Protein AF-0000000070206757 (afdb_homodimer)

Nearest PDB structures (foldseek):
  7clg-assembly1_B  TM=6.230E-01  e=2.604E-05  Staphylococcus aureus subsp. aureus USA300
  4rct-assembly1_B  TM=5.975E-01  e=1.794E-05  Neisseria gonorrhoeae FA 1090
  7clg-assembly1_A  TM=6.180E-01  e=8.473E-05  Staphylococcus aureus subsp. aureus USA300
  6fvj-assembly2_B  TM=3.141E-01  e=3.259E+00  Mycobacterium tuberculosis
  4icr-assembly1_A  TM=2.235E-01  e=2.542E+00  Streptococcus pneumoniae TIGR4

Secondary structure (DSSP, 8-state):
----------------------------------------SGGGGTT-EEEEIIIIIHHHHHHHHHHHHH-TTEEEEEEEEEEEHHHHHHHHHHHHHTTTT--EEEEEEEEEE------SS------TT-----B-TT-HHHHHHHHHHHHHTS-HHHHHHHHHHTGGGEE--SS-B---EEEEEETTEEEEEEES--BSHHHHTS--EEEEEEEEEEHHHHIIIIITTTS--/----------------------------------------SGGGGTT-EEEEIIIIIHHHHHHHHHHHHH-TTEEEEEEEEEEEHHHHHHHHHHHHHTTTT--EEEEEEEEEE------SS------GGG---PBPTT-HHHHHHHHHHHHHTS-HHHHHHHHHHTGGGEE--SS-B---EEEEEETTEEEEEEES--BSHHHHTS--EEEEEEEEEEHHHHIIIIITTTS--

Foldseek 3Di:
DDDCPPCVDDDDDDDPDPPPPPPPPPPPPCCVVPVVPADPDQVVQAVKDWFALARHVLVNVLVVLLVLQQAQQKEKEWEAAEAELQLLVSSLVSCVVRVVRGHYQAYEYAFYFHQPDCDPPGPPPPDPVPRDDTDGPVPCPVVVVVLVVSLVSDDPVCSVVCCVRPVVRYDYAPDDDHWTWMWIDGDFKIKIKGKNDGNYCVRHVDTDIIMIHIDMDTPVCCCVPPVVVRNDD/DDDPPPDPDDDDDDDPPPPPPPPPPPPPPCPVVVVVPADPDQVVQAVKDWFALARHVLVRVLVVLLVLQQAQQKEKEWEAQEAELQLLVSSLVSCVVRVVRGHYQAYEYAFYFHPPDLDPPGPPPPDPVPRDDTDGPVPCPVVVVVLVVSLVVDDPVCSVVCCVRPVVRYDYAPDDDHWTWMWIDGDFKIKIKGKNDGNYCVRHVDTDIIMIHIDMDTPVCCCVPPVVVRNDD

Solvent-accessible surface area (backbone atoms only — not comparable to full-atom values): 25073 Å² total; per-residue (Å²): 139,81,84,81,76,78,68,84,76,80,81,82,90,78,87,76,73,74,76,71,72,72,77,67,77,71,70,76,70,74,67,70,66,75,66,70,79,66,70,83,50,68,72,78,23,43,74,42,32,40,43,41,20,32,79,38,46,38,56,51,55,50,50,49,51,46,54,34,20,62,32,58,68,20,40,30,39,38,36,24,33,40,31,23,45,52,51,51,46,49,54,49,50,45,31,62,78,20,60,93,20,39,33,63,65,36,33,37,32,52,25,40,22,61,45,75,50,68,48,98,64,68,47,74,79,65,52,77,87,62,43,45,74,60,33,31,69,86,37,60,67,66,28,46,53,51,49,52,56,56,43,66,72,43,59,75,88,48,32,62,54,45,45,64,54,45,58,66,25,57,37,49,52,79,49,54,50,59,24,25,36,39,33,34,34,40,87,66,33,26,40,37,43,35,35,41,52,46,52,28,57,74,24,42,71,32,85,20,28,17,27,36,31,28,35,77,44,39,37,67,52,42,42,65,32,42,47,57,58,52,72,47,117,132,88,77,81,70,79,77,80,78,78,85,82,88,73,83,70,73,74,71,74,73,74,73,69,78,68,73,73,68,73,68,68,66,75,65,69,79,64,70,85,48,66,73,77,22,44,73,42,32,39,43,41,20,30,79,38,45,38,57,51,53,51,50,50,51,44,55,35,20,62,32,58,70,19,40,30,41,39,36,23,34,40,30,23,48,53,51,50,47,47,54,50,48,46,31,62,78,20,60,92,21,37,33,62,65,36,33,37,33,51,24,41,22,58,44,74,56,60,53,95,65,75,38,72,78,66,57,72,86,64,40,43,75,60,33,31,69,86,38,59,65,66,29,47,53,51,49,52,56,55,44,64,73,43,59,76,88,49,33,63,54,44,45,65,56,47,57,67,27,58,37,51,52,82,49,56,49,59,25,27,36,39,33,36,36,38,88,67,32,25,39,36,43,36,35,41,52,47,52,28,56,69,25,42,72,33,85,20,28,17,30,37,29,28,35,76,44,40,36,67,52,44,40,66,32,42,46,57,57,54,71,47,117

Organism: Mizuhopecten yessoensis (NCBI:txid6573)

Sequence (466 aa):
MEPIKRKLDSGSDNTKNVAKTKKSKTKESHSSELEAKKIKTPEEISIGRFVNGRTDIYPVWQSLLQRWFSESSTEVYIVTPFMDLERLYEICFFMLENQSAANLRAIYVREISNVRVPKKNPPKFIPYWKFGPGYKPDDPEAYGALIRAFLDAFSPKYRSYVKEHVISKLTNPKSTFHGKFAAGVKANSAQVLITSANFQGHHFDHNNYETVCYSTMTKLDFEDRFLNNIQIEMEPIKRKLDSGSDNTKNVAKTKKSKTKESHSSELEAKKIKTPEEISIGRFVNGRTDIYPVWQSLLQRWFSESSTEVYIVTPFMDLERLYEICFFMLENQSAANLRAIYVREISNVRVPKKNPPKFIPYWKFGPGYKPDDPEAYGALIRAFLDAFSPKYRSYVKEHVISKLTNPKSTFHGKFAAGVKANSAQVLITSANFQGHHFDHNNYETVCYSTMTKLDFEDRFLNNIQIE

pLDDT: mean 77.05, std 27.22, range [19.06, 98.69]

Radius of gyration: 29.67 Å; Cα contacts (8 Å, |Δi|>4): 821; chains: 2; bounding box: 65×117×107 Å

Structure (mmCIF, N/CA/C/O backbone):
data_AF-0000000070206757-model_v1
#
loop_
_entity.id
_entity.type
_entity.pdbx_description
1 polymer 'Tyrosyl-DNA phosphodiesterase 1'
#
loop_
_atom_site.group_PDB
_atom_site.id
_atom_site.type_symbol
_atom_site.label_atom_id
_atom_site.label_alt_id
_atom_site.label_comp_id
_atom_site.label_asym_id
_atom_site.label_entity_id
_atom_site.label_seq_id
_atom_site.pdbx_PDB_ins_code
_atom_site.Cartn_x
_atom_site.Cartn_y
_atom_site.Cartn_z
_atom_site.occupancy
_atom_site.B_iso_or_equiv
_atom_site.auth_seq_id
_atom_site.auth_comp_id
_atom_site.auth_asym_id
_atom_site.auth_atom_id
_atom_site.pdbx_PDB_model_num
ATOM 1 N N . MET A 1 1 ? 15.391 63.594 -27.844 1 22.72 1 MET A N 1
ATOM 2 C CA . MET A 1 1 ? 15.25 62.156 -27.844 1 22.72 1 MET A CA 1
ATOM 3 C C . MET A 1 1 ? 13.945 61.719 -28.531 1 22.72 1 MET A C 1
ATOM 5 O O . MET A 1 1 ? 12.891 61.688 -27.891 1 22.72 1 MET A O 1
ATOM 9 N N . GLU A 1 2 ? 13.758 62.094 -29.766 1 23.67 2 GLU A N 1
ATOM 10 C CA . GLU A 1 2 ? 12.602 62.125 -30.672 1 23.67 2 GLU A CA 1
ATOM 11 C C . GLU A 1 2 ? 12.133 60.719 -31 1 23.67 2 GLU A C 1
ATOM 13 O O . GLU A 1 2 ? 12.938 59.812 -31.109 1 23.67 2 GLU A O 1
ATOM 18 N N . PRO A 1 3 ? 10.758 60.375 -30.875 1 27.25 3 PRO A N 1
ATOM 19 C CA . PRO A 1 3 ? 9.836 59.25 -30.984 1 27.25 3 PRO A CA 1
ATOM 20 C C . PRO A 1 3 ? 9.836 58.625 -32.375 1 27.25 3 PRO A C 1
ATOM 22 O O . PRO A 1 3 ? 9.625 59.312 -33.375 1 27.25 3 PRO A O 1
ATOM 25 N N . ILE A 1 4 ? 10.672 57.625 -32.625 1 23.89 4 ILE A N 1
ATOM 26 C CA . ILE A 1 4 ? 11.078 57 -33.875 1 23.89 4 ILE A CA 1
ATOM 27 C C . ILE A 1 4 ? 9.867 56.406 -34.562 1 23.89 4 ILE A C 1
ATOM 29 O O . ILE A 1 4 ? 9.281 55.438 -34.094 1 23.89 4 ILE A O 1
ATOM 33 N N . LYS A 1 5 ? 9.039 57.219 -35.281 1 24.88 5 LYS A N 1
ATOM 34 C CA . LYS A 1 5 ? 7.816 56.969 -36.031 1 24.88 5 LYS A CA 1
ATOM 35 C C . LYS A 1 5 ? 8.062 55.906 -37.125 1 24.88 5 LYS A C 1
ATOM 37 O O . LYS A 1 5 ? 8.656 56.219 -38.156 1 24.88 5 LYS A O 1
ATOM 42 N N . ARG A 1 6 ? 8.375 54.656 -36.719 1 21.05 6 ARG A N 1
ATOM 43 C CA . ARG A 1 6 ? 8.805 53.688 -37.719 1 21.05 6 ARG A CA 1
ATOM 44 C C . ARG A 1 6 ? 7.742 53.562 -38.812 1 21.05 6 ARG A C 1
ATOM 46 O O . ARG A 1 6 ? 6.598 53.188 -38.531 1 21.05 6 ARG A O 1
ATOM 53 N N . LYS A 1 7 ? 7.895 54.156 -39.906 1 21.52 7 LYS A N 1
ATOM 54 C CA . LYS A 1 7 ? 7.137 54.375 -41.156 1 21.52 7 LYS A CA 1
ATOM 55 C C . LYS A 1 7 ? 6.91 53.031 -41.875 1 21.52 7 LYS A C 1
ATOM 57 O O . LYS A 1 7 ? 6.516 53.031 -43.062 1 21.52 7 LYS A O 1
ATOM 62 N N . LEU A 1 8 ? 7.18 51.844 -41.281 1 23.25 8 LEU A N 1
ATOM 63 C CA . LEU A 1 8 ? 7.5 50.844 -42.281 1 23.25 8 LEU A CA 1
ATOM 64 C C . LEU A 1 8 ? 6.289 50.562 -43.188 1 23.25 8 LEU A C 1
ATOM 66 O O . LEU A 1 8 ? 5.258 50.094 -42.688 1 23.25 8 LEU A O 1
ATOM 70 N N . ASP A 1 9 ? 6.188 51.156 -44.219 1 19.64 9 ASP A N 1
ATOM 71 C CA . ASP A 1 9 ? 5.207 51.281 -45.312 1 19.64 9 ASP A CA 1
ATOM 72 C C . ASP A 1 9 ? 4.809 49.906 -45.844 1 19.64 9 ASP A C 1
ATOM 74 O O . ASP A 1 9 ? 5.516 48.938 -45.625 1 19.64 9 ASP A O 1
ATOM 78 N N . SER A 1 10 ? 4.023 49.844 -47 1 21.16 10 SER A N 1
ATOM 79 C CA . SER A 1 10 ? 2.779 49.344 -47.594 1 21.16 10 SER A CA 1
ATOM 80 C C . SER A 1 10 ? 3.029 48.156 -48.5 1 21.16 10 SER A C 1
ATOM 82 O O . SER A 1 10 ? 2.084 47.5 -48.969 1 21.16 10 SER A O 1
ATOM 84 N N . GLY A 1 11 ? 4.258 48.125 -49.125 1 19.69 11 GLY A N 1
ATOM 85 C CA . GLY A 1 11 ? 4.051 47.781 -50.531 1 19.69 11 GLY A CA 1
ATOM 86 C C . GLY A 1 11 ? 3.477 46.375 -50.719 1 19.69 11 GLY A C 1
ATOM 87 O O . GLY A 1 11 ? 3.326 45.625 -49.75 1 19.69 11 GLY A O 1
ATOM 88 N N . SER A 1 12 ? 3.951 45.625 -51.812 1 20.05 12 SER A N 1
ATOM 89 C CA . SER A 1 12 ? 3.447 45.094 -53.062 1 20.05 12 SER A CA 1
ATOM 90 C C . SER A 1 12 ? 3.045 43.625 -52.906 1 20.05 12 SER A C 1
ATOM 92 O O . SER A 1 12 ? 2.002 43.219 -53.438 1 20.05 12 SER A O 1
ATOM 94 N N . ASP A 1 13 ? 4.035 42.719 -52.75 1 19.98 13 ASP A N 1
ATOM 95 C CA . ASP A 1 13 ? 4.188 41.719 -53.812 1 19.98 13 ASP A CA 1
ATOM 96 C C . ASP A 1 13 ? 3.139 40.625 -53.688 1 19.98 13 ASP A C 1
ATOM 98 O O . ASP A 1 13 ? 2.545 40.438 -52.625 1 19.98 13 ASP A O 1
ATOM 102 N N . ASN A 1 14 ? 3.463 39.375 -54.406 1 20.27 14 ASN A N 1
ATOM 103 C CA . ASN A 1 14 ? 3.121 38.375 -55.406 1 20.27 14 ASN A CA 1
ATOM 104 C C . ASN A 1 14 ? 2.322 37.219 -54.812 1 20.27 14 ASN A C 1
ATOM 106 O O . ASN A 1 14 ? 1.285 36.844 -55.344 1 20.27 14 ASN A O 1
ATOM 110 N N . THR A 1 15 ? 3.055 36.156 -54.375 1 20.66 15 THR A N 1
ATOM 111 C CA . THR A 1 15 ? 2.891 34.75 -54.812 1 20.66 15 THR A CA 1
ATOM 112 C C . THR A 1 15 ? 1.745 34.094 -54.062 1 20.66 15 THR A C 1
ATOM 114 O O . THR A 1 15 ? 1.857 33.812 -52.844 1 20.66 15 THR A O 1
ATOM 117 N N . LYS A 1 16 ? 0.609 34.406 -54.406 1 22.81 16 LYS A N 1
ATOM 118 C CA . LYS A 1 16 ? -0.652 33.875 -53.906 1 22.81 16 LYS A CA 1
ATOM 119 C C . LYS A 1 16 ? -0.681 32.344 -54 1 22.81 16 LYS A C 1
ATOM 121 O O . LYS A 1 16 ? -0.997 31.781 -55.031 1 22.81 16 LYS A O 1
ATOM 126 N N . ASN A 1 17 ? 0.402 31.609 -53.656 1 19.89 17 ASN A N 1
ATOM 127 C CA . ASN A 1 17 ? 0.402 30.156 -53.875 1 19.89 17 ASN A CA 1
ATOM 128 C C . ASN A 1 17 ? -0.856 29.516 -53.312 1 19.89 17 ASN A C 1
ATOM 130 O O . ASN A 1 17 ? -1.359 29.938 -52.25 1 19.89 17 ASN A O 1
ATOM 134 N N . VAL A 1 18 ? -1.476 28.672 -54.156 1 23.69 18 VAL A N 1
ATOM 135 C CA . VAL A 1 18 ? -2.656 27.828 -54.312 1 23.69 18 VAL A CA 1
ATOM 136 C C . VAL A 1 18 ? -2.768 26.875 -53.125 1 23.69 18 VAL A C 1
ATOM 138 O O . VAL A 1 18 ? -3.412 25.828 -53.219 1 23.69 18 VAL A O 1
ATOM 141 N N . ALA A 1 19 ? -1.893 27.016 -52.156 1 20.7 19 ALA A N 1
ATOM 142 C CA . ALA A 1 19 ? -1.924 25.75 -51.438 1 20.7 19 ALA A CA 1
ATOM 143 C C . ALA A 1 19 ? -3.316 25.484 -50.875 1 20.7 19 ALA A C 1
ATOM 145 O O . ALA A 1 19 ? -3.812 26.25 -50.031 1 20.7 19 ALA A O 1
ATOM 146 N N . LYS A 1 20 ? -4.195 25.094 -51.656 1 24.17 20 LYS A N 1
ATOM 147 C CA . LYS A 1 20 ? -5.469 24.516 -51.219 1 24.17 20 LYS A CA 1
ATOM 148 C C . LYS A 1 20 ? -5.277 23.562 -50.062 1 24.17 20 LYS A C 1
ATOM 150 O O . LYS A 1 20 ? -4.656 22.516 -50.219 1 24.17 20 LYS A O 1
ATOM 155 N N . THR A 1 21 ? -5.055 24.078 -48.938 1 23.61 21 THR A N 1
ATOM 156 C CA . THR A 1 21 ? -4.949 23.266 -47.719 1 23.61 21 THR A CA 1
ATOM 157 C C . THR A 1 21 ? -6.145 22.328 -47.594 1 23.61 21 THR A C 1
ATOM 159 O O . THR A 1 21 ? -7.289 22.766 -47.5 1 23.61 21 THR A O 1
ATOM 162 N N . LYS A 1 22 ? -6.043 21.125 -48.25 1 25.73 22 LYS A N 1
ATOM 163 C CA . LYS A 1 22 ? -6.98 20.031 -47.969 1 25.73 22 LYS A CA 1
ATOM 164 C C . LYS A 1 22 ? -7.375 20.016 -46.5 1 25.73 22 LYS A C 1
ATOM 166 O O . LYS A 1 22 ? -6.512 19.938 -45.625 1 25.73 22 LYS A O 1
ATOM 171 N N . LYS A 1 23 ? -8.453 20.516 -46.188 1 26.22 23 LYS A N 1
ATOM 172 C CA . LYS A 1 23 ? -9.125 20.391 -44.875 1 26.22 23 LYS A CA 1
ATOM 173 C C . LYS A 1 23 ? -9.031 18.953 -44.375 1 26.22 23 LYS A C 1
ATOM 175 O O . LYS A 1 23 ? -9.633 18.047 -44.938 1 26.22 23 LYS A O 1
ATOM 180 N N . SER A 1 24 ? -7.832 18.469 -44.219 1 26.33 24 SER A N 1
ATOM 181 C CA . SER A 1 24 ? -7.797 17.156 -43.562 1 26.33 24 SER A CA 1
ATOM 182 C C . SER A 1 24 ? -8.859 17.047 -42.5 1 26.33 24 SER A C 1
ATOM 184 O O . SER A 1 24 ? -8.992 17.938 -41.656 1 26.33 24 SER A O 1
ATOM 186 N N . LYS A 1 25 ? -9.953 16.344 -42.75 1 30.88 25 LYS A N 1
ATOM 187 C CA . LYS A 1 25 ? -10.906 15.836 -41.781 1 30.88 25 LYS A CA 1
ATOM 188 C C . LYS A 1 25 ? -10.195 15.414 -40.5 1 30.88 25 LYS A C 1
ATOM 190 O O . LYS A 1 25 ? -9.445 14.438 -40.469 1 30.88 25 LYS A O 1
ATOM 195 N N . THR A 1 26 ? -9.719 16.281 -39.75 1 28.81 26 THR A N 1
ATOM 196 C CA . THR A 1 26 ? -9.281 16 -38.375 1 28.81 26 THR A CA 1
ATOM 197 C C . THR A 1 26 ? -10.227 15.016 -37.719 1 28.81 26 THR A C 1
ATOM 199 O O . THR A 1 26 ? -11.414 15.297 -37.562 1 28.81 26 THR A O 1
ATOM 202 N N . LYS A 1 27 ? -10.047 13.75 -37.969 1 31.2 27 LYS A N 1
ATOM 203 C CA . LYS A 1 27 ? -10.625 12.703 -37.125 1 31.2 27 LYS A CA 1
ATOM 204 C C . LYS A 1 27 ? -10.812 13.188 -35.688 1 31.2 27 LYS A C 1
ATOM 206 O O . LYS A 1 27 ? -9.844 13.578 -35.031 1 31.2 27 LYS A O 1
ATOM 211 N N . GLU A 1 28 ? -11.906 13.742 -35.406 1 32.72 28 GLU A N 1
ATOM 212 C CA . GLU A 1 28 ? -12.344 13.828 -34 1 32.72 28 GLU A CA 1
ATOM 213 C C . GLU A 1 28 ? -11.922 12.594 -33.219 1 32.72 28 GLU A C 1
ATOM 215 O O . GLU A 1 28 ? -12.43 11.492 -33.438 1 32.72 28 GLU A O 1
ATOM 220 N N . SER A 1 29 ? -10.586 12.359 -33.125 1 32.5 29 SER A N 1
ATOM 221 C CA . SER A 1 29 ? -10.211 11.422 -32.094 1 32.5 29 SER A CA 1
ATOM 222 C C . SER A 1 29 ? -11.141 11.539 -30.891 1 32.5 29 SER A C 1
ATOM 224 O O . SER A 1 29 ? -11.188 12.578 -30.234 1 32.5 29 SER A O 1
ATOM 226 N N . HIS A 1 30 ? -12.266 11.008 -31.016 1 32.72 30 HIS A N 1
ATOM 227 C CA . HIS A 1 30 ? -13.008 10.672 -29.797 1 32.72 30 HIS A CA 1
ATOM 228 C C . HIS A 1 30 ? -12.07 10.227 -28.688 1 32.72 30 HIS A C 1
ATOM 230 O O . HIS A 1 30 ? -11.703 9.055 -28.594 1 32.72 30 HIS A O 1
ATOM 236 N N . SER A 1 31 ? -11.016 10.93 -28.484 1 34.53 31 SER A N 1
ATOM 237 C CA . SER A 1 31 ? -10.422 10.742 -27.156 1 34.53 31 SER A CA 1
ATOM 238 C C . SER A 1 31 ? -11.5 10.562 -26.094 1 34.53 31 SER A C 1
ATOM 240 O O . SER A 1 31 ? -12.102 11.539 -25.641 1 34.53 31 SER A O 1
ATOM 242 N N . SER A 1 32 ? -12.406 9.734 -26.281 1 33.44 32 SER A N 1
ATOM 243 C CA . SER A 1 32 ? -13.125 9.312 -25.078 1 33.44 32 SER A CA 1
ATOM 244 C C . SER A 1 32 ? -12.234 9.398 -23.844 1 33.44 32 SER A C 1
ATOM 246 O O . SER A 1 32 ? -11.352 8.57 -23.656 1 33.44 32 SER A O 1
ATOM 248 N N . GLU A 1 33 ? -11.727 10.516 -23.516 1 36.69 33 GLU A N 1
ATOM 249 C CA . GLU A 1 33 ? -11.18 10.703 -22.172 1 36.69 33 GLU A CA 1
ATOM 250 C C . GLU A 1 33 ? -11.914 9.844 -21.156 1 36.69 33 GLU A C 1
ATOM 252 O O . GLU A 1 33 ? -13.109 10.039 -20.906 1 36.69 33 GLU A O 1
ATOM 257 N N . LEU A 1 34 ? -11.945 8.594 -21.141 1 37.06 34 LEU A N 1
ATOM 258 C CA . LEU A 1 34 ? -12.32 7.844 -19.953 1 37.06 34 LEU A CA 1
ATOM 259 C C . LEU A 1 34 ? -12.156 8.703 -18.703 1 37.06 34 LEU A C 1
ATOM 261 O O . LEU A 1 34 ? -11.031 8.906 -18.234 1 37.06 34 LEU A O 1
ATOM 265 N N . GLU A 1 35 ? -12.828 9.758 -18.641 1 38.84 35 GLU A N 1
ATOM 266 C CA . GLU A 1 35 ? -12.867 10.555 -17.406 1 38.84 35 GLU A CA 1
ATOM 267 C C . GLU A 1 35 ? -12.852 9.664 -16.172 1 38.84 35 GLU A C 1
ATOM 269 O O . GLU A 1 35 ? -13.805 8.93 -15.922 1 38.84 35 GLU A O 1
ATOM 274 N N . ALA A 1 36 ? -11.852 9.055 -15.867 1 45.66 36 ALA A N 1
ATOM 275 C CA . ALA A 1 36 ? -11.773 8.391 -14.57 1 45.66 36 ALA A CA 1
ATOM 276 C C . ALA A 1 36 ? -12.703 9.062 -13.562 1 45.66 36 ALA A C 1
ATOM 278 O O . ALA A 1 36 ? -12.695 10.289 -13.414 1 45.66 36 ALA A O 1
ATOM 279 N N . LYS A 1 37 ? -13.812 8.492 -13.352 1 57.09 37 LYS A N 1
ATOM 280 C CA . LYS A 1 37 ? -14.773 8.969 -12.359 1 57.09 37 LYS A CA 1
ATOM 281 C C . LYS A 1 37 ? -14.07 9.414 -11.086 1 57.09 37 LYS A C 1
ATOM 283 O O . LYS A 1 37 ? -13.422 8.617 -10.414 1 57.09 37 LYS A O 1
ATOM 288 N N . LYS A 1 38 ? -13.844 10.695 -10.945 1 72.5 38 LYS A N 1
ATOM 289 C CA . LYS A 1 38 ? -13.281 11.305 -9.75 1 72.5 38 LYS A CA 1
ATOM 290 C C . LYS A 1 38 ? -14.031 10.859 -8.5 1 72.5 38 LYS A C 1
ATOM 292 O O . LYS A 1 38 ? -15.25 10.711 -8.523 1 72.5 38 LYS A O 1
ATOM 297 N N . ILE A 1 39 ? -13.312 10.461 -7.547 1 82 39 ILE A N 1
ATOM 298 C CA . ILE A 1 39 ? -13.898 10.117 -6.258 1 82 39 ILE A CA 1
ATOM 299 C C . ILE A 1 39 ? -14.641 11.32 -5.684 1 82 39 ILE A C 1
ATOM 301 O O . ILE A 1 39 ? -14.039 12.359 -5.414 1 82 39 ILE A O 1
ATOM 305 N N . LYS A 1 40 ? -15.852 11.266 -5.574 1 77.38 40 LYS A N 1
ATOM 306 C CA . LYS A 1 40 ? -16.656 12.367 -5.07 1 77.38 40 LYS A CA 1
ATOM 307 C C . LYS A 1 40 ? -16.75 12.336 -3.549 1 77.38 40 LYS A C 1
ATOM 309 O O . LYS A 1 40 ? -16.672 13.375 -2.895 1 77.38 40 LYS A O 1
ATOM 314 N N . THR A 1 41 ? -16.969 11.102 -3.082 1 85.56 41 THR A N 1
ATOM 315 C CA . THR A 1 41 ? -17.031 10.906 -1.638 1 85.56 41 THR A CA 1
ATOM 316 C C . THR A 1 41 ? -16.156 9.742 -1.198 1 85.56 41 THR A C 1
ATOM 318 O O . THR A 1 41 ? -15.961 8.789 -1.955 1 85.56 41 THR A O 1
ATOM 321 N N . PRO A 1 42 ? -15.703 9.844 0.045 1 85.38 42 PRO A N 1
ATOM 322 C CA . PRO A 1 42 ? -14.859 8.742 0.527 1 85.38 42 PRO A CA 1
ATOM 323 C C . PRO A 1 42 ? -15.586 7.398 0.512 1 85.38 42 PRO A C 1
ATOM 325 O O . PRO A 1 42 ? -14.953 6.355 0.327 1 85.38 42 PRO A O 1
ATOM 328 N N . GLU A 1 43 ? -16.844 7.383 0.57 1 84.88 43 GLU A N 1
ATOM 329 C CA . GLU A 1 43 ? -17.625 6.148 0.623 1 84.88 43 GLU A CA 1
ATOM 330 C C . GLU A 1 43 ? -17.531 5.383 -0.692 1 84.88 43 GLU A C 1
ATOM 332 O O . GLU A 1 43 ? -17.734 4.164 -0.722 1 84.88 43 GLU A O 1
ATOM 337 N N . GLU A 1 44 ? -17.188 6.074 -1.711 1 88.06 44 GLU A N 1
ATOM 338 C CA . GLU A 1 44 ? -17.062 5.457 -3.027 1 88.06 44 GLU A CA 1
ATOM 339 C C . GLU A 1 44 ? -15.883 4.492 -3.07 1 88.06 44 GLU A C 1
ATOM 341 O O . GLU A 1 44 ? -15.789 3.658 -3.975 1 88.06 44 GLU A O 1
ATOM 346 N N . ILE A 1 45 ? -15.055 4.621 -2.078 1 90.44 45 ILE A N 1
ATOM 347 C CA . ILE A 1 45 ? -13.867 3.779 -2.115 1 90.44 45 ILE A CA 1
ATOM 348 C C . ILE A 1 45 ? -13.867 2.832 -0.917 1 90.44 45 ILE A C 1
ATOM 350 O O . ILE A 1 45 ? -12.812 2.359 -0.491 1 90.44 45 ILE A O 1
ATOM 354 N N . SER A 1 46 ? -15.031 2.523 -0.461 1 90.44 46 SER A N 1
ATOM 355 C CA . SER A 1 46 ? -15.141 1.697 0.736 1 90.44 46 SER A CA 1
ATOM 356 C C . SER A 1 46 ? -14.727 0.257 0.456 1 90.44 46 SER A C 1
ATOM 358 O O . SER A 1 46 ? -14.219 -0.431 1.343 1 90.44 46 SER A O 1
ATOM 360 N N . ILE A 1 47 ? -14.883 -0.155 -0.757 1 87.5 47 ILE A N 1
ATOM 361 C CA . ILE A 1 47 ? -14.523 -1.538 -1.052 1 87.5 47 ILE A CA 1
ATOM 362 C C . ILE A 1 47 ? -13.219 -1.578 -1.838 1 87.5 47 ILE A C 1
ATOM 364 O O . ILE A 1 47 ? -12.844 -2.621 -2.377 1 87.5 47 ILE A O 1
ATOM 368 N N . GLY A 1 48 ? -12.594 -0.461 -1.921 1 94.88 48 GLY A N 1
ATOM 369 C CA . GLY A 1 48 ? -11.281 -0.381 -2.535 1 94.88 48 GLY A CA 1
ATOM 370 C C . GLY A 1 48 ? -11.328 0.002 -4.004 1 94.88 48 GLY A C 1
ATOM 371 O O . GLY A 1 48 ? -12.32 -0.259 -4.684 1 94.88 48 GLY A O 1
ATOM 372 N N . ARG A 1 49 ? -10.352 0.657 -4.414 1 96.19 49 ARG A N 1
ATOM 373 C CA . ARG A 1 49 ? -10.172 1.035 -5.809 1 96.19 49 ARG A CA 1
ATOM 374 C C . ARG A 1 49 ? -8.688 1.146 -6.164 1 96.19 49 ARG A C 1
ATOM 376 O O . ARG A 1 49 ? -7.852 1.34 -5.281 1 96.19 49 ARG A O 1
ATOM 383 N N . PHE A 1 50 ? -8.438 0.917 -7.426 1 96.25 50 PHE A N 1
ATOM 384 C CA . PHE A 1 50 ? -7.145 1.203 -8.047 1 96.25 50 PHE A CA 1
ATOM 385 C C . PHE A 1 50 ? -7.227 2.463 -8.898 1 96.25 50 PHE A C 1
ATOM 387 O O . PHE A 1 50 ? -7.816 2.449 -9.984 1 96.25 50 PHE A O 1
ATOM 394 N N . VAL A 1 51 ? -6.617 3.582 -8.359 1 95.12 51 VAL A N 1
ATOM 395 C CA . VAL A 1 51 ? -6.852 4.879 -8.977 1 95.12 51 VAL A CA 1
ATOM 396 C C . VAL A 1 51 ? -5.566 5.703 -8.969 1 95.12 51 VAL A C 1
ATOM 398 O O . VAL A 1 51 ? -4.559 5.277 -8.398 1 95.12 51 VAL A O 1
ATOM 401 N N . ASN A 1 52 ? -5.625 6.844 -9.586 1 94.75 52 ASN A N 1
ATOM 402 C CA . ASN A 1 52 ? -4.469 7.727 -9.672 1 94.75 52 ASN A CA 1
ATOM 403 C C . ASN A 1 52 ? -4.238 8.484 -8.367 1 94.75 52 ASN A C 1
ATOM 405 O O . ASN A 1 52 ? -5.16 9.117 -7.84 1 94.75 52 ASN A O 1
ATOM 409 N N . GLY A 1 53 ? -3.006 8.414 -7.863 1 95.44 53 GLY A N 1
ATOM 410 C CA . GLY A 1 53 ? -2.658 9.062 -6.609 1 95.44 53 GLY A CA 1
ATOM 411 C C . GLY A 1 53 ? -2.82 10.57 -6.648 1 95.44 53 GLY A C 1
ATOM 412 O O . GLY A 1 53 ? -3.33 11.172 -5.699 1 95.44 53 GLY A O 1
ATOM 413 N N . ARG A 1 54 ? -2.486 11.188 -7.68 1 93.81 54 ARG A N 1
ATOM 414 C CA . ARG A 1 54 ? -2.477 12.641 -7.82 1 93.81 54 ARG A CA 1
ATOM 415 C C . ARG A 1 54 ? -3.893 13.188 -7.984 1 93.81 54 ARG A C 1
ATOM 417 O O . ARG A 1 54 ? -4.293 14.109 -7.27 1 93.81 54 ARG A O 1
ATOM 424 N N . THR A 1 55 ? -4.641 12.586 -8.797 1 94.06 55 THR A N 1
ATOM 425 C CA . THR A 1 55 ? -5.902 13.203 -9.203 1 94.06 55 THR A CA 1
ATOM 426 C C . THR A 1 55 ? -7.051 12.695 -8.336 1 94.06 55 THR A C 1
ATOM 428 O O . THR A 1 55 ? -8.078 13.367 -8.195 1 94.06 55 THR A O 1
ATOM 431 N N . ASP A 1 56 ? -6.859 11.531 -7.777 1 94.88 56 ASP A N 1
ATOM 432 C CA . ASP A 1 56 ? -8 10.922 -7.102 1 94.88 56 ASP A CA 1
ATOM 433 C C . ASP A 1 56 ? -7.762 10.836 -5.594 1 94.88 56 ASP A C 1
ATOM 435 O O . ASP A 1 56 ? -8.617 11.219 -4.797 1 94.88 56 ASP A O 1
ATOM 439 N N . ILE A 1 57 ? -6.613 10.344 -5.191 1 97.12 57 ILE A N 1
ATOM 440 C CA . ILE A 1 57 ? -6.383 10.062 -3.777 1 97.12 57 ILE A CA 1
ATOM 441 C C . ILE A 1 57 ? -5.992 11.352 -3.053 1 97.12 57 ILE A C 1
ATOM 443 O O . ILE A 1 57 ? -6.496 11.633 -1.964 1 97.12 57 ILE A O 1
ATOM 447 N N . TYR A 1 58 ? -5.137 12.148 -3.613 1 96.69 58 TYR A N 1
ATOM 448 C CA . TYR A 1 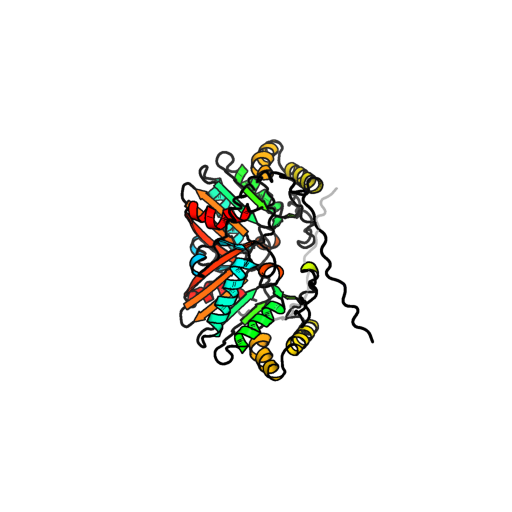58 ? -4.594 13.344 -2.984 1 96.69 58 TYR A CA 1
ATOM 449 C C . TYR A 1 58 ? -5.711 14.312 -2.594 1 96.69 58 TYR A C 1
ATOM 451 O O . TYR A 1 58 ? -5.777 14.758 -1.445 1 96.69 58 TYR A O 1
ATOM 459 N N . PRO A 1 59 ? -6.676 14.562 -3.438 1 96.75 59 PRO A N 1
ATOM 460 C CA . PRO A 1 59 ? -7.773 15.438 -3.033 1 96.75 59 PRO A CA 1
ATOM 461 C C . PRO A 1 59 ? -8.594 14.859 -1.883 1 96.75 59 PRO A C 1
ATOM 463 O O . PRO A 1 59 ? -9.062 15.609 -1.017 1 96.75 59 PRO A O 1
ATOM 466 N N . VAL A 1 60 ? -8.797 13.586 -1.878 1 97.19 60 VAL A N 1
ATOM 467 C CA . VAL A 1 60 ? -9.531 12.945 -0.793 1 97.19 60 VAL A CA 1
ATOM 468 C C . VAL A 1 60 ? -8.75 13.086 0.512 1 97.19 60 VAL A C 1
ATOM 470 O O . VAL A 1 60 ? -9.32 13.414 1.554 1 97.19 60 VAL A O 1
ATOM 473 N N . TRP A 1 61 ? -7.449 12.844 0.42 1 97.75 61 TRP A N 1
ATOM 474 C CA . TRP A 1 61 ? -6.551 12.984 1.561 1 97.75 61 TRP A CA 1
ATOM 475 C C . TRP A 1 61 ? -6.617 14.391 2.145 1 97.75 61 TRP A C 1
ATOM 477 O O . TRP A 1 61 ? -6.801 14.562 3.352 1 97.75 61 TRP A O 1
ATOM 487 N N . GLN A 1 62 ? -6.598 15.344 1.317 1 97.38 62 GLN A N 1
ATOM 488 C CA . GLN A 1 62 ? -6.676 16.734 1.743 1 97.38 62 GLN A CA 1
ATOM 489 C C . GLN A 1 62 ? -8.031 17.047 2.381 1 97.38 62 GLN A C 1
ATOM 491 O O . GLN A 1 62 ? -8.094 17.641 3.455 1 97.38 62 GLN A O 1
ATOM 496 N N . SER A 1 63 ? -8.992 16.609 1.738 1 97.25 63 SER A N 1
ATOM 497 C CA . SER A 1 63 ? -10.352 16.891 2.195 1 97.25 63 SER A CA 1
ATOM 498 C C . SER A 1 63 ? -10.617 16.25 3.555 1 97.25 63 SER A C 1
ATOM 500 O O . SER A 1 63 ? -11.219 16.891 4.434 1 97.25 63 SER A O 1
ATOM 502 N N . LEU A 1 64 ? -10.227 15.117 3.723 1 97.88 64 LEU A N 1
ATOM 503 C CA . LEU A 1 64 ? -10.438 14.422 4.988 1 97.88 64 LEU A CA 1
ATOM 504 C C . LEU A 1 64 ? -9.648 15.086 6.109 1 97.88 64 LEU A C 1
ATOM 506 O O . LEU A 1 64 ? -10.195 15.32 7.195 1 97.88 64 LEU A O 1
ATOM 510 N N . LEU A 1 65 ? -8.391 15.406 5.855 1 98.19 65 LEU A N 1
ATOM 511 C CA . LEU A 1 65 ? -7.582 16.062 6.883 1 98.19 65 LEU A CA 1
ATOM 512 C C . LEU A 1 65 ? -8.188 17.406 7.27 1 98.19 65 LEU A C 1
ATOM 514 O O . LEU A 1 65 ? -8.289 17.734 8.453 1 98.19 65 LEU A O 1
ATOM 518 N N . GLN A 1 66 ? -8.539 18.125 6.246 1 97.44 66 GLN A N 1
ATOM 519 C CA . GLN A 1 66 ? -9.18 19.422 6.516 1 97.44 66 GLN A CA 1
ATOM 520 C C . GLN A 1 66 ? -10.414 19.25 7.391 1 97.44 66 GLN A C 1
ATOM 522 O O . GLN A 1 66 ? -10.594 19.969 8.367 1 97.44 66 GLN A O 1
ATOM 527 N N . ARG A 1 67 ? -11.203 18.312 7.059 1 97.5 67 ARG A N 1
ATOM 528 C CA . ARG A 1 67 ? -12.422 18.062 7.82 1 97.5 67 ARG A CA 1
ATOM 529 C C . ARG A 1 67 ? -12.094 17.594 9.234 1 97.5 67 ARG A C 1
ATOM 531 O O . ARG A 1 67 ? -12.672 18.078 10.203 1 97.5 67 ARG A O 1
ATOM 538 N N . TRP A 1 68 ? -11.203 16.703 9.383 1 98.5 68 TRP A N 1
ATOM 539 C CA . TRP A 1 68 ? -10.867 16.141 10.688 1 98.5 68 TRP A CA 1
ATOM 540 C C . TRP A 1 68 ? -10.258 17.203 11.594 1 98.5 68 TRP A C 1
ATOM 542 O O . TRP A 1 68 ? -10.578 17.266 12.781 1 98.5 68 TRP A O 1
ATOM 552 N N . PHE A 1 69 ? -9.438 18.078 11.07 1 98.31 69 PHE A N 1
ATOM 553 C CA . PHE A 1 69 ? -8.789 19.109 11.883 1 98.31 69 PHE A CA 1
ATOM 554 C C . PHE A 1 69 ? -9.758 20.234 12.211 1 98.31 69 PHE A C 1
ATOM 556 O O . PHE A 1 69 ? -9.5 21.047 13.102 1 98.31 69 PHE A O 1
ATOM 563 N N . SER A 1 70 ? -10.852 20.312 11.484 1 97.94 70 SER A N 1
ATOM 564 C CA . SER A 1 70 ? -11.82 21.375 11.719 1 97.94 70 SER A CA 1
ATOM 565 C C . SER A 1 70 ? -12.719 21.047 12.914 1 97.94 70 SER A C 1
ATOM 567 O O . SER A 1 70 ? -13.438 21.922 13.406 1 97.94 70 SER A O 1
ATOM 569 N N . GLU A 1 71 ? -12.641 19.859 13.352 1 96.88 71 GLU A N 1
ATOM 570 C CA . GLU A 1 71 ? -13.469 19.422 14.469 1 96.88 71 GLU A CA 1
ATOM 571 C C . GLU A 1 71 ? -12.625 19.125 15.703 1 96.88 71 GLU A C 1
ATOM 573 O O . GLU A 1 71 ? -11.844 18.172 15.711 1 96.88 71 GLU A O 1
ATOM 578 N N . SER A 1 72 ? -12.93 19.766 16.797 1 94.94 72 SER A N 1
ATOM 579 C CA . SER A 1 72 ? -12.086 19.672 17.984 1 94.94 72 SER A CA 1
ATOM 580 C C . SER A 1 72 ? -12.18 18.297 18.625 1 94.94 72 SER A C 1
ATOM 582 O O . SER A 1 72 ? -11.266 17.875 19.344 1 94.94 72 SER A O 1
ATOM 584 N N . SER A 1 73 ? -13.195 17.672 18.391 1 96.19 73 SER A N 1
ATOM 585 C CA . SER A 1 73 ? -13.422 16.375 19.031 1 96.19 73 SER A CA 1
ATOM 586 C C . SER A 1 73 ? -12.766 15.25 18.234 1 96.19 73 SER A C 1
ATOM 588 O O . SER A 1 73 ? -12.773 14.094 18.656 1 96.19 73 SER A O 1
ATOM 590 N N . THR A 1 74 ? -12.141 15.594 17.141 1 98.31 74 THR A N 1
ATOM 591 C CA . THR A 1 74 ? -11.57 14.562 16.297 1 98.31 74 THR A CA 1
ATOM 592 C C . THR A 1 74 ? -10.062 14.445 16.516 1 98.31 74 THR A C 1
ATOM 594 O O . THR A 1 74 ? -9.328 15.422 16.359 1 98.31 74 THR A O 1
ATOM 597 N N . GLU A 1 75 ? -9.672 13.258 16.922 1 98.31 75 GLU A N 1
ATOM 598 C CA . GLU A 1 75 ? -8.25 12.938 17 1 98.31 75 GLU A CA 1
ATOM 599 C C . GLU A 1 75 ? -7.73 12.406 15.656 1 98.31 75 GLU A C 1
ATOM 601 O O . GLU A 1 75 ? -8.305 11.477 15.094 1 98.31 75 GLU A O 1
ATOM 606 N N . VAL A 1 76 ? -6.629 12.984 15.219 1 98.69 76 VAL A N 1
ATOM 607 C CA . VAL A 1 76 ? -6.133 12.609 13.898 1 98.69 76 VAL A CA 1
ATOM 608 C C . VAL A 1 76 ? -4.84 11.812 14.039 1 98.69 76 VAL A C 1
ATOM 610 O O . VAL A 1 76 ? -3.939 12.203 14.781 1 98.69 76 VAL A O 1
ATOM 613 N N . TYR A 1 77 ? -4.766 10.703 13.32 1 98.06 77 TYR A N 1
ATOM 614 C CA . TYR A 1 77 ? -3.582 9.859 13.211 1 98.06 77 TYR A CA 1
ATOM 615 C C . TYR A 1 77 ? -3.102 9.773 11.766 1 98.06 77 TYR A C 1
ATOM 617 O O . TYR A 1 77 ? -3.908 9.609 10.852 1 98.06 77 TYR A O 1
ATOM 625 N N . ILE A 1 78 ? -1.792 9.836 11.586 1 98.19 78 ILE A N 1
ATOM 626 C CA . ILE A 1 78 ? -1.195 9.703 10.266 1 98.19 78 ILE A CA 1
ATOM 627 C C . ILE A 1 78 ? -0.05 8.695 10.312 1 98.19 78 ILE A C 1
ATOM 629 O O . ILE A 1 78 ? 0.857 8.812 11.141 1 98.19 78 ILE A O 1
ATOM 633 N N . VAL A 1 79 ? -0.133 7.738 9.461 1 97.06 79 VAL A N 1
ATOM 634 C CA . VAL A 1 79 ? 0.885 6.691 9.398 1 97.06 79 VAL A CA 1
ATOM 635 C C . VAL A 1 79 ? 1.38 6.535 7.965 1 97.06 79 VAL A C 1
ATOM 637 O O . VAL A 1 79 ? 0.601 6.215 7.062 1 97.06 79 VAL A O 1
ATOM 640 N N . THR A 1 80 ? 2.623 6.719 7.738 1 96.56 80 THR A N 1
ATOM 641 C CA . THR A 1 80 ? 3.266 6.531 6.441 1 96.56 80 THR A CA 1
ATOM 642 C C . THR A 1 80 ? 4.766 6.32 6.605 1 96.56 80 THR A C 1
ATOM 644 O O . THR A 1 80 ? 5.426 7.051 7.352 1 96.56 80 THR A O 1
ATOM 647 N N . PRO A 1 81 ? 5.316 5.383 5.918 1 94 81 PRO A N 1
ATOM 648 C CA . PRO A 1 81 ? 6.758 5.191 6.082 1 94 81 PRO A CA 1
ATOM 649 C C . PRO A 1 81 ? 7.574 6.379 5.578 1 94 81 PRO A C 1
ATOM 651 O O . PRO A 1 81 ? 8.617 6.707 6.148 1 94 81 PRO A O 1
ATOM 654 N N . PHE A 1 82 ? 7.039 6.98 4.504 1 92.31 82 PHE A N 1
ATOM 655 C CA . PHE A 1 82 ? 7.777 8.078 3.891 1 92.31 82 PHE A CA 1
ATOM 656 C C . PHE A 1 82 ? 6.883 9.297 3.721 1 92.31 82 PHE A C 1
ATOM 658 O O . PHE A 1 82 ? 5.773 9.195 3.197 1 92.31 82 PHE A O 1
ATOM 665 N N . MET A 1 83 ? 7.406 10.383 4.176 1 93.44 83 MET A N 1
ATOM 666 C CA . MET A 1 83 ? 6.734 11.664 4.027 1 93.44 83 MET A CA 1
ATOM 667 C C . MET A 1 83 ? 7.711 12.742 3.561 1 93.44 83 MET A C 1
ATOM 669 O O . MET A 1 83 ? 8.891 12.711 3.916 1 93.44 83 MET A O 1
ATOM 673 N N . ASP A 1 84 ? 7.234 13.594 2.748 1 90.81 84 ASP A N 1
ATOM 674 C CA . ASP A 1 84 ? 8.109 14.711 2.404 1 90.81 84 ASP A CA 1
ATOM 675 C C . ASP A 1 84 ? 7.695 15.984 3.137 1 90.81 84 ASP A C 1
ATOM 677 O O . ASP A 1 84 ? 6.625 16.031 3.75 1 90.81 84 ASP A O 1
ATOM 681 N N . LEU A 1 85 ? 8.555 16.969 3.1 1 88.81 85 LEU A N 1
ATOM 682 C CA . LEU A 1 85 ? 8.336 18.203 3.85 1 88.81 85 LEU A CA 1
ATOM 683 C C . LEU A 1 85 ? 7.129 18.969 3.305 1 88.81 85 LEU A C 1
ATOM 685 O O . LEU A 1 85 ? 6.449 19.672 4.051 1 88.81 85 LEU A O 1
ATOM 689 N N . GLU A 1 86 ? 6.891 18.797 2.076 1 89.88 86 GLU A N 1
ATOM 690 C CA . GLU A 1 86 ? 5.738 19.469 1.493 1 89.88 86 GLU A CA 1
ATOM 691 C C . GLU A 1 86 ? 4.434 18.969 2.105 1 89.88 86 GLU A C 1
ATOM 693 O O . GLU A 1 86 ? 3.549 19.766 2.432 1 89.88 86 GLU A O 1
ATOM 698 N N . ARG A 1 87 ? 4.336 17.734 2.189 1 94.31 87 ARG A N 1
ATOM 699 C CA . ARG A 1 87 ? 3.135 17.188 2.807 1 94.31 87 ARG A CA 1
ATOM 700 C C . ARG A 1 87 ? 3.078 17.516 4.293 1 94.31 87 ARG A C 1
ATOM 702 O O . ARG A 1 87 ? 2 17.75 4.844 1 94.31 87 ARG A O 1
ATOM 709 N N . LEU A 1 88 ? 4.211 17.469 4.898 1 93.75 88 LEU A N 1
ATOM 710 C CA . LEU A 1 88 ? 4.246 17.891 6.293 1 93.75 88 LEU A CA 1
ATOM 711 C C . LEU A 1 88 ? 3.793 19.344 6.43 1 93.75 88 LEU A C 1
ATOM 713 O O . LEU A 1 88 ? 3.041 19.672 7.348 1 93.75 88 LEU A O 1
ATOM 717 N N . TYR A 1 89 ? 4.23 20.125 5.547 1 92 89 TYR A N 1
ATOM 718 C CA . TYR A 1 89 ? 3.824 21.531 5.535 1 92 89 TYR A CA 1
ATOM 719 C C . TYR A 1 89 ? 2.316 21.656 5.34 1 92 89 TYR A C 1
ATOM 721 O O . TYR A 1 89 ? 1.668 22.469 6 1 92 89 TYR A O 1
ATOM 729 N N . GLU A 1 90 ? 1.824 20.922 4.523 1 93.94 90 GLU A N 1
ATOM 730 C CA . GLU A 1 90 ? 0.384 20.938 4.281 1 93.94 90 GLU A CA 1
ATOM 731 C C . GLU A 1 90 ? -0.391 20.578 5.543 1 93.94 90 GLU A C 1
ATOM 733 O O . GLU A 1 90 ? -1.401 21.203 5.863 1 93.94 90 GLU A O 1
ATOM 738 N N . ILE A 1 91 ? 0.058 19.562 6.176 1 96.81 91 ILE A N 1
ATOM 739 C CA . ILE A 1 91 ? -0.563 19.172 7.441 1 96.81 91 ILE A CA 1
ATOM 740 C C . ILE A 1 91 ? -0.528 20.359 8.406 1 96.81 91 ILE A C 1
ATOM 742 O O . ILE A 1 91 ? -1.537 20.688 9.039 1 96.81 91 ILE A O 1
ATOM 746 N N . CYS A 1 92 ? 0.601 21.047 8.492 1 95.44 92 CYS A N 1
ATOM 747 C CA . CYS A 1 92 ? 0.721 22.219 9.344 1 95.44 92 CYS A CA 1
ATOM 748 C C . CYS A 1 92 ? -0.285 23.297 8.93 1 95.44 92 CYS A C 1
ATOM 750 O O . CYS A 1 92 ? -0.934 23.906 9.781 1 95.44 92 CYS A O 1
ATOM 752 N N . PHE A 1 93 ? -0.352 23.438 7.711 1 94.44 93 PHE A N 1
ATOM 753 C CA . PHE A 1 93 ? -1.248 24.453 7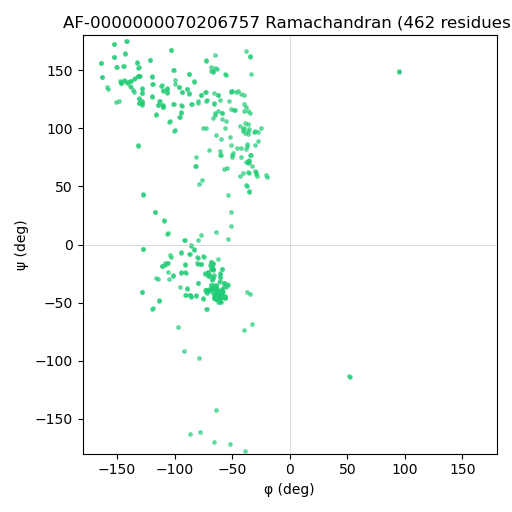.188 1 94.44 93 PHE A CA 1
ATOM 754 C C . PHE A 1 93 ? -2.691 24.172 7.578 1 94.44 93 PHE A C 1
ATOM 756 O O . PHE A 1 93 ? -3.396 25.047 8.07 1 94.44 93 PHE A O 1
ATOM 763 N N . PHE A 1 94 ? -3.129 22.953 7.406 1 96.44 94 PHE A N 1
ATOM 764 C CA . PHE A 1 94 ? -4.484 22.578 7.789 1 96.44 94 PHE A CA 1
ATOM 765 C C . PHE A 1 94 ? -4.715 22.828 9.273 1 96.44 94 PHE A C 1
ATOM 767 O O . PHE A 1 94 ? -5.785 23.281 9.672 1 96.44 94 PHE A O 1
ATOM 774 N N . MET A 1 95 ? -3.756 22.578 10.055 1 97.31 95 MET A N 1
ATOM 775 C CA . MET A 1 95 ? -3.885 22.734 11.5 1 97.31 95 MET A CA 1
ATOM 776 C C . MET A 1 95 ? -3.908 24.219 11.883 1 97.31 95 MET A C 1
ATOM 778 O O . MET A 1 95 ? -4.691 24.625 12.742 1 97.31 95 MET A O 1
ATOM 782 N N . LEU A 1 96 ? -3.078 24.938 11.234 1 95.69 96 LEU A N 1
ATOM 783 C CA . LEU A 1 96 ? -3.021 26.359 11.516 1 95.69 96 LEU A CA 1
ATOM 784 C C . LEU A 1 96 ? -4.336 27.047 11.148 1 95.69 96 LEU A C 1
ATOM 786 O O . LEU A 1 96 ? -4.781 27.969 11.836 1 95.69 96 LEU A O 1
ATOM 790 N N . GLU A 1 97 ? -4.953 26.594 10.094 1 95.38 97 GLU A N 1
ATOM 791 C CA . GLU A 1 97 ? -6.25 27.125 9.68 1 95.38 97 GLU A CA 1
ATOM 792 C C . GLU A 1 97 ? -7.332 26.781 10.703 1 95.38 97 GLU A C 1
ATOM 794 O O . GLU A 1 97 ? -8.375 27.453 10.75 1 95.38 97 GLU A O 1
ATOM 799 N N . ASN A 1 98 ? -7.047 25.766 11.469 1 96.38 98 ASN A N 1
ATOM 800 C CA . ASN A 1 98 ? -7.992 25.297 12.469 1 96.38 98 ASN A CA 1
ATOM 801 C C . ASN A 1 98 ? -7.355 25.203 13.852 1 96.38 98 ASN A C 1
ATOM 803 O O . ASN A 1 98 ? -7.559 24.234 14.578 1 96.38 98 ASN A O 1
ATOM 807 N N . GLN A 1 99 ? -6.582 26.188 14.211 1 93.62 99 GLN A N 1
ATOM 808 C CA . GLN A 1 99 ? -5.684 26.156 15.367 1 93.62 99 GLN A CA 1
ATOM 809 C C . GLN A 1 99 ? -6.445 25.812 16.641 1 93.62 99 GLN A C 1
ATOM 811 O O . GLN A 1 99 ? -5.945 25.094 17.5 1 93.62 99 GLN A O 1
ATOM 816 N N . SER A 1 100 ? -7.645 26.266 16.812 1 94 100 SER A N 1
ATOM 817 C CA . SER A 1 100 ? -8.398 26.094 18.047 1 94 100 SER A CA 1
ATOM 818 C C . SER A 1 100 ? -9.023 24.703 18.125 1 94 100 SER A C 1
ATOM 820 O O . SER A 1 100 ? -9.352 24.219 19.203 1 94 100 SER A O 1
ATOM 822 N N . ALA A 1 101 ? -9.086 24.016 16.984 1 96.25 101 ALA A N 1
ATOM 823 C CA . ALA A 1 101 ? -9.82 22.75 16.938 1 96.25 101 ALA A CA 1
ATOM 824 C C . ALA A 1 101 ? -8.883 21.578 16.641 1 96.25 101 ALA A C 1
ATOM 826 O O . ALA A 1 101 ? -9.117 20.453 17.094 1 96.25 101 ALA A O 1
ATOM 827 N N . ALA A 1 102 ? -7.84 21.812 15.953 1 97.44 102 ALA A N 1
ATOM 828 C CA . ALA A 1 102 ? -7.004 20.75 15.398 1 97.44 102 ALA A CA 1
ATOM 829 C C . ALA A 1 102 ? -6.398 19.891 16.516 1 97.44 102 ALA A C 1
ATOM 831 O O . ALA A 1 102 ? -5.844 20.422 17.484 1 97.44 102 ALA A O 1
ATOM 832 N N . ASN A 1 103 ? -6.57 18.656 16.375 1 97.56 103 ASN A N 1
ATOM 833 C CA . ASN A 1 103 ? -6.07 17.703 17.344 1 97.56 103 ASN A CA 1
ATOM 834 C C . ASN A 1 103 ? -5.312 16.562 16.672 1 97.56 103 ASN A C 1
ATOM 836 O O . ASN A 1 103 ? -5.879 15.492 16.438 1 97.56 103 ASN A O 1
ATOM 840 N N . LEU A 1 104 ? -4.047 16.781 16.422 1 98.38 104 LEU A N 1
ATOM 841 C CA . LEU A 1 104 ? -3.154 15.75 15.891 1 98.38 104 LEU A CA 1
ATOM 842 C C . LEU A 1 104 ? -2.574 14.898 17 1 98.38 104 LEU A C 1
ATOM 844 O O . LEU A 1 104 ? -1.85 15.398 17.875 1 98.38 104 LEU A O 1
ATOM 848 N N . ARG A 1 105 ? -2.854 13.617 16.891 1 97.25 105 ARG A N 1
ATOM 849 C CA . ARG A 1 105 ? -2.402 12.727 17.953 1 97.25 105 ARG A CA 1
ATOM 850 C C . ARG A 1 105 ? -1.013 12.18 17.656 1 97.25 105 ARG A C 1
ATOM 852 O O . ARG A 1 105 ? -0.157 12.117 18.547 1 97.25 105 ARG A O 1
ATOM 859 N N . ALA A 1 106 ? -0.824 11.789 16.438 1 96.31 106 ALA A N 1
ATOM 860 C CA . ALA A 1 106 ? 0.48 11.211 16.109 1 96.31 106 ALA A CA 1
ATOM 861 C C . ALA A 1 106 ? 0.7 11.18 14.609 1 96.31 106 ALA A C 1
ATOM 863 O O . ALA A 1 106 ? -0.242 10.961 13.844 1 96.31 106 ALA A O 1
ATOM 864 N N . ILE A 1 107 ? 1.901 11.391 14.258 1 96.44 107 ILE A N 1
ATOM 865 C CA . ILE A 1 107 ? 2.406 11.039 12.93 1 96.44 107 ILE A CA 1
ATOM 866 C C . ILE A 1 107 ? 3.49 9.969 13.062 1 96.44 107 ILE A C 1
ATOM 868 O O . ILE A 1 107 ? 4.57 10.234 13.594 1 96.44 107 ILE A O 1
ATOM 872 N N . TYR A 1 108 ? 3.176 8.859 12.602 1 95 108 TYR A N 1
ATOM 873 C CA . TYR A 1 108 ? 4.18 7.801 12.539 1 95 108 TYR A CA 1
ATOM 874 C C . TYR A 1 108 ? 4.855 7.77 11.172 1 95 108 TYR A C 1
ATOM 876 O O . TYR A 1 108 ? 4.203 7.543 10.148 1 95 108 TYR A O 1
ATOM 884 N N . VAL A 1 109 ? 6.145 7.961 11.18 1 94.06 109 VAL A N 1
ATOM 885 C CA . VAL A 1 109 ? 6.902 8.07 9.938 1 94.06 109 VAL A CA 1
ATOM 886 C C . VAL A 1 109 ? 8.305 7.508 10.133 1 94.06 109 VAL A C 1
ATOM 888 O O . VAL A 1 109 ? 8.93 7.734 11.172 1 94.06 109 VAL A O 1
ATOM 891 N N . ARG A 1 110 ? 8.781 6.809 9.125 1 90.75 110 ARG A N 1
ATOM 892 C CA . ARG A 1 110 ? 10.141 6.273 9.211 1 90.75 110 ARG A CA 1
ATOM 893 C C . ARG A 1 110 ? 11.164 7.305 8.758 1 90.75 110 ARG A C 1
ATOM 895 O O . ARG A 1 110 ? 12.219 7.457 9.375 1 90.75 110 ARG A O 1
ATOM 902 N N . GLU A 1 111 ? 10.797 7.93 7.609 1 90.19 111 GLU A N 1
ATOM 903 C CA . GLU A 1 111 ? 11.727 8.875 7 1 90.19 111 GLU A CA 1
ATOM 904 C C . GLU A 1 111 ? 10.984 10.094 6.445 1 90.19 111 GLU A C 1
ATOM 906 O O . GLU A 1 111 ? 9.922 9.961 5.844 1 90.19 111 GLU A O 1
ATOM 911 N N . ILE A 1 112 ? 11.609 11.211 6.664 1 89.12 112 ILE A N 1
ATOM 912 C CA . ILE A 1 112 ? 11.109 12.453 6.078 1 89.12 112 ILE A CA 1
ATOM 913 C C . ILE A 1 112 ? 12.117 12.977 5.059 1 89.12 112 ILE A C 1
ATOM 915 O O . ILE A 1 112 ? 13.297 13.141 5.371 1 89.12 112 ILE A O 1
ATOM 919 N N . SER A 1 113 ? 11.695 13.102 3.869 1 82.56 113 SER A N 1
ATOM 920 C CA . SER A 1 113 ? 12.602 13.547 2.818 1 82.56 113 SER A CA 1
ATOM 921 C C . SER A 1 113 ? 12.43 15.031 2.523 1 82.56 113 SER A C 1
ATOM 923 O O . SER A 1 113 ? 11.336 15.578 2.695 1 82.56 113 SER A O 1
ATOM 925 N N . ASN A 1 114 ? 13.602 15.664 2.354 1 65.88 114 ASN A N 1
ATOM 926 C CA . ASN A 1 114 ? 13.625 17.094 2.049 1 65.88 114 ASN A CA 1
ATOM 927 C C . ASN A 1 114 ? 13.266 17.359 0.589 1 65.88 114 ASN A C 1
ATOM 929 O O . ASN A 1 114 ? 14.102 17.172 -0.301 1 65.88 114 ASN A O 1
ATOM 933 N N . VAL A 1 115 ? 12.281 16.938 0.227 1 53.75 115 VAL A N 1
ATOM 934 C CA . VAL A 1 115 ? 12.039 17.453 -1.113 1 53.75 115 VAL A CA 1
ATOM 935 C C . VAL A 1 115 ? 11.836 18.969 -1.053 1 53.75 115 VAL A C 1
ATOM 937 O O . VAL A 1 115 ? 11.289 19.484 -0.081 1 53.75 115 VAL A O 1
ATOM 940 N N . ARG A 1 116 ? 12.594 19.781 -1.716 1 45.97 116 ARG A N 1
ATOM 941 C CA . ARG A 1 116 ? 12.594 21.234 -1.705 1 45.97 116 ARG A CA 1
ATOM 942 C C . ARG A 1 116 ? 11.195 21.781 -1.434 1 45.97 116 ARG A C 1
ATOM 944 O O . ARG A 1 116 ? 10.234 21.422 -2.119 1 45.97 116 ARG A O 1
ATOM 951 N N . VAL A 1 117 ? 10.953 22.109 -0.199 1 41.31 117 VAL A N 1
ATOM 952 C CA . VAL A 1 117 ? 9.805 22.984 0.05 1 41.31 117 VAL A CA 1
ATOM 953 C C . VAL A 1 117 ? 9.727 24.062 -1.038 1 41.31 117 VAL A C 1
ATOM 955 O O . VAL A 1 117 ? 10.742 24.625 -1.443 1 41.31 117 VAL A O 1
ATOM 958 N N . PRO A 1 118 ? 8.625 24.094 -1.741 1 37.22 118 PRO A N 1
ATOM 959 C CA . PRO A 1 118 ? 8.562 25.203 -2.697 1 37.22 118 PRO A CA 1
ATOM 960 C C . PRO A 1 118 ? 8.914 26.562 -2.062 1 37.22 118 PRO A C 1
ATOM 962 O O . PRO A 1 118 ? 8.305 26.938 -1.062 1 37.22 118 PRO A O 1
ATOM 965 N N . LYS A 1 119 ? 10.133 26.953 -1.816 1 35.41 119 LYS A N 1
ATOM 966 C CA . LYS A 1 119 ? 10.195 28.391 -1.575 1 35.41 119 LYS A CA 1
ATOM 967 C C . LYS A 1 119 ? 9.242 29.141 -2.494 1 35.41 119 LYS A C 1
ATOM 969 O O . LYS A 1 119 ? 8.836 28.625 -3.539 1 35.41 119 LYS A O 1
ATOM 974 N N . LYS A 1 120 ? 8.914 30.484 -2.266 1 37.28 120 LYS A N 1
ATOM 975 C CA . LYS A 1 120 ? 8.164 31.328 -3.186 1 37.28 120 LYS A CA 1
ATOM 976 C C . LYS A 1 120 ? 8.453 30.953 -4.637 1 37.28 120 LYS A C 1
ATOM 978 O O . LYS A 1 120 ? 7.641 31.219 -5.523 1 37.28 120 LYS A O 1
ATOM 983 N N . ASN A 1 121 ? 9.742 31.234 -5.113 1 32.19 121 ASN A N 1
ATOM 984 C CA . ASN A 1 121 ? 10.297 30.797 -6.391 1 32.19 121 ASN A CA 1
ATOM 985 C C . ASN A 1 121 ? 10.477 29.281 -6.43 1 32.19 121 ASN A C 1
ATOM 987 O O . ASN A 1 121 ? 11.078 28.703 -5.523 1 32.19 121 ASN A O 1
ATOM 991 N N . PRO A 1 122 ? 9.672 28.547 -7.207 1 33.28 122 PRO A N 1
ATOM 992 C CA . PRO A 1 122 ? 9.68 27.078 -7.227 1 33.28 122 PRO A CA 1
ATOM 993 C C . PRO A 1 122 ? 11.078 26.484 -7.078 1 33.28 122 PRO A C 1
ATOM 995 O O . PRO A 1 122 ? 11.992 26.859 -7.816 1 33.28 122 PRO A O 1
ATOM 998 N N . PRO A 1 123 ? 11.602 26.297 -5.953 1 33.16 123 PRO A N 1
ATOM 999 C CA . PRO A 1 123 ? 12.938 25.703 -6.055 1 33.16 123 PRO A CA 1
ATOM 1000 C C . PRO A 1 123 ? 13.07 24.75 -7.238 1 33.16 123 PRO A C 1
ATOM 1002 O O . PRO A 1 123 ? 12.062 24.266 -7.766 1 33.16 123 PRO A O 1
ATOM 1005 N N . LYS A 1 124 ? 14.32 24.719 -7.828 1 30.98 124 LYS A N 1
ATOM 1006 C CA . LYS A 1 124 ? 14.664 23.734 -8.844 1 30.98 124 LYS A CA 1
ATOM 1007 C C . LYS A 1 124 ? 14.086 22.359 -8.492 1 30.98 124 LYS A C 1
ATOM 1009 O O . LYS A 1 124 ? 14.062 21.969 -7.324 1 30.98 124 LYS A O 1
ATOM 1014 N N . PHE A 1 125 ? 13.234 22 -9.328 1 28.69 125 PHE A N 1
ATOM 1015 C CA . PHE A 1 125 ? 12.781 20.609 -9.312 1 28.69 125 PHE A CA 1
ATOM 1016 C C . PHE A 1 125 ? 13.906 19.672 -8.867 1 28.69 125 PHE A C 1
ATOM 1018 O O . PHE A 1 125 ? 14.93 19.562 -9.539 1 28.69 125 PHE A O 1
ATOM 1025 N N . ILE A 1 126 ? 14.281 19.75 -7.738 1 34.34 126 ILE A N 1
ATOM 1026 C CA . ILE A 1 126 ? 15.188 18.625 -7.469 1 34.34 126 ILE A CA 1
ATOM 1027 C C . ILE A 1 126 ? 14.484 17.312 -7.785 1 34.34 126 ILE A C 1
ATOM 1029 O O . ILE A 1 126 ? 13.391 17.047 -7.277 1 34.34 126 ILE A O 1
ATOM 1033 N N . PRO A 1 127 ? 14.859 16.75 -8.812 1 34.09 127 PRO A N 1
ATOM 1034 C CA . PRO A 1 127 ? 14.242 15.484 -9.227 1 34.09 127 PRO A CA 1
ATOM 1035 C C . PRO A 1 127 ? 13.969 14.547 -8.055 1 34.09 127 PRO A C 1
ATOM 1037 O O . PRO A 1 127 ? 14.781 14.461 -7.129 1 34.09 127 PRO A O 1
ATOM 1040 N N . TYR A 1 128 ? 12.781 14.062 -7.957 1 36.91 128 TYR A N 1
ATOM 1041 C CA . TYR A 1 128 ? 12.133 13.18 -7 1 36.91 128 TYR A CA 1
ATOM 1042 C C . TYR A 1 128 ? 13.109 12.141 -6.461 1 36.91 128 TYR A C 1
ATOM 1044 O O . TYR A 1 128 ? 13.094 11.812 -5.273 1 36.91 128 TYR A O 1
ATOM 1052 N N . TRP A 1 129 ? 13.914 11.609 -7.41 1 37.5 129 TRP A N 1
ATOM 1053 C CA . TRP A 1 129 ? 14.883 10.547 -7.152 1 37.5 129 TRP A CA 1
ATOM 1054 C C . TRP A 1 129 ? 16.094 11.078 -6.387 1 37.5 129 TRP A C 1
ATOM 1056 O O . TRP A 1 129 ? 16.953 10.305 -5.957 1 37.5 129 TRP A O 1
ATOM 1066 N N . LYS A 1 130 ? 16.281 12.305 -6.562 1 38.94 130 LYS A N 1
ATOM 1067 C CA . LYS A 1 130 ? 17.328 12.953 -5.77 1 38.94 130 LYS A CA 1
ATOM 1068 C C . LYS A 1 130 ? 16.844 13.203 -4.344 1 38.94 130 LYS A C 1
ATOM 1070 O O . LYS A 1 130 ? 16.828 14.352 -3.881 1 38.94 130 LYS A O 1
ATOM 1075 N N . PHE A 1 131 ? 15.727 12.719 -3.967 1 41.59 131 PHE A N 1
ATOM 1076 C CA . PHE A 1 131 ? 15.359 12.812 -2.559 1 41.59 131 PHE A CA 1
ATOM 1077 C C . PHE A 1 131 ? 16.578 12.641 -1.667 1 41.59 131 PHE A C 1
ATOM 1079 O O . PHE A 1 131 ? 17.328 11.664 -1.8 1 41.59 131 PHE A O 1
ATOM 1086 N N . GLY A 1 132 ? 17.047 13.656 -1.361 1 46.38 132 GLY A N 1
ATOM 1087 C CA . GLY A 1 132 ? 18.109 13.547 -0.365 1 46.38 132 GLY A CA 1
ATOM 1088 C C . GLY A 1 132 ? 17.859 12.438 0.641 1 46.38 132 GLY A C 1
ATOM 1089 O O . GLY A 1 132 ? 16.797 11.812 0.643 1 46.38 132 GLY A O 1
ATOM 1090 N N . PRO A 1 133 ? 18.812 12.102 1.221 1 55.97 133 PRO A N 1
ATOM 1091 C CA . PRO A 1 133 ? 18.688 11.047 2.234 1 55.97 133 PRO A CA 1
ATOM 1092 C C . PRO A 1 133 ? 17.531 11.297 3.199 1 55.97 133 PRO A C 1
ATOM 1094 O O . PRO A 1 133 ? 17.25 12.445 3.541 1 55.97 133 PRO A O 1
ATOM 1097 N N . GLY A 1 134 ? 16.484 10.398 3.193 1 66.94 134 GLY A N 1
ATOM 1098 C CA . GLY A 1 134 ? 15.484 10.469 4.246 1 66.94 134 GLY A CA 1
ATOM 1099 C C . GLY A 1 134 ? 16.094 10.633 5.629 1 66.94 134 GLY A C 1
ATOM 1100 O O . GLY A 1 134 ? 17.188 10.156 5.895 1 66.94 134 GLY A O 1
ATOM 1101 N N . TYR A 1 135 ? 15.461 11.633 6.316 1 73.56 135 TYR A N 1
ATOM 1102 C CA . TYR A 1 135 ? 15.836 11.867 7.707 1 73.56 135 TYR A CA 1
ATOM 1103 C C . TYR A 1 135 ? 14.922 11.102 8.656 1 73.56 135 TYR A C 1
ATOM 1105 O O . TYR A 1 135 ? 13.695 11.141 8.516 1 73.56 135 TYR A O 1
ATOM 1113 N N . LYS A 1 136 ? 15.664 10.453 9.539 1 79.44 136 LYS A N 1
ATOM 1114 C CA . LYS A 1 136 ? 14.922 9.648 10.508 1 79.44 136 LYS A CA 1
ATOM 1115 C C . LYS A 1 136 ? 14.703 10.414 11.812 1 79.44 136 LYS A C 1
ATOM 1117 O O . LYS A 1 136 ? 15.633 11.023 12.336 1 79.44 136 LYS A O 1
ATOM 1122 N N . PRO A 1 137 ? 13.594 10.352 12.289 1 74.56 137 PRO A N 1
ATOM 1123 C CA . PRO A 1 137 ? 13.336 11.055 13.547 1 74.56 137 PRO A CA 1
ATOM 1124 C C . PRO A 1 137 ? 14.242 10.586 14.688 1 74.56 137 PRO A C 1
ATOM 1126 O O . PRO A 1 137 ? 14.469 11.328 15.648 1 74.56 137 PRO A O 1
ATOM 1129 N N . ASP A 1 138 ? 14.773 9.367 14.484 1 73.56 138 ASP A N 1
ATOM 1130 C CA . ASP A 1 138 ? 15.617 8.828 15.547 1 73.56 138 ASP A CA 1
ATOM 1131 C C . ASP A 1 138 ? 17.078 9.188 15.32 1 73.56 138 ASP A C 1
ATOM 1133 O O . ASP A 1 138 ? 17.953 8.766 16.078 1 73.56 138 ASP A O 1
ATOM 1137 N N . ASP A 1 139 ? 17.406 9.977 14.281 1 76.94 139 ASP A N 1
ATOM 1138 C CA . ASP A 1 139 ? 18.719 10.609 14.07 1 76.94 139 ASP A CA 1
ATOM 1139 C C . ASP A 1 139 ? 18.688 12.07 14.508 1 76.94 139 ASP A C 1
ATOM 1141 O O . ASP A 1 139 ? 18.344 12.953 13.711 1 76.94 139 ASP A O 1
ATOM 1145 N N . PRO A 1 140 ? 19.172 12.258 15.688 1 79.88 140 PRO A N 1
ATOM 1146 C CA . PRO A 1 140 ? 18.906 13.57 16.297 1 79.88 140 PRO A CA 1
ATOM 1147 C C . PRO A 1 140 ? 19.641 14.703 15.578 1 79.88 140 PRO A C 1
ATOM 1149 O O . PRO A 1 140 ? 19.094 15.805 15.445 1 79.88 140 PRO A O 1
ATOM 1152 N N . GLU A 1 141 ? 20.781 14.438 15.102 1 82 141 GLU A N 1
ATOM 1153 C CA . GLU A 1 141 ? 21.531 15.531 14.5 1 82 141 GLU A CA 1
ATOM 1154 C C . GLU A 1 141 ? 20.922 15.938 13.156 1 82 141 GLU A C 1
ATOM 1156 O O . GLU A 1 141 ? 20.531 17.078 12.969 1 82 141 GLU A O 1
ATOM 1161 N N . ALA A 1 142 ? 20.828 14.906 12.312 1 79 142 ALA A N 1
ATOM 1162 C CA . ALA A 1 142 ? 20.328 15.195 10.969 1 79 142 ALA A CA 1
ATOM 1163 C C . ALA A 1 142 ? 18.859 15.609 11.008 1 79 142 ALA A C 1
ATOM 1165 O O . ALA A 1 142 ? 18.453 16.547 10.32 1 79 142 ALA A O 1
ATOM 1166 N N . TYR A 1 143 ? 18.172 14.992 11.852 1 83.38 143 TYR A N 1
ATOM 1167 C CA . TYR A 1 143 ? 16.75 15.281 12 1 83.38 143 TYR A CA 1
ATOM 1168 C C . TYR A 1 143 ? 16.547 16.641 12.648 1 83.38 143 TYR A C 1
ATOM 1170 O O . TYR A 1 143 ? 15.672 17.422 12.227 1 83.38 143 TYR A O 1
ATOM 1178 N N . GLY A 1 144 ? 17.344 16.953 13.578 1 84.5 144 GLY A N 1
ATOM 1179 C CA . GLY A 1 144 ? 17.25 18.25 14.219 1 84.5 144 GLY A CA 1
ATOM 1180 C C . GLY A 1 144 ? 17.5 19.406 13.266 1 84.5 144 GLY A C 1
ATOM 1181 O O . GLY A 1 144 ? 16.781 20.406 13.289 1 84.5 144 GLY A O 1
ATOM 1182 N N . ALA A 1 145 ? 18.5 19.234 12.477 1 82.62 145 ALA A N 1
ATOM 1183 C CA . ALA A 1 145 ? 18.812 20.281 11.492 1 82.62 145 ALA A CA 1
ATOM 1184 C C . ALA A 1 145 ? 17.656 20.453 10.492 1 82.62 145 ALA A C 1
ATOM 1186 O O . ALA A 1 145 ? 17.312 21.578 10.141 1 82.62 145 ALA A O 1
ATOM 1187 N N . LEU A 1 146 ? 17.125 19.328 10.117 1 84.19 146 LEU A N 1
ATOM 1188 C CA . LEU A 1 146 ? 16 19.359 9.195 1 84.19 146 LEU A CA 1
ATOM 1189 C C . LEU A 1 146 ? 14.812 20.094 9.797 1 84.19 146 LEU A C 1
ATOM 1191 O O . LEU A 1 146 ? 14.203 20.938 9.141 1 84.19 146 LEU A O 1
ATOM 1195 N N . ILE A 1 147 ? 14.57 19.828 11.016 1 87.31 147 ILE A N 1
ATOM 1196 C CA . ILE A 1 147 ? 13.406 20.391 11.695 1 87.31 147 ILE A CA 1
ATOM 1197 C C . ILE A 1 147 ? 13.617 21.891 11.898 1 87.31 147 ILE A C 1
ATOM 1199 O O . ILE A 1 147 ? 12.688 22.688 11.727 1 87.31 147 ILE A O 1
ATOM 1203 N N . ARG A 1 148 ? 14.781 22.281 12.203 1 86.94 148 ARG A N 1
ATOM 1204 C CA . ARG A 1 148 ? 15.07 23.703 12.352 1 86.94 148 ARG A CA 1
ATOM 1205 C C . ARG A 1 148 ? 14.82 24.453 11.047 1 86.94 148 ARG A C 1
ATOM 1207 O O . ARG A 1 148 ? 14.156 25.484 11.047 1 86.94 148 ARG A O 1
ATOM 1214 N N . ALA A 1 149 ? 15.336 23.844 10.062 1 83.38 149 ALA A N 1
ATOM 1215 C CA . ALA A 1 149 ? 15.148 24.453 8.758 1 83.38 149 ALA A CA 1
ATOM 1216 C C . ALA A 1 149 ? 13.664 24.516 8.383 1 83.38 149 ALA A C 1
ATOM 1218 O O . ALA A 1 149 ? 13.203 25.484 7.801 1 83.38 149 ALA A O 1
ATOM 1219 N N . PHE A 1 150 ? 13.016 23.484 8.703 1 87 150 PHE A N 1
ATOM 1220 C CA . PHE A 1 150 ? 11.586 23.391 8.422 1 87 150 PHE A CA 1
ATOM 1221 C C . PHE A 1 150 ? 10.82 24.469 9.18 1 87 150 PHE A C 1
ATOM 1223 O O . PHE A 1 150 ? 9.977 25.156 8.609 1 87 150 PHE A O 1
ATOM 1230 N N . LEU A 1 151 ? 11.141 24.688 10.398 1 89.12 151 LEU A N 1
ATOM 1231 C CA . LEU A 1 151 ? 10.477 25.688 11.234 1 89.12 151 LEU A CA 1
ATOM 1232 C C . LEU A 1 151 ? 10.773 27.094 10.742 1 89.12 151 LEU A C 1
ATOM 1234 O O . LEU A 1 151 ? 9.922 27.984 10.836 1 89.12 151 LEU A O 1
ATOM 1238 N N . ASP A 1 152 ? 11.891 27.266 10.172 1 86.38 152 ASP A N 1
ATOM 1239 C CA . ASP A 1 152 ? 12.297 28.578 9.688 1 86.38 152 ASP A CA 1
ATOM 1240 C C . ASP A 1 152 ? 11.461 29 8.484 1 86.38 152 ASP A C 1
ATOM 1242 O O . ASP A 1 152 ? 11.422 30.188 8.133 1 86.38 152 ASP A O 1
ATOM 1246 N N . ALA A 1 153 ? 10.852 28 7.93 1 82.69 153 ALA A N 1
ATOM 1247 C CA . ALA A 1 153 ? 10 28.297 6.785 1 82.69 153 ALA A CA 1
ATOM 1248 C C . ALA A 1 153 ? 8.688 28.953 7.23 1 82.69 153 ALA A C 1
ATOM 1250 O O . ALA A 1 153 ? 7.961 29.516 6.414 1 82.69 153 ALA A O 1
ATOM 1251 N N . PHE A 1 154 ? 8.43 28.969 8.453 1 88.69 154 PHE A N 1
ATOM 1252 C CA . PHE A 1 154 ? 7.203 29.547 8.992 1 88.69 154 PHE A CA 1
ATOM 1253 C C . PHE A 1 154 ? 7.473 30.938 9.57 1 88.69 154 PHE A C 1
ATOM 1255 O O . PHE A 1 154 ? 8.578 31.203 10.039 1 88.69 154 PHE A O 1
ATOM 1262 N N . SER A 1 155 ? 6.422 31.766 9.492 1 90.81 155 SER A N 1
ATOM 1263 C CA . SER A 1 155 ? 6.488 33 10.266 1 90.81 155 SER A CA 1
ATOM 1264 C C . SER A 1 155 ? 6.734 32.719 11.742 1 90.81 155 SER A C 1
ATOM 1266 O O . SER A 1 155 ? 6.223 31.75 12.289 1 90.81 155 SER A O 1
ATOM 1268 N N . PRO A 1 156 ? 7.438 33.594 12.367 1 92 156 PRO A N 1
ATOM 1269 C CA . PRO A 1 156 ? 7.781 33.375 13.781 1 92 156 PRO A CA 1
ATOM 1270 C C . PRO A 1 156 ? 6.555 33.125 14.656 1 92 156 PRO A C 1
ATOM 1272 O O . PRO A 1 156 ? 6.609 32.344 15.594 1 92 156 PRO A O 1
ATOM 1275 N N . LYS A 1 157 ? 5.496 33.719 14.375 1 93.44 157 LYS A N 1
ATOM 1276 C CA . LYS A 1 157 ? 4.301 33.625 15.211 1 93.44 157 LYS A CA 1
ATOM 1277 C C . LYS A 1 157 ? 3.727 32.219 15.188 1 93.44 157 LYS A C 1
ATOM 1279 O O . LYS A 1 157 ? 2.984 31.828 16.094 1 93.44 157 LYS A O 1
ATOM 1284 N N . TYR A 1 158 ? 4.07 31.469 14.172 1 93.56 158 TYR A N 1
ATOM 1285 C CA . TYR A 1 158 ? 3.475 30.156 14.031 1 93.56 158 TYR A CA 1
ATOM 1286 C C . TYR A 1 158 ? 4.457 29.062 14.445 1 93.56 158 TYR A C 1
ATOM 1288 O O . TYR A 1 158 ? 4.078 27.906 14.594 1 93.56 158 TYR A O 1
ATOM 1296 N N . ARG A 1 159 ? 5.695 29.359 14.688 1 93 159 ARG A N 1
ATOM 1297 C CA . ARG A 1 159 ? 6.75 28.359 14.891 1 93 159 ARG A CA 1
ATOM 1298 C C . ARG A 1 159 ? 6.508 27.562 16.172 1 93 159 ARG A C 1
ATOM 1300 O O . ARG A 1 159 ? 6.68 26.344 16.172 1 93 159 ARG A O 1
ATOM 1307 N N . SER A 1 160 ? 6.113 28.297 17.172 1 95.56 160 SER A N 1
ATOM 1308 C CA . SER A 1 160 ? 5.871 27.609 18.438 1 95.56 160 SER A CA 1
ATOM 1309 C C . SER A 1 160 ? 4.715 26.625 18.312 1 95.56 160 SER A C 1
ATOM 1311 O O . SER A 1 160 ? 4.793 25.5 18.828 1 95.56 160 SER A O 1
ATOM 1313 N N . TYR A 1 161 ? 3.721 27.031 17.672 1 96 161 TYR A N 1
ATOM 1314 C CA . TYR A 1 161 ? 2.574 26.156 17.453 1 96 161 TYR A CA 1
ATOM 1315 C C . TYR A 1 161 ? 2.977 24.922 16.672 1 96 161 TYR A C 1
ATOM 1317 O O . TYR A 1 161 ? 2.656 23.797 17.078 1 96 161 TYR A O 1
ATOM 1325 N N . VAL A 1 162 ? 3.664 25.062 15.586 1 95.88 162 VAL A N 1
ATOM 1326 C CA . VAL A 1 162 ? 4.074 23.953 14.727 1 95.88 162 VAL A CA 1
ATOM 1327 C C . VAL A 1 162 ? 4.973 23 15.508 1 95.88 162 VAL A C 1
ATOM 1329 O O . VAL A 1 162 ? 4.805 21.781 15.438 1 95.88 162 VAL A O 1
ATOM 1332 N N . LYS A 1 163 ? 5.871 23.547 16.234 1 95.75 163 LYS A N 1
ATOM 1333 C CA . LYS A 1 163 ? 6.785 22.734 17.031 1 95.75 163 LYS A CA 1
ATOM 1334 C C . LYS A 1 163 ? 6.027 21.891 18.047 1 95.75 163 LYS A C 1
ATOM 1336 O O . LYS A 1 163 ? 6.25 20.688 18.156 1 95.75 163 LYS A O 1
ATOM 1341 N N . GLU A 1 164 ? 5.109 22.484 18.688 1 96.31 164 GLU A N 1
ATOM 1342 C CA . GLU A 1 164 ? 4.418 21.859 19.812 1 96.31 164 GLU A CA 1
ATOM 1343 C C . GLU A 1 164 ? 3.344 20.891 19.328 1 96.31 164 GLU A C 1
ATOM 1345 O O . GLU A 1 164 ? 3.133 19.828 19.922 1 96.31 164 GLU A O 1
ATOM 1350 N N . HIS A 1 165 ? 2.75 21.219 18.234 1 96.94 165 HIS A N 1
ATOM 1351 C CA . HIS A 1 165 ? 1.54 20.484 17.891 1 96.94 165 HIS A CA 1
ATOM 1352 C C . HIS A 1 165 ? 1.781 19.547 16.703 1 96.94 165 HIS A C 1
ATOM 1354 O O . HIS A 1 165 ? 0.979 18.656 16.453 1 96.94 165 HIS A O 1
ATOM 1360 N N . VAL A 1 166 ? 2.852 19.734 15.969 1 96.38 166 VAL A N 1
ATOM 1361 C CA . VAL A 1 166 ? 3.098 18.859 14.82 1 96.38 166 VAL A CA 1
ATOM 1362 C C . VAL A 1 166 ? 4.418 18.125 15.008 1 96.38 166 VAL A C 1
ATOM 1364 O O . VAL A 1 166 ? 4.441 16.891 15.062 1 96.38 166 VAL A O 1
ATOM 1367 N N . ILE A 1 167 ? 5.504 18.891 15.227 1 93.88 167 ILE A N 1
ATOM 1368 C CA . ILE A 1 167 ? 6.832 18.297 15.297 1 93.88 167 ILE A CA 1
ATOM 1369 C C . ILE A 1 167 ? 6.906 17.344 16.5 1 93.88 167 ILE A C 1
ATOM 1371 O O . ILE A 1 167 ? 7.473 16.25 16.406 1 93.88 167 ILE A O 1
ATOM 1375 N N . SER A 1 168 ? 6.344 17.703 17.594 1 94.56 168 SER A N 1
ATOM 1376 C CA . SER A 1 168 ? 6.383 16.891 18.797 1 94.56 168 SER A CA 1
ATOM 1377 C C . SER A 1 168 ? 5.602 15.602 18.625 1 94.56 168 SER A C 1
ATOM 1379 O O . SER A 1 168 ? 5.734 14.672 19.438 1 94.56 168 SER A O 1
ATOM 1381 N N . LYS A 1 169 ? 4.758 15.586 17.578 1 94.88 169 LYS A N 1
ATOM 1382 C CA . LYS A 1 169 ? 3.912 14.422 17.359 1 94.88 169 LYS A CA 1
ATOM 1383 C C . LYS A 1 169 ? 4.562 13.453 16.375 1 94.88 169 LYS A C 1
ATOM 1385 O O . LYS A 1 169 ? 4.035 12.367 16.109 1 94.88 169 LYS A O 1
ATOM 1390 N N . LEU A 1 170 ? 5.656 13.812 15.758 1 92.75 170 LEU A N 1
ATOM 1391 C CA . LEU A 1 170 ? 6.398 12.938 14.852 1 92.75 170 LEU A CA 1
ATOM 1392 C C . LEU A 1 170 ? 7.109 11.836 15.625 1 92.75 170 LEU A C 1
ATOM 1394 O O . LEU A 1 170 ? 7.891 12.109 16.547 1 92.75 170 LEU A O 1
ATOM 1398 N N . THR A 1 171 ? 6.777 10.648 15.195 1 88.75 171 THR A N 1
ATOM 1399 C CA . THR A 1 171 ? 7.352 9.492 15.875 1 88.75 171 THR A CA 1
ATOM 1400 C C . THR A 1 171 ? 7.812 8.445 14.859 1 88.75 171 THR A C 1
ATOM 1402 O O . THR A 1 171 ? 7.121 8.18 13.875 1 88.75 171 THR A O 1
ATOM 1405 N N . ASN A 1 172 ? 8.977 7.934 15.016 1 83.75 172 ASN A N 1
ATOM 1406 C CA . ASN A 1 172 ? 9.422 6.746 14.289 1 83.75 172 ASN A CA 1
ATOM 1407 C C . ASN A 1 172 ? 9.234 5.48 15.117 1 83.75 172 ASN A C 1
ATOM 1409 O O . ASN A 1 172 ? 9.969 5.246 16.078 1 83.75 172 ASN A O 1
ATOM 1413 N N . PRO A 1 173 ? 8.312 4.77 14.641 1 78.88 173 PRO A N 1
ATOM 1414 C CA . PRO A 1 173 ? 8.188 3.52 15.398 1 78.88 173 PRO A CA 1
ATOM 1415 C C . PRO A 1 173 ? 9.383 2.59 15.203 1 78.88 173 PRO A C 1
ATOM 1417 O O . PRO A 1 173 ? 10.086 2.691 14.195 1 78.88 173 PRO A O 1
ATOM 1420 N N . LYS A 1 174 ? 9.672 1.812 16.094 1 72 174 LYS A N 1
ATOM 1421 C CA . LYS A 1 174 ? 10.812 0.899 16.047 1 72 174 LYS A CA 1
ATOM 1422 C C . LYS A 1 174 ? 10.594 -0.194 15 1 72 174 LYS A C 1
ATOM 1424 O O . LYS A 1 174 ? 11.555 -0.673 14.383 1 72 174 LYS A O 1
ATOM 1429 N N . SER A 1 175 ? 9.414 -0.421 14.789 1 77.88 175 SER A N 1
ATOM 1430 C CA . SER A 1 175 ? 9.117 -1.476 13.82 1 77.88 175 SER A CA 1
ATOM 1431 C C . SER A 1 175 ? 9.164 -0.944 12.391 1 77.88 175 SER A C 1
ATOM 1433 O O . SER A 1 175 ? 8.734 0.183 12.133 1 77.88 175 SER A O 1
ATOM 1435 N N . THR A 1 176 ? 9.742 -1.797 11.508 1 87.31 176 THR A N 1
ATOM 1436 C CA . THR A 1 176 ? 9.703 -1.455 10.094 1 87.31 176 THR A CA 1
ATOM 1437 C C . THR A 1 176 ? 8.297 -1.637 9.531 1 87.31 176 THR A C 1
ATOM 1439 O O . THR A 1 176 ? 7.633 -2.639 9.805 1 87.31 176 THR A O 1
ATOM 1442 N N . PHE A 1 177 ? 7.859 -0.614 8.844 1 92.06 177 PHE A N 1
ATOM 1443 C CA . PHE A 1 177 ? 6.527 -0.728 8.258 1 92.06 177 PHE A CA 1
ATOM 1444 C C . PHE A 1 177 ? 6.473 -0.032 6.906 1 92.06 177 PHE A C 1
ATOM 1446 O O . PHE A 1 177 ? 7.262 0.874 6.633 1 92.06 177 PHE A O 1
ATOM 1453 N N . HIS A 1 178 ? 5.527 -0.542 6.07 1 94.94 178 HIS A N 1
ATOM 1454 C CA . HIS A 1 178 ? 5.238 0.075 4.781 1 94.94 178 HIS A CA 1
ATOM 1455 C C . HIS A 1 178 ? 3.748 0.361 4.629 1 94.94 178 HIS A C 1
ATOM 1457 O O . HIS A 1 178 ? 3.32 0.93 3.621 1 94.94 178 HIS A O 1
ATOM 1463 N N . GLY A 1 179 ? 2.998 -0.053 5.625 1 96.5 179 GLY A N 1
ATOM 1464 C CA . GLY A 1 179 ? 1.588 0.302 5.625 1 96.5 179 GLY A CA 1
ATOM 1465 C C . GLY A 1 179 ? 1.346 1.79 5.789 1 96.5 179 GLY A C 1
ATOM 1466 O O . GLY A 1 179 ? 2.127 2.482 6.445 1 96.5 179 GLY A O 1
ATOM 1467 N N . LYS A 1 180 ? 0.242 2.291 5.188 1 96.44 180 LYS A N 1
ATOM 1468 C CA . LYS A 1 180 ? -0.094 3.711 5.227 1 96.44 180 LYS A CA 1
ATOM 1469 C C . LYS A 1 180 ? -1.589 3.918 5.449 1 96.44 180 LYS A C 1
ATOM 1471 O O . LYS A 1 180 ? -2.414 3.25 4.816 1 96.44 180 LYS A O 1
ATOM 1476 N N . PHE A 1 181 ? -1.863 4.84 6.312 1 98.19 181 PHE A N 1
ATOM 1477 C CA . PHE A 1 181 ? -3.252 5.25 6.496 1 98.19 181 PHE A CA 1
ATOM 1478 C C . PHE A 1 181 ? -3.332 6.574 7.242 1 98.19 181 PHE A C 1
ATOM 1480 O O . PHE A 1 181 ? -2.357 7.004 7.863 1 98.19 181 PHE A O 1
ATOM 1487 N N . ALA A 1 182 ? -4.352 7.266 7.094 1 98.5 182 ALA A N 1
ATOM 1488 C CA . ALA A 1 182 ? -4.781 8.391 7.914 1 98.5 182 ALA A CA 1
ATOM 1489 C C . ALA A 1 182 ? -6.148 8.125 8.547 1 98.5 182 ALA A C 1
ATOM 1491 O O . ALA A 1 182 ? -7.016 7.516 7.918 1 98.5 182 ALA A O 1
ATOM 1492 N N . ALA A 1 183 ? -6.305 8.633 9.766 1 98.56 183 ALA A N 1
ATOM 1493 C CA . ALA A 1 183 ? -7.562 8.336 10.453 1 98.56 183 ALA A CA 1
ATOM 1494 C C . ALA A 1 183 ? -8.023 9.531 11.281 1 98.56 183 ALA A C 1
ATOM 1496 O O . ALA A 1 183 ? -7.207 10.258 11.844 1 98.56 183 ALA A O 1
ATOM 1497 N N . GLY A 1 184 ? -9.258 9.75 11.281 1 98.62 184 GLY A N 1
ATOM 1498 C CA . GLY A 1 184 ? -9.945 10.625 12.219 1 98.62 184 GLY A CA 1
ATOM 1499 C C . GLY A 1 184 ? -10.836 9.875 13.188 1 98.62 184 GLY A C 1
ATOM 1500 O O . GLY A 1 184 ? -11.734 9.148 12.773 1 98.62 184 GLY A O 1
ATOM 1501 N N . VAL A 1 185 ? -10.539 10.031 14.461 1 98.5 185 VAL A N 1
ATOM 1502 C CA . VAL A 1 185 ? -11.297 9.336 15.492 1 98.5 185 VAL A CA 1
ATOM 1503 C C . VAL A 1 185 ? -12.133 10.336 16.281 1 98.5 185 VAL A C 1
ATOM 1505 O O . VAL A 1 185 ? -11.586 11.258 16.891 1 98.5 185 VAL A O 1
ATOM 1508 N N . LYS A 1 186 ? -13.344 10.164 16.219 1 97.56 186 LYS A N 1
ATOM 1509 C CA . LYS A 1 186 ? -14.281 11.016 16.938 1 97.56 186 LYS A CA 1
ATOM 1510 C C . LYS A 1 186 ? -15.258 10.188 17.766 1 97.56 186 LYS A C 1
ATOM 1512 O O . LYS A 1 186 ? -16.016 9.383 17.219 1 97.56 186 LYS A O 1
ATOM 1517 N N . ALA A 1 187 ? -15.258 10.492 19.094 1 95.62 187 ALA A N 1
ATOM 1518 C CA . ALA A 1 187 ? -16.094 9.734 20.016 1 95.62 187 ALA A CA 1
ATOM 1519 C C . ALA A 1 187 ? -15.859 8.234 19.859 1 95.62 187 ALA A C 1
ATOM 1521 O O . ALA A 1 187 ? -14.734 7.758 20.047 1 95.62 187 ALA A O 1
ATOM 1522 N N . ASN A 1 188 ? -16.875 7.504 19.391 1 96.75 188 ASN A N 1
ATOM 1523 C CA . ASN A 1 188 ? -16.734 6.055 19.328 1 96.75 188 ASN A CA 1
ATOM 1524 C C . ASN A 1 188 ? -16.609 5.57 17.875 1 96.75 188 ASN A C 1
ATOM 1526 O O . ASN A 1 188 ? -16.859 4.398 17.594 1 96.75 188 ASN A O 1
ATOM 1530 N N . SER A 1 189 ? -16.219 6.512 17.062 1 97.94 189 SER A N 1
ATOM 1531 C CA . SER A 1 189 ? -16.141 6.16 15.648 1 97.94 189 SER A CA 1
ATOM 1532 C C . SER A 1 189 ? -14.797 6.586 15.055 1 97.94 189 SER A C 1
ATOM 1534 O O . SER A 1 189 ? -14.242 7.617 15.43 1 97.94 189 SER A O 1
ATOM 1536 N N . ALA A 1 190 ? -14.336 5.785 14.148 1 98.06 190 ALA A N 1
ATOM 1537 C CA . ALA A 1 190 ? -13.102 6.082 13.43 1 98.06 190 ALA A CA 1
ATOM 1538 C C . ALA A 1 190 ? -13.312 5.984 11.922 1 98.06 190 ALA A C 1
ATOM 1540 O O . ALA A 1 190 ? -13.992 5.078 11.438 1 98.06 190 ALA A O 1
ATOM 1541 N N . GLN A 1 191 ? -12.836 6.922 11.25 1 98.12 191 GLN A N 1
ATOM 1542 C CA . GLN A 1 191 ? -12.727 6.918 9.789 1 98.12 191 GLN A CA 1
ATOM 1543 C C . GLN A 1 191 ? -11.273 6.719 9.352 1 98.12 191 GLN A C 1
ATOM 1545 O O . GLN A 1 191 ? -10.375 7.391 9.852 1 98.12 191 GLN A O 1
ATOM 1550 N N . VAL A 1 192 ? -11.062 5.77 8.422 1 98.44 192 VAL A N 1
ATOM 1551 C CA . VAL A 1 192 ? -9.695 5.418 8.07 1 98.44 192 VAL A CA 1
ATOM 1552 C C . VAL A 1 192 ? -9.531 5.418 6.555 1 98.44 192 VAL A C 1
ATOM 1554 O O . VAL A 1 192 ? -10.273 4.727 5.844 1 98.44 192 VAL A O 1
ATOM 1557 N N . LEU A 1 193 ? -8.641 6.215 6.105 1 98.44 193 LEU A N 1
ATOM 1558 C CA . LEU A 1 193 ? -8.195 6.172 4.715 1 98.44 193 LEU A CA 1
ATOM 1559 C C . LEU A 1 193 ? -6.945 5.305 4.574 1 98.44 193 LEU A C 1
ATOM 1561 O O . LEU A 1 193 ? -5.887 5.641 5.105 1 98.44 193 LEU A O 1
ATOM 1565 N N . ILE A 1 194 ? -7.07 4.191 3.885 1 98.31 194 ILE A N 1
ATOM 1566 C CA . ILE A 1 194 ? -5.965 3.273 3.639 1 98.31 194 ILE A CA 1
ATOM 1567 C C . ILE A 1 194 ? -5.512 3.385 2.184 1 98.31 194 ILE A C 1
ATOM 1569 O O . ILE A 1 194 ? -6.34 3.395 1.271 1 98.31 194 ILE A O 1
ATOM 1573 N N . THR A 1 195 ? -4.219 3.469 1.946 1 98.25 195 THR A N 1
ATOM 1574 C CA . THR A 1 195 ? -3.756 3.607 0.57 1 98.25 195 THR A CA 1
ATOM 1575 C C . THR A 1 195 ? -2.354 3.025 0.409 1 98.25 195 THR A C 1
ATOM 1577 O O . THR A 1 195 ? -1.652 2.799 1.396 1 98.25 195 THR A O 1
ATOM 1580 N N . SER A 1 196 ? -2.023 2.764 -0.825 1 97.62 196 SER A N 1
ATOM 1581 C CA . SER A 1 196 ? -0.657 2.354 -1.135 1 97.62 196 SER A CA 1
ATOM 1582 C C . SER A 1 196 ? 0.242 3.564 -1.37 1 97.62 196 SER A C 1
ATOM 1584 O O . SER A 1 196 ? 1.467 3.432 -1.424 1 97.62 196 SER A O 1
ATOM 1586 N N . ALA A 1 197 ? -0.289 4.715 -1.44 1 97.31 197 ALA A N 1
ATOM 1587 C CA . ALA A 1 197 ? 0.48 5.926 -1.713 1 97.31 197 ALA A CA 1
ATOM 1588 C C . ALA A 1 197 ? 1.188 6.422 -0.455 1 97.31 197 ALA A C 1
ATOM 1590 O O . ALA A 1 197 ? 0.55 6.641 0.578 1 97.31 197 ALA A O 1
ATOM 1591 N N . ASN A 1 198 ? 2.496 6.516 -0.582 1 95.44 198 ASN A N 1
ATOM 1592 C CA . ASN A 1 198 ? 3.16 7.301 0.454 1 95.44 198 ASN A CA 1
ATOM 1593 C C . ASN A 1 198 ? 2.709 8.758 0.425 1 95.44 198 ASN A C 1
ATOM 1595 O O . ASN A 1 198 ? 2.318 9.273 -0.625 1 95.44 198 ASN A O 1
ATOM 1599 N N . PHE A 1 199 ? 2.756 9.328 1.567 1 95.5 199 PHE A N 1
ATOM 1600 C CA . PHE A 1 199 ? 2.379 10.734 1.609 1 95.5 199 PHE A CA 1
ATOM 1601 C C . PHE A 1 199 ? 3.541 11.625 1.171 1 95.5 199 PHE A C 1
ATOM 1603 O O . PHE A 1 199 ? 4.082 12.383 1.972 1 95.5 199 PHE A O 1
ATOM 1610 N N . GLN A 1 200 ? 3.828 11.477 -0.128 1 92.06 200 GLN A N 1
ATOM 1611 C CA . GLN A 1 200 ? 4.945 12.156 -0.776 1 92.06 200 GLN A CA 1
ATOM 1612 C C . GLN A 1 200 ? 4.582 12.578 -2.197 1 92.06 200 GLN A C 1
ATOM 1614 O O . GLN A 1 200 ? 3.6 12.094 -2.762 1 92.06 200 GLN A O 1
ATOM 1619 N N . GLY A 1 201 ? 5.379 13.422 -2.67 1 89.12 201 GLY A N 1
ATOM 1620 C CA . GLY A 1 201 ? 5.156 13.977 -3.998 1 89.12 201 GLY A CA 1
ATOM 1621 C C . GLY A 1 201 ? 5.18 12.922 -5.09 1 89.12 201 GLY A C 1
ATOM 1622 O O . GLY A 1 201 ? 4.422 13.016 -6.062 1 89.12 201 GLY A O 1
ATOM 1623 N N . HIS A 1 202 ? 5.93 11.922 -4.934 1 86.19 202 HIS A N 1
ATOM 1624 C CA . HIS A 1 202 ? 6.008 10.859 -5.934 1 86.19 202 HIS A CA 1
ATOM 1625 C C . HIS A 1 202 ? 4.633 10.258 -6.195 1 86.19 202 HIS A C 1
ATOM 1627 O O . HIS A 1 202 ? 4.332 9.859 -7.324 1 86.19 202 HIS A O 1
ATOM 1633 N N . HIS A 1 203 ? 3.85 10.227 -5.219 1 92.75 203 HIS A N 1
ATOM 1634 C CA . HIS A 1 203 ? 2.531 9.609 -5.328 1 92.75 203 HIS A CA 1
ATOM 1635 C C . HIS A 1 203 ? 1.444 10.672 -5.5 1 92.75 203 HIS A C 1
ATOM 1637 O O . HIS A 1 203 ? 0.422 10.414 -6.141 1 92.75 203 HIS A O 1
ATOM 1643 N N . PHE A 1 204 ? 1.669 11.891 -5 1 93.12 204 PHE A N 1
ATOM 1644 C CA . PHE A 1 204 ? 0.598 12.875 -4.926 1 93.12 204 PHE A CA 1
ATOM 1645 C C . PHE A 1 204 ? 0.778 13.953 -5.984 1 93.12 204 PHE A C 1
ATOM 1647 O O . PHE A 1 204 ? -0.153 14.711 -6.273 1 93.12 204 PHE A O 1
ATOM 1654 N N . ASP A 1 205 ? 1.99 14.047 -6.582 1 90.69 205 ASP A N 1
ATOM 1655 C CA . ASP A 1 205 ? 2.227 15.117 -7.547 1 90.69 205 ASP A CA 1
ATOM 1656 C C . ASP A 1 205 ? 2.361 14.555 -8.961 1 90.69 205 ASP A C 1
ATOM 1658 O O . ASP A 1 205 ? 2.271 15.305 -9.938 1 90.6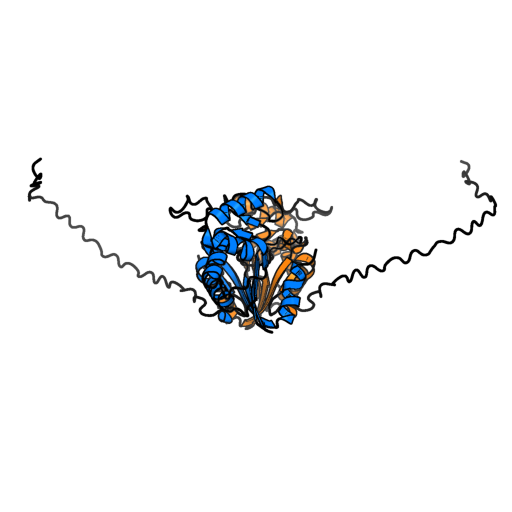9 205 ASP A O 1
ATOM 1662 N N . HIS A 1 206 ? 2.625 13.258 -9.078 1 87.69 206 HIS A N 1
ATOM 1663 C CA . HIS A 1 206 ? 2.84 12.617 -10.367 1 87.69 206 HIS A CA 1
ATOM 1664 C C . HIS A 1 206 ? 1.838 11.492 -10.602 1 87.69 206 HIS A C 1
ATOM 1666 O O . HIS A 1 206 ? 1.222 11 -9.648 1 87.69 206 HIS A O 1
ATOM 1672 N N . ASN A 1 207 ? 1.712 11.219 -11.875 1 88.31 207 ASN A N 1
ATOM 1673 C CA . ASN A 1 207 ? 0.849 10.086 -12.195 1 88.31 207 ASN A CA 1
ATOM 1674 C C . ASN A 1 207 ? 1.419 8.781 -11.656 1 88.31 207 ASN A C 1
ATOM 1676 O O . ASN A 1 207 ? 2.52 8.375 -12.031 1 88.31 207 ASN A O 1
ATOM 1680 N N . ASN A 1 208 ? 0.746 8.289 -10.766 1 92.44 208 ASN A N 1
ATOM 1681 C CA . ASN A 1 208 ? 1.049 7.016 -10.125 1 92.44 208 ASN A CA 1
ATOM 1682 C C . ASN A 1 208 ? -0.217 6.32 -9.633 1 92.44 208 ASN A C 1
ATOM 1684 O O . ASN A 1 208 ? -0.968 6.887 -8.836 1 92.44 208 ASN A O 1
ATOM 1688 N N . TYR A 1 209 ? -0.438 5.137 -10.086 1 94.25 209 TYR A N 1
ATOM 1689 C CA . TYR A 1 209 ? -1.678 4.461 -9.727 1 94.25 209 TYR A CA 1
ATOM 1690 C C . TYR A 1 209 ? -1.509 3.674 -8.43 1 94.25 209 TYR A C 1
ATOM 1692 O O . TYR A 1 209 ? -0.483 3.021 -8.227 1 94.25 209 TYR A O 1
ATOM 1700 N N . GLU A 1 210 ? -2.469 3.854 -7.598 1 96.25 210 GLU A N 1
ATOM 1701 C CA . GLU A 1 210 ? -2.434 3.389 -6.211 1 96.25 210 GLU A CA 1
ATOM 1702 C C . GLU A 1 210 ? -3.73 2.678 -5.836 1 96.25 210 GLU A C 1
ATOM 1704 O O . GLU A 1 210 ? -4.766 2.885 -6.473 1 96.25 210 GLU A O 1
ATOM 1709 N N . THR A 1 211 ? -3.664 1.845 -4.863 1 97.25 211 THR A N 1
ATOM 1710 C CA . THR A 1 211 ? -4.879 1.346 -4.227 1 97.25 211 THR A CA 1
ATOM 1711 C C . THR A 1 211 ? -5.328 2.281 -3.109 1 97.25 211 THR A C 1
ATOM 1713 O O . THR A 1 211 ? -4.5 2.902 -2.441 1 97.25 211 THR A O 1
ATOM 1716 N N . VAL A 1 212 ? -6.633 2.357 -2.947 1 97.75 212 VAL A N 1
ATOM 1717 C CA . VAL A 1 212 ? -7.188 3.182 -1.88 1 97.75 212 VAL A CA 1
ATOM 1718 C C . VAL A 1 212 ? -8.469 2.545 -1.347 1 97.75 212 VAL A C 1
ATOM 1720 O O . VAL A 1 212 ? -9.258 1.993 -2.115 1 97.75 212 VAL A O 1
ATOM 1723 N N . CYS A 1 213 ? -8.602 2.588 -0.048 1 97.44 213 CYS A N 1
ATOM 1724 C CA . CYS A 1 213 ? -9.789 2.135 0.672 1 97.44 213 CYS A CA 1
ATOM 1725 C C . CYS A 1 213 ? -10.156 3.111 1.783 1 97.44 213 CYS A C 1
ATOM 1727 O O . CYS A 1 213 ? -9.273 3.709 2.406 1 97.44 213 CYS A O 1
ATOM 1729 N N . TYR A 1 214 ? -11.438 3.309 1.933 1 97.44 214 TYR A N 1
ATOM 1730 C CA . TYR A 1 214 ? -11.977 4.105 3.029 1 97.44 214 TYR A CA 1
ATOM 1731 C C . TYR A 1 214 ? -12.914 3.277 3.898 1 97.44 214 TYR A C 1
ATOM 1733 O O . TYR A 1 214 ? -13.836 2.635 3.391 1 97.44 214 TYR A O 1
ATOM 1741 N N . SER A 1 215 ? -12.664 3.268 5.215 1 96.56 215 SER A N 1
ATOM 1742 C CA . SER A 1 215 ? -13.469 2.457 6.117 1 96.56 215 SER A CA 1
ATOM 1743 C C . SER A 1 215 ? -13.93 3.268 7.328 1 96.56 215 SER A C 1
ATOM 1745 O O . SER A 1 215 ? -13.211 4.152 7.797 1 96.56 215 SER A O 1
ATOM 1747 N N . THR A 1 216 ? -15.109 2.932 7.738 1 96.69 216 THR A N 1
ATOM 1748 C CA . THR A 1 216 ? -15.602 3.389 9.031 1 96.69 216 THR A CA 1
ATOM 1749 C C . THR A 1 216 ? -15.727 2.223 10.008 1 96.69 216 THR A C 1
ATOM 1751 O O . THR A 1 216 ? -16.172 1.136 9.633 1 96.69 216 THR A O 1
ATOM 1754 N N . MET A 1 217 ? -15.273 2.5 11.242 1 96.31 217 MET A N 1
ATOM 1755 C CA . MET A 1 217 ? -15.289 1.457 12.266 1 96.31 217 MET A CA 1
ATOM 1756 C C . MET A 1 217 ? -15.406 2.062 13.656 1 96.31 217 MET A C 1
ATOM 1758 O O . MET A 1 217 ? -15.414 3.285 13.812 1 96.31 217 MET A O 1
ATOM 1762 N N . THR A 1 218 ? -15.586 1.175 14.609 1 97.56 218 THR A N 1
ATOM 1763 C CA . THR A 1 218 ? -15.594 1.682 15.977 1 97.56 218 THR A CA 1
ATOM 1764 C C . THR A 1 218 ? -14.18 2.078 16.406 1 97.56 218 THR A C 1
ATOM 1766 O O . THR A 1 218 ? -13.195 1.583 15.859 1 97.56 218 THR A O 1
ATOM 1769 N N . LYS A 1 219 ? -14.148 2.908 17.391 1 97.38 219 LYS A N 1
ATOM 1770 C CA . LYS A 1 219 ? -12.859 3.277 17.953 1 97.38 219 LYS A CA 1
ATOM 1771 C C . LYS A 1 219 ? -12.117 2.049 18.469 1 97.38 219 LYS A C 1
ATOM 1773 O O . LYS A 1 219 ? -10.906 1.922 18.266 1 97.38 219 LYS A O 1
ATOM 1778 N N . LEU A 1 220 ? -12.828 1.222 19.047 1 96.19 220 LEU A N 1
ATOM 1779 C CA . LEU A 1 220 ? -12.219 0.01 19.594 1 96.19 220 LEU A CA 1
ATOM 1780 C C . LEU A 1 220 ? -11.617 -0.84 18.469 1 96.19 220 LEU A C 1
ATOM 1782 O O . LEU A 1 220 ? -10.5 -1.347 18.609 1 96.19 220 LEU A O 1
ATOM 1786 N N . ASP A 1 221 ? -12.32 -0.958 17.438 1 95.25 221 ASP A N 1
ATOM 1787 C CA . ASP A 1 221 ? -11.805 -1.697 16.297 1 95.25 221 ASP A CA 1
ATOM 1788 C C . ASP A 1 221 ? -10.562 -1.02 15.719 1 95.25 221 ASP A C 1
ATOM 1790 O O . ASP A 1 221 ? -9.586 -1.689 15.367 1 95.25 221 ASP A O 1
ATOM 1794 N N . PHE A 1 222 ? -10.703 0.198 15.672 1 96.69 222 PHE A N 1
ATOM 1795 C CA . PHE A 1 222 ? -9.57 0.942 15.125 1 96.69 222 PHE A CA 1
ATOM 1796 C C . PHE A 1 222 ? -8.312 0.712 15.961 1 96.69 222 PHE A C 1
ATOM 1798 O O . PHE A 1 222 ? -7.242 0.454 15.414 1 96.69 222 PHE A O 1
ATOM 1805 N N . GLU A 1 223 ? -8.414 0.838 17.203 1 95.38 223 GLU A N 1
ATOM 1806 C CA . GLU A 1 223 ? -7.277 0.618 18.094 1 95.38 223 GLU A CA 1
ATOM 1807 C C . GLU A 1 223 ? -6.734 -0.8 17.953 1 95.38 223 GLU A C 1
ATOM 1809 O O . GLU A 1 223 ? -5.523 -0.996 17.844 1 95.38 223 GLU A O 1
ATOM 1814 N N . ASP A 1 224 ? -7.59 -1.688 17.844 1 93.25 224 ASP A N 1
ATOM 1815 C CA . ASP A 1 224 ? -7.207 -3.092 17.734 1 93.25 224 ASP A CA 1
ATOM 1816 C C . ASP A 1 224 ? -6.578 -3.391 16.375 1 93.25 224 ASP A C 1
ATOM 1818 O O . ASP A 1 224 ? -5.559 -4.082 16.297 1 93.25 224 ASP A O 1
ATOM 1822 N N . ARG A 1 225 ? -7.113 -2.814 15.367 1 94.75 225 ARG A N 1
ATOM 1823 C CA . ARG A 1 225 ? -6.77 -3.211 14 1 94.75 225 ARG A CA 1
ATOM 1824 C C . ARG A 1 225 ? -5.594 -2.398 13.477 1 94.75 225 ARG A C 1
ATOM 1826 O O . ARG A 1 225 ? -4.848 -2.867 12.609 1 94.75 225 ARG A O 1
ATOM 1833 N N . PHE A 1 226 ? -5.406 -1.253 14.016 1 94.69 226 PHE A N 1
ATOM 1834 C CA . PHE A 1 226 ? -4.438 -0.376 13.367 1 94.69 226 PHE A CA 1
ATOM 1835 C C . PHE A 1 226 ? -3.412 0.133 14.367 1 94.69 226 PHE A C 1
ATOM 1837 O O . PHE A 1 226 ? -2.211 0.126 14.094 1 94.69 226 PHE A O 1
ATOM 1844 N N . LEU A 1 227 ? -3.781 0.464 15.5 1 92.69 227 LEU A N 1
ATOM 1845 C CA . LEU A 1 227 ? -2.889 1.217 16.375 1 92.69 227 LEU A CA 1
ATOM 1846 C C . LEU A 1 227 ? -2.035 0.278 17.219 1 92.69 227 LEU A C 1
ATOM 1848 O O . LEU A 1 227 ? -0.856 0.55 17.469 1 92.69 227 LEU A O 1
ATOM 1852 N N . ASN A 1 228 ? -2.598 -0.746 17.625 1 87.56 228 ASN A N 1
ATOM 1853 C CA . ASN A 1 228 ? -1.894 -1.625 18.547 1 87.56 228 ASN A CA 1
ATOM 1854 C C . ASN A 1 228 ? -0.605 -2.17 17.938 1 87.56 228 ASN A C 1
ATOM 1856 O O . ASN A 1 228 ? 0.375 -2.4 18.656 1 87.56 228 ASN A O 1
ATOM 1860 N N . ASN A 1 229 ? -0.573 -2.277 16.688 1 81.88 229 ASN A N 1
ATOM 1861 C CA . ASN A 1 229 ? 0.592 -2.875 16.047 1 81.88 229 ASN A CA 1
ATOM 1862 C C . ASN A 1 229 ? 1.635 -1.823 15.68 1 81.88 229 ASN A C 1
ATOM 1864 O O . ASN A 1 229 ? 2.766 -2.16 15.32 1 81.88 229 ASN A O 1
ATOM 1868 N N . ILE A 1 230 ? 1.273 -0.625 15.641 1 82.19 230 ILE A N 1
ATOM 1869 C CA . ILE A 1 230 ? 2.234 0.413 15.289 1 82.19 230 ILE A CA 1
ATOM 1870 C C . ILE A 1 230 ? 3.205 0.636 16.438 1 82.19 230 ILE A C 1
ATOM 1872 O O . ILE A 1 230 ? 4.383 0.926 16.219 1 82.19 230 ILE A O 1
ATOM 1876 N N . GLN A 1 231 ? 2.666 0.581 17.672 1 63.75 231 GLN A N 1
ATOM 1877 C CA . GLN A 1 231 ? 3.398 0.9 18.891 1 63.75 231 GLN A CA 1
ATOM 1878 C C . GLN A 1 231 ? 4.215 -0.295 19.375 1 63.75 231 GLN A C 1
ATOM 1880 O O . GLN A 1 231 ? 4.863 -0.23 20.422 1 63.75 231 GLN A O 1
ATOM 1885 N N . ILE A 1 232 ? 4.094 -1.425 18.734 1 48.31 232 ILE A N 1
ATOM 1886 C CA . ILE A 1 232 ? 4.738 -2.611 19.281 1 48.31 232 ILE A CA 1
ATOM 1887 C C . ILE A 1 232 ? 6.246 -2.525 19.078 1 48.31 232 ILE A C 1
ATOM 1889 O O . ILE A 1 232 ? 6.707 -2.254 17.953 1 48.31 232 ILE A O 1
ATOM 1893 N N . GLU A 1 233 ? 7.07 -2.152 20.078 1 45.75 233 GLU A N 1
ATOM 1894 C CA . GLU A 1 233 ? 8.508 -2.287 20.297 1 45.75 233 GLU A CA 1
ATOM 1895 C C . GLU A 1 233 ? 8.953 -3.74 20.156 1 45.75 233 GLU A C 1
ATOM 1897 O O . GLU A 1 233 ? 8.211 -4.656 20.516 1 45.75 233 GLU A O 1
ATOM 1902 N N . MET B 1 1 ? 43.812 -55.75 19.281 1 25.09 1 MET B N 1
ATOM 1903 C CA . MET B 1 1 ? 44.531 -54.719 20.016 1 25.09 1 MET B CA 1
ATOM 1904 C C . MET B 1 1 ? 43.719 -54.188 21.188 1 25.09 1 MET B C 1
ATOM 1906 O O . MET B 1 1 ? 42.5 -54.062 21.078 1 25.09 1 MET B O 1
ATOM 1910 N N . GLU B 1 2 ? 44.188 -54.25 22.484 1 23.53 2 GLU B N 1
ATOM 1911 C CA . GLU B 1 2 ? 43.469 -54.375 23.75 1 23.53 2 GLU B CA 1
ATOM 1912 C C . GLU B 1 2 ? 42.625 -53.125 24 1 23.53 2 GLU B C 1
ATOM 1914 O O . GLU B 1 2 ? 43.062 -52 23.734 1 23.53 2 GLU B O 1
ATOM 1919 N N . PRO B 1 3 ? 41.188 -53.25 24.156 1 25.03 3 PRO B N 1
ATOM 1920 C CA . PRO B 1 3 ? 39.969 -52.469 24.312 1 25.03 3 PRO B CA 1
ATOM 1921 C C . PRO B 1 3 ? 39.969 -51.594 25.547 1 25.03 3 PRO B C 1
ATOM 1923 O O . PRO B 1 3 ? 40.156 -52.094 26.672 1 25.03 3 PRO B O 1
ATOM 1926 N N . ILE B 1 4 ? 40.75 -50.438 25.391 1 23.52 4 ILE B N 1
ATOM 1927 C CA . ILE B 1 4 ? 41.094 -49.594 26.547 1 23.52 4 ILE B CA 1
ATOM 1928 C C . ILE B 1 4 ? 39.812 -49.281 27.344 1 23.52 4 ILE B C 1
ATOM 1930 O O . ILE B 1 4 ? 38.938 -48.562 26.875 1 23.52 4 ILE B O 1
ATOM 1934 N N . LYS B 1 5 ? 39.312 -50.25 28.141 1 22.33 5 LYS B N 1
ATOM 1935 C CA . LYS B 1 5 ? 38.156 -50.281 29.047 1 22.33 5 LYS B CA 1
ATOM 1936 C C . LYS B 1 5 ? 38.219 -49.125 30.062 1 22.33 5 LYS B C 1
ATOM 1938 O O . LYS B 1 5 ? 39.094 -49.156 30.953 1 22.33 5 LYS B O 1
ATOM 1943 N N . ARG B 1 6 ? 38.094 -47.844 29.484 1 21.95 6 ARG B N 1
ATOM 1944 C CA . ARG B 1 6 ? 38.188 -46.719 30.391 1 21.95 6 ARG B CA 1
ATOM 1945 C C . ARG B 1 6 ? 37.406 -46.969 31.672 1 21.95 6 ARG B C 1
ATOM 1947 O O . ARG B 1 6 ? 36.188 -47.25 31.609 1 21.95 6 ARG B O 1
ATOM 1954 N N . LYS B 1 7 ? 38.125 -47.281 32.625 1 20.56 7 LYS B N 1
ATOM 1955 C CA . LYS B 1 7 ? 37.781 -47.656 34 1 20.56 7 LYS B CA 1
ATOM 1956 C C . LYS B 1 7 ? 36.875 -46.625 34.656 1 20.56 7 LYS B C 1
ATOM 1958 O O . LYS B 1 7 ? 37.125 -45.438 34.562 1 20.56 7 LYS B O 1
ATOM 1963 N N . LEU B 1 8 ? 35.688 -47.031 35.156 1 20.19 8 LEU B N 1
ATOM 1964 C CA . LEU B 1 8 ? 34.375 -46.719 35.719 1 20.19 8 LEU B CA 1
ATOM 1965 C C . LEU B 1 8 ? 34.531 -45.969 37.031 1 20.19 8 LEU B C 1
ATOM 1967 O O . LEU B 1 8 ? 33.531 -45.562 37.625 1 20.19 8 LEU B O 1
ATOM 1971 N N . ASP B 1 9 ? 35.844 -45.938 37.625 1 19.06 9 ASP B N 1
ATOM 1972 C CA . ASP B 1 9 ? 35.656 -46.281 39.031 1 19.06 9 ASP B CA 1
ATOM 1973 C C . ASP B 1 9 ? 34.844 -45.188 39.719 1 19.06 9 ASP B C 1
ATOM 1975 O O . ASP B 1 9 ? 34.781 -44.031 39.25 1 19.06 9 ASP B O 1
ATOM 1979 N N . SER B 1 10 ? 34.75 -45.25 41.156 1 20.06 10 SER B N 1
ATOM 1980 C CA . SER B 1 10 ? 33.844 -45.375 42.281 1 20.06 10 SER B CA 1
ATOM 1981 C C . SER B 1 10 ? 33.688 -44.031 43 1 20.06 10 SER B C 1
ATOM 1983 O O . SER B 1 10 ? 32.812 -43.906 43.875 1 20.06 10 SER B O 1
ATOM 1985 N N . GLY B 1 11 ? 34.688 -43.094 42.875 1 19.61 11 GLY B N 1
ATOM 1986 C CA . GLY B 1 11 ? 34.906 -42.562 44.219 1 19.61 11 GLY B CA 1
ATOM 1987 C C . GLY B 1 11 ? 33.719 -41.812 44.75 1 19.61 11 GLY B C 1
ATOM 1988 O O . GLY B 1 11 ? 32.844 -41.375 43.969 1 19.61 11 GLY B O 1
ATOM 1989 N N . SER B 1 12 ? 33.656 -41.562 46.156 1 19.78 12 SER B N 1
ATOM 1990 C CA . SER B 1 12 ? 32.844 -41.5 47.344 1 19.78 12 SER B CA 1
ATOM 1991 C C . SER B 1 12 ? 32.031 -40.188 47.406 1 19.78 12 SER B C 1
ATOM 1993 O O . SER B 1 12 ? 30.812 -40.188 47.562 1 19.78 12 SER B O 1
ATOM 1995 N N . ASP B 1 13 ? 32.562 -39.156 48.188 1 19.98 13 ASP B N 1
ATOM 1996 C CA . ASP B 1 13 ? 32 -38.719 49.469 1 19.98 13 ASP B CA 1
ATOM 1997 C C . ASP B 1 13 ? 30.922 -37.688 49.25 1 19.98 13 ASP B C 1
ATOM 1999 O O . ASP B 1 13 ? 30.812 -37.094 48.188 1 19.98 13 ASP B O 1
ATOM 2003 N N . ASN B 1 14 ? 30.594 -36.906 50.5 1 20.42 14 ASN B N 1
ATOM 2004 C CA . ASN B 1 14 ? 29.547 -36.5 51.438 1 20.42 14 ASN B CA 1
ATOM 2005 C C . ASN B 1 14 ? 28.984 -35.156 51.094 1 20.42 14 ASN B C 1
ATOM 2007 O O . ASN B 1 14 ? 28.016 -34.688 51.719 1 20.42 14 ASN B O 1
ATOM 2011 N N . THR B 1 15 ? 29.891 -34.219 50.594 1 20.89 15 THR B N 1
ATOM 2012 C CA . THR B 1 15 ? 29.594 -32.938 51.188 1 20.89 15 THR B CA 1
ATOM 2013 C C . THR B 1 15 ? 28.266 -32.375 50.656 1 20.89 15 THR B C 1
ATOM 2015 O O . THR B 1 15 ? 28.156 -32.062 49.469 1 20.89 15 THR B O 1
ATOM 2018 N N . LYS B 1 16 ? 27.266 -32.875 51.25 1 22.09 16 LYS B N 1
ATOM 2019 C CA . LYS B 1 16 ? 25.859 -32.5 51.062 1 22.09 16 LYS B CA 1
ATOM 2020 C C . LYS B 1 16 ? 25.641 -31 51.188 1 22.09 16 LYS B C 1
ATOM 2022 O O . LYS B 1 16 ? 25.422 -30.5 52.281 1 22.09 16 LYS B O 1
ATOM 2027 N N . ASN B 1 17 ? 26.656 -30.141 50.875 1 20.05 17 ASN B N 1
ATOM 2028 C CA . ASN B 1 17 ? 26.344 -28.766 51.25 1 20.05 17 ASN B CA 1
ATOM 2029 C C . ASN B 1 17 ? 24.984 -28.344 50.719 1 20.05 17 ASN B C 1
ATOM 2031 O O . ASN B 1 17 ? 24.656 -28.594 49.562 1 20.05 17 ASN B O 1
ATOM 2035 N N . VAL B 1 18 ? 24.109 -28.062 51.688 1 22.61 18 VAL B N 1
ATOM 2036 C CA . VAL B 1 18 ? 22.734 -27.609 51.812 1 22.61 18 VAL B CA 1
ATOM 2037 C C . VAL B 1 18 ? 22.516 -26.344 50.969 1 22.61 18 VAL B C 1
ATOM 2039 O O . VAL B 1 18 ? 22.766 -25.234 51.469 1 22.61 18 VAL B O 1
ATOM 2042 N N . ALA B 1 19 ? 23.406 -26.094 50.094 1 20.56 19 ALA B N 1
ATOM 2043 C CA . ALA B 1 19 ? 23.125 -24.75 49.625 1 20.56 19 ALA B CA 1
ATOM 2044 C C . ALA B 1 19 ? 21.672 -24.594 49.188 1 20.56 19 ALA B C 1
ATOM 2046 O O . ALA B 1 19 ? 21.188 -25.359 48.344 1 20.56 19 ALA B O 1
ATOM 2047 N N . LYS B 1 20 ? 20.844 -24.156 50.125 1 23.66 20 LYS B N 1
ATOM 2048 C CA . LYS B 1 20 ? 19.469 -23.688 50 1 23.66 20 LYS B CA 1
ATOM 2049 C C . LYS B 1 20 ? 19.297 -22.797 48.781 1 23.66 20 LYS B C 1
ATOM 2051 O O . LYS B 1 20 ? 19.938 -21.75 48.688 1 23.66 20 LYS B O 1
ATOM 2056 N N . THR B 1 21 ? 19.109 -23.422 47.656 1 22.98 21 THR B N 1
ATOM 2057 C CA . THR B 1 21 ? 18.766 -22.75 46.406 1 22.98 21 THR B CA 1
ATOM 2058 C C . THR B 1 21 ? 17.594 -21.812 46.594 1 22.98 21 THR B C 1
ATOM 2060 O O . THR B 1 21 ? 16.469 -22.25 46.906 1 22.98 21 THR B O 1
ATOM 2063 N N . LYS B 1 22 ? 17.859 -20.625 47.25 1 25.52 22 LYS B N 1
ATOM 2064 C CA . LYS B 1 22 ? 16.797 -19.625 47.188 1 25.52 22 LYS B CA 1
ATOM 2065 C C . LYS B 1 22 ? 16.141 -19.609 45.812 1 25.52 22 LYS B C 1
ATOM 2067 O O . LYS B 1 22 ? 16.828 -19.422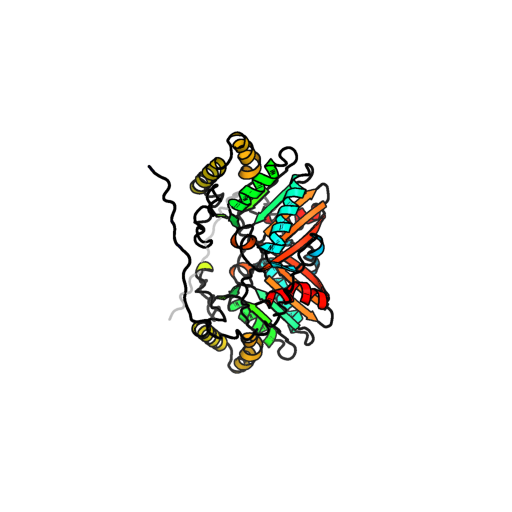 44.781 1 25.52 22 LYS B O 1
ATOM 2072 N N . LYS B 1 23 ? 15.07 -20.281 45.656 1 25.83 23 LYS B N 1
ATOM 2073 C CA . LYS B 1 23 ? 14.141 -20.234 44.531 1 25.83 23 LYS B CA 1
ATOM 2074 C C . LYS B 1 23 ? 13.922 -18.812 44.062 1 25.83 23 LYS B C 1
ATOM 2076 O O . LYS B 1 23 ? 13.352 -17.984 44.781 1 25.83 23 LYS B O 1
ATOM 2081 N N . SER B 1 24 ? 14.953 -18.172 43.625 1 26.12 24 SER B N 1
ATOM 2082 C CA . SER B 1 24 ? 14.633 -16.891 43 1 26.12 24 SER B CA 1
ATOM 2083 C C . SER B 1 24 ? 13.328 -16.969 42.219 1 26.12 24 SER B C 1
ATOM 2085 O O . SER B 1 24 ? 13.148 -17.859 41.375 1 26.12 24 SER B O 1
ATOM 2087 N N . LYS B 1 25 ? 12.195 -16.531 42.781 1 30.72 25 LYS B N 1
ATOM 2088 C CA . LYS B 1 25 ? 10.945 -16.234 42.094 1 30.72 25 LYS B CA 1
ATOM 2089 C C . LYS B 1 25 ? 11.211 -15.641 40.719 1 30.72 25 LYS B C 1
ATOM 2091 O O . LYS B 1 25 ? 11.711 -14.516 40.594 1 30.72 25 LYS B O 1
ATOM 2096 N N . THR B 1 26 ? 11.641 -16.375 39.781 1 28.42 26 THR B N 1
ATOM 2097 C CA . THR B 1 26 ? 11.609 -16.016 38.375 1 28.42 26 THR B CA 1
ATOM 2098 C C . THR B 1 26 ? 10.336 -15.242 38.031 1 28.42 26 THR B C 1
ATOM 2100 O O . THR B 1 26 ? 9.227 -15.742 38.25 1 28.42 26 THR B O 1
ATOM 2103 N N . LYS B 1 27 ? 10.375 -13.961 38.219 1 31.19 27 LYS B N 1
ATOM 2104 C CA . LYS B 1 27 ? 9.383 -13.07 37.656 1 31.19 27 LYS B CA 1
ATOM 2105 C C . LYS B 1 27 ? 8.836 -13.641 36.344 1 31.19 27 LYS B C 1
ATOM 2107 O O . LYS B 1 27 ? 9.578 -13.828 35.375 1 31.19 27 LYS B O 1
ATOM 2112 N N . GLU B 1 28 ? 7.844 -14.484 36.406 1 32.88 28 GLU B N 1
ATOM 2113 C CA . GLU B 1 28 ? 6.992 -14.711 35.25 1 32.88 28 GLU B CA 1
ATOM 2114 C C . GLU B 1 28 ? 6.789 -13.43 34.469 1 32.88 28 GLU B C 1
ATOM 2116 O O . GLU B 1 28 ? 6.141 -12.492 34.938 1 32.88 28 GLU B O 1
ATOM 2121 N N . SER B 1 29 ? 7.914 -12.875 33.938 1 32.75 29 SER B N 1
ATOM 2122 C CA . SER B 1 29 ? 7.633 -11.93 32.875 1 32.75 29 SER B CA 1
ATOM 2123 C C . SER B 1 29 ? 6.41 -12.352 32.062 1 32.75 29 SER B C 1
ATOM 2125 O O . SER B 1 29 ? 6.426 -13.398 31.406 1 32.75 29 SER B O 1
ATOM 2127 N N . HIS B 1 30 ? 5.289 -12.141 32.594 1 33.03 30 HIS B N 1
ATOM 2128 C CA . HIS B 1 30 ? 4.105 -12.094 31.75 1 33.03 30 HIS B CA 1
ATOM 2129 C C . HIS B 1 30 ? 4.426 -11.461 30.391 1 33.03 30 HIS B C 1
ATOM 2131 O O . HIS B 1 30 ? 4.375 -10.234 30.25 1 33.03 30 HIS B O 1
ATOM 2137 N N . SER B 1 31 ? 5.504 -11.836 29.781 1 33.81 31 SER B N 1
ATOM 2138 C CA . SER B 1 31 ? 5.496 -11.57 28.344 1 33.81 31 SER B CA 1
ATOM 2139 C C . SER B 1 31 ? 4.117 -11.82 27.75 1 33.81 31 SER B C 1
ATOM 2141 O O . SER B 1 31 ? 3.744 -12.969 27.484 1 33.81 31 SER B O 1
ATOM 2143 N N . SER B 1 32 ? 3.117 -11.281 28.297 1 33.66 32 SER B N 1
ATOM 2144 C CA . SER B 1 32 ? 1.934 -11.219 27.453 1 33.66 32 SER B CA 1
ATOM 2145 C C . SER B 1 32 ? 2.316 -11.133 25.984 1 33.66 32 SER B C 1
ATOM 2147 O O . SER B 1 32 ? 2.791 -10.094 25.516 1 33.66 32 SER B O 1
ATOM 2149 N N . GLU B 1 33 ? 2.98 -12.047 25.422 1 36.12 33 GLU B N 1
ATOM 2150 C CA . GLU B 1 33 ? 3.033 -12.172 23.969 1 36.12 33 GLU B CA 1
ATOM 2151 C C . GLU B 1 33 ? 1.753 -11.641 23.328 1 36.12 33 GLU B C 1
ATOM 2153 O O . GLU B 1 33 ? 0.675 -12.203 23.516 1 36.12 33 GLU B O 1
ATOM 2158 N N . LEU B 1 34 ? 1.355 -10.445 23.406 1 37.91 34 LEU B N 1
ATOM 2159 C CA . LEU B 1 34 ? 0.355 -9.93 22.469 1 37.91 34 LEU B CA 1
ATOM 2160 C C . LEU B 1 34 ? 0.287 -10.789 21.219 1 37.91 34 LEU B C 1
ATOM 2162 O O . LEU B 1 34 ? 1.136 -10.672 20.328 1 37.91 34 LEU B O 1
ATOM 2166 N N . GLU B 1 35 ? 0.029 -12 21.359 1 40.88 35 GLU B N 1
ATOM 2167 C CA . GLU B 1 35 ? -0.237 -12.867 20.219 1 40.88 35 GLU B CA 1
ATOM 2168 C C . GLU B 1 35 ? -1.013 -12.117 19.141 1 40.88 35 GLU B C 1
ATOM 2170 O O . GLU B 1 35 ? -2.162 -11.727 19.344 1 40.88 35 GLU B O 1
ATOM 2175 N N . ALA B 1 36 ? -0.475 -11.258 18.469 1 46.56 36 ALA B N 1
ATOM 2176 C CA . ALA B 1 36 ? -1.154 -10.727 17.297 1 46.56 36 ALA B CA 1
ATOM 2177 C C . ALA B 1 36 ? -2.123 -11.75 16.703 1 46.56 36 ALA B C 1
ATOM 2179 O O . ALA B 1 36 ? -1.747 -12.906 16.469 1 46.56 36 ALA B O 1
ATOM 2180 N N . LYS B 1 37 ? -3.357 -11.602 17.078 1 56.03 37 LYS B N 1
ATOM 2181 C CA . LYS B 1 37 ? -4.406 -12.461 16.531 1 56.03 37 LYS B CA 1
ATOM 2182 C C . LYS B 1 37 ? -4.191 -12.719 15.047 1 56.03 37 LYS B C 1
ATOM 2184 O O . LYS B 1 37 ? -4.176 -11.781 14.25 1 56.03 37 LYS B O 1
ATOM 2189 N N . LYS B 1 38 ? -3.654 -13.836 14.695 1 72.88 38 LYS B N 1
ATOM 2190 C CA . LYS B 1 38 ? -3.471 -14.305 13.328 1 72.88 38 LYS B CA 1
ATOM 2191 C C . LYS B 1 38 ? -4.773 -14.227 12.539 1 72.88 38 LYS B C 1
ATOM 2193 O O . LYS B 1 38 ? -5.852 -14.484 13.086 1 72.88 38 LYS B O 1
ATOM 2198 N N . ILE B 1 39 ? -4.707 -13.688 11.398 1 82.12 39 ILE B N 1
ATOM 2199 C CA . ILE B 1 39 ? -5.859 -13.648 10.5 1 82.12 39 ILE B CA 1
ATOM 2200 C C . ILE B 1 39 ? -6.328 -15.07 10.195 1 82.12 39 ILE B C 1
ATOM 2202 O O . ILE B 1 39 ? -5.578 -15.867 9.625 1 82.12 39 ILE B O 1
ATOM 2206 N N . LYS B 1 40 ? -7.422 -15.438 10.602 1 77.62 40 LYS B N 1
ATOM 2207 C CA . LYS B 1 40 ? -7.953 -16.781 10.398 1 77.62 40 LYS B CA 1
ATOM 2208 C C . LYS B 1 40 ? -8.672 -16.891 9.055 1 77.62 40 LYS B C 1
ATOM 2210 O O . LYS B 1 40 ? -8.531 -17.891 8.344 1 77.62 40 LYS B O 1
ATOM 2215 N N . THR B 1 41 ? -9.453 -15.836 8.805 1 85.5 41 THR B N 1
ATOM 2216 C CA . THR B 1 41 ? -10.18 -15.789 7.543 1 85.5 41 THR B CA 1
ATOM 2217 C C . THR B 1 41 ? -10.008 -14.43 6.867 1 85.5 41 THR B C 1
ATOM 2219 O O . THR B 1 41 ? -9.844 -13.414 7.543 1 85.5 41 THR B O 1
ATOM 2222 N N . PRO B 1 42 ? -10.109 -14.469 5.543 1 85.31 42 PRO B N 1
ATOM 2223 C CA . PRO B 1 42 ? -9.953 -13.195 4.84 1 85.31 42 PRO B CA 1
ATOM 2224 C C . PRO B 1 42 ? -11.008 -12.164 5.25 1 85.31 42 PRO B C 1
ATOM 2226 O O . PRO B 1 42 ? -10.734 -10.961 5.23 1 85.31 42 PRO B O 1
ATOM 2229 N N . GLU B 1 43 ? -12.117 -12.57 5.707 1 84.44 43 GLU B N 1
ATOM 2230 C CA . GLU B 1 43 ? -13.211 -11.672 6.074 1 84.44 43 GLU B CA 1
ATOM 2231 C C . GLU B 1 43 ? -12.844 -10.82 7.289 1 84.44 43 GLU B C 1
ATOM 2233 O O . GLU B 1 43 ? -13.398 -9.742 7.488 1 84.44 43 GLU B O 1
ATOM 2238 N N . GLU B 1 44 ? -11.898 -11.281 8.016 1 88 44 GLU B N 1
ATOM 2239 C CA . GLU B 1 44 ? -11.445 -10.562 9.203 1 88 44 GLU B CA 1
ATOM 2240 C C . GLU B 1 44 ? -10.742 -9.266 8.828 1 88 44 GLU B C 1
ATOM 2242 O O . GLU B 1 44 ? -10.562 -8.383 9.672 1 88 44 GLU B O 1
ATOM 2247 N N . ILE B 1 45 ? -10.414 -9.195 7.578 1 90.5 45 ILE B N 1
ATOM 2248 C CA . ILE B 1 45 ? -9.664 -8.008 7.18 1 90.5 45 ILE B CA 1
ATOM 2249 C C . ILE B 1 45 ? -10.477 -7.203 6.164 1 90.5 45 ILE B C 1
ATOM 2251 O O . ILE B 1 45 ? -9.906 -6.453 5.363 1 90.5 45 ILE B O 1
ATOM 2255 N N . SER B 1 46 ? -11.773 -7.332 6.258 1 90.25 46 SER B N 1
ATOM 2256 C CA . SER B 1 46 ? -12.641 -6.684 5.281 1 90.25 46 SER B CA 1
ATOM 2257 C C . SER B 1 46 ? -12.641 -5.168 5.465 1 90.25 46 SER B C 1
ATOM 2259 O O . SER B 1 46 ? -12.797 -4.422 4.496 1 90.25 46 SER B O 1
ATOM 2261 N N . ILE B 1 47 ? -12.398 -4.734 6.656 1 87.25 47 ILE B N 1
ATOM 2262 C CA . ILE B 1 47 ? -12.43 -3.295 6.875 1 87.25 47 ILE B CA 1
ATOM 2263 C C . ILE B 1 47 ? -11.008 -2.766 7.047 1 87.25 47 ILE B C 1
ATOM 2265 O O . ILE B 1 47 ? -10.812 -1.612 7.438 1 87.25 47 ILE B O 1
ATOM 2269 N N . GLY B 1 48 ? -10.07 -3.609 6.785 1 94.94 48 GLY B N 1
ATOM 2270 C CA . GLY B 1 48 ? -8.672 -3.205 6.793 1 94.94 48 GLY B CA 1
ATOM 2271 C C . GLY B 1 48 ? -7.984 -3.477 8.117 1 94.94 48 GLY B C 1
ATOM 2272 O O . GLY B 1 48 ? -8.625 -3.512 9.164 1 94.94 48 GLY B O 1
ATOM 2273 N N . ARG B 1 49 ? -6.762 -3.73 8.031 1 96.19 49 ARG B N 1
ATOM 2274 C CA . ARG B 1 49 ? -5.91 -3.93 9.195 1 96.19 49 ARG B CA 1
ATOM 2275 C C . ARG B 1 49 ? -4.469 -3.521 8.891 1 96.19 49 ARG B C 1
ATOM 2277 O O . ARG B 1 49 ? -4.055 -3.494 7.734 1 96.19 49 ARG B O 1
ATOM 2284 N N . PHE B 1 50 ? -3.809 -3.141 9.945 1 96.19 50 PHE B N 1
ATOM 2285 C CA . PHE B 1 50 ? -2.365 -2.936 9.961 1 96.19 50 PHE B CA 1
ATOM 2286 C C . PHE B 1 50 ? -1.662 -4.082 10.672 1 96.19 50 PHE B C 1
ATOM 2288 O O . PHE B 1 50 ? -1.727 -4.188 11.898 1 96.19 50 PHE B O 1
ATOM 2295 N N . VAL B 1 51 ? -1 -4.965 9.844 1 95.06 51 VAL B N 1
ATOM 2296 C CA . VAL B 1 51 ? -0.515 -6.219 10.414 1 95.06 51 VAL B CA 1
ATOM 2297 C C . VAL B 1 51 ? 0.842 -6.57 9.805 1 95.06 51 VAL B C 1
ATOM 2299 O O . VAL B 1 51 ? 1.322 -5.883 8.906 1 95.06 51 VAL B O 1
ATOM 2302 N N . ASN B 1 52 ? 1.426 -7.617 10.312 1 94.81 52 ASN B N 1
ATOM 2303 C CA . ASN B 1 52 ? 2.736 -8.055 9.844 1 94.81 52 ASN B CA 1
ATOM 2304 C C . ASN B 1 52 ? 2.641 -8.789 8.508 1 94.81 52 ASN B C 1
ATOM 2306 O O . ASN B 1 52 ? 1.853 -9.727 8.367 1 94.81 52 ASN B O 1
ATOM 2310 N N . GLY B 1 53 ? 3.455 -8.359 7.555 1 95.38 53 GLY B N 1
ATOM 2311 C CA . GLY B 1 53 ? 3.443 -8.945 6.223 1 95.38 53 GLY B CA 1
ATOM 2312 C C . GLY B 1 53 ? 3.822 -10.414 6.211 1 95.38 53 GLY B C 1
ATOM 2313 O O . GLY B 1 53 ? 3.195 -11.211 5.516 1 95.38 53 GLY B O 1
ATOM 2314 N N . ARG B 1 54 ? 4.738 -10.797 6.957 1 93.81 54 ARG B N 1
ATOM 2315 C CA . ARG B 1 54 ? 5.289 -12.148 6.977 1 93.81 54 ARG B CA 1
ATOM 2316 C C . ARG B 1 54 ? 4.336 -13.117 7.668 1 93.81 54 ARG B C 1
ATOM 2318 O O . ARG B 1 54 ? 4.008 -14.172 7.121 1 93.81 54 ARG B O 1
ATOM 2325 N N . THR B 1 55 ? 3.842 -12.742 8.766 1 94 55 THR B N 1
ATOM 2326 C CA . THR B 1 55 ? 3.143 -13.703 9.609 1 94 55 THR B CA 1
ATOM 2327 C C . THR B 1 55 ? 1.642 -13.672 9.336 1 94 55 THR B C 1
ATOM 2329 O O . THR B 1 55 ? 0.94 -14.656 9.578 1 94 55 THR B O 1
ATOM 2332 N N . ASP B 1 56 ? 1.188 -12.555 8.852 1 94.75 56 ASP B N 1
ATOM 2333 C CA . ASP B 1 56 ? -0.261 -12.422 8.758 1 94.75 56 ASP B CA 1
ATOM 2334 C C . ASP B 1 56 ? -0.713 -12.367 7.297 1 94.75 56 ASP B C 1
ATOM 2336 O O . ASP B 1 56 ? -1.646 -13.07 6.906 1 94.75 56 ASP B O 1
ATOM 2340 N N . ILE B 1 57 ? -0.076 -11.547 6.488 1 97.12 57 ILE B N 1
ATOM 2341 C CA . ILE B 1 57 ? -0.562 -11.32 5.133 1 97.12 57 ILE B CA 1
ATOM 2342 C C . ILE B 1 57 ? -0.106 -12.453 4.219 1 97.12 57 ILE B C 1
ATOM 2344 O O . ILE B 1 57 ? -0.89 -12.961 3.416 1 97.12 57 ILE B O 1
ATOM 2348 N N . TYR B 1 58 ? 1.115 -12.875 4.305 1 96.62 58 TYR B N 1
ATOM 2349 C CA . TYR B 1 58 ? 1.714 -13.867 3.418 1 96.62 58 TYR B CA 1
ATOM 2350 C C . TYR B 1 58 ? 0.927 -15.172 3.451 1 96.62 58 TYR B C 1
ATOM 2352 O O . TYR B 1 58 ? 0.543 -15.703 2.404 1 96.62 58 TYR B O 1
ATOM 2360 N N . PRO B 1 59 ? 0.541 -15.656 4.605 1 96.75 59 PRO B N 1
ATOM 2361 C CA . PRO B 1 59 ? -0.269 -16.875 4.629 1 96.75 59 PRO B CA 1
ATOM 2362 C C . PRO B 1 59 ? -1.634 -16.688 3.969 1 96.75 59 PRO B C 1
ATOM 2364 O O . PRO B 1 59 ? -2.141 -17.609 3.324 1 96.75 59 PRO B O 1
ATOM 2367 N N . VAL B 1 60 ? -2.213 -15.562 4.141 1 97.19 60 VAL B N 1
ATOM 2368 C CA . VAL B 1 60 ? -3.498 -15.281 3.51 1 97.19 60 VAL B CA 1
ATOM 2369 C C . VAL B 1 60 ? -3.334 -15.25 1.992 1 97.19 60 VAL B C 1
ATOM 2371 O O . VAL B 1 60 ? -4.141 -15.828 1.261 1 97.19 60 VAL B O 1
ATOM 2374 N N . TRP B 1 61 ? -2.285 -14.602 1.552 1 97.81 61 TRP B N 1
ATOM 2375 C CA . TRP B 1 61 ? -1.949 -14.516 0.134 1 97.81 61 TRP B CA 1
ATOM 2376 C C . TRP B 1 61 ? -1.78 -15.906 -0.47 1 97.81 61 TRP B C 1
ATOM 2378 O O . TRP B 1 61 ? -2.383 -16.219 -1.499 1 97.81 61 TRP B O 1
ATOM 2388 N N . GLN B 1 62 ? -1.095 -16.734 0.2 1 97.38 62 GLN B N 1
ATOM 2389 C CA . GLN B 1 62 ? -0.878 -18.109 -0.256 1 97.38 62 GLN B CA 1
ATOM 2390 C C . GLN B 1 62 ? -2.188 -18.891 -0.296 1 97.38 62 GLN B C 1
ATOM 2392 O O . GLN B 1 62 ? -2.49 -19.547 -1.288 1 97.38 62 GLN B O 1
ATOM 2397 N N . SER B 1 63 ? -2.887 -18.75 0.724 1 97.19 63 SER B N 1
ATOM 2398 C CA . SER B 1 63 ? -4.133 -19.5 0.848 1 97.19 63 SER B CA 1
ATOM 2399 C C . SER B 1 63 ? -5.133 -19.094 -0.229 1 97.19 63 SER B C 1
ATOM 2401 O O . SER B 1 63 ? -5.793 -19.938 -0.824 1 97.19 63 SER B O 1
ATOM 2403 N N . LEU B 1 64 ? -5.242 -17.906 -0.463 1 97.88 64 LEU B N 1
ATOM 2404 C CA . LEU B 1 64 ? -6.172 -17.406 -1.474 1 97.88 64 LEU B CA 1
ATOM 2405 C C . LEU B 1 64 ? -5.754 -17.875 -2.867 1 97.88 64 LEU B C 1
ATOM 2407 O O . LEU B 1 64 ? -6.582 -18.344 -3.645 1 97.88 64 LEU B O 1
ATOM 2411 N N . LEU B 1 65 ? -4.469 -17.734 -3.186 1 98.19 65 LEU B N 1
ATOM 2412 C CA . LEU B 1 65 ? -3.994 -18.156 -4.496 1 98.19 65 LEU B CA 1
ATOM 2413 C C . LEU B 1 65 ? -4.219 -19.656 -4.699 1 98.19 65 LEU B C 1
ATOM 2415 O O . LEU B 1 65 ? -4.695 -20.078 -5.754 1 98.19 65 LEU B O 1
ATOM 2419 N N . GLN B 1 66 ? -3.852 -20.359 -3.678 1 97.44 66 GLN B N 1
ATOM 2420 C CA . GLN B 1 66 ? -4.078 -21.797 -3.754 1 97.44 66 GLN B CA 1
ATOM 2421 C C . GLN B 1 66 ? -5.551 -22.109 -4.023 1 97.44 66 GLN B C 1
ATOM 2423 O O . GLN B 1 66 ? -5.867 -22.922 -4.891 1 97.44 66 GLN B O 1
ATOM 2428 N N . ARG B 1 67 ? -6.398 -21.484 -3.328 1 97.5 67 ARG B N 1
ATOM 2429 C CA . ARG B 1 67 ? -7.832 -21.703 -3.494 1 97.5 67 ARG B CA 1
ATOM 2430 C C . ARG B 1 67 ? -8.297 -21.25 -4.879 1 97.5 67 ARG B C 1
ATOM 2432 O O . ARG B 1 67 ? -9.023 -21.984 -5.555 1 97.5 67 ARG B O 1
ATOM 2439 N N . TRP B 1 68 ? -7.902 -20.125 -5.305 1 98.5 68 TRP B N 1
ATOM 2440 C CA . TRP B 1 68 ? -8.336 -19.578 -6.59 1 98.5 68 TRP B CA 1
ATOM 2441 C C . TRP B 1 68 ? -7.848 -20.453 -7.742 1 98.5 68 TRP B C 1
ATOM 2443 O O . TRP B 1 68 ? -8.586 -20.703 -8.695 1 98.5 68 TRP B O 1
ATOM 2453 N N . PHE B 1 69 ? -6.641 -20.969 -7.68 1 98.31 69 PHE B N 1
ATOM 2454 C CA . PHE B 1 69 ? -6.082 -21.781 -8.758 1 98.31 69 PHE B CA 1
ATOM 2455 C C . PHE B 1 69 ? -6.668 -23.188 -8.734 1 98.31 69 PHE B C 1
ATOM 2457 O O . PHE B 1 69 ? -6.551 -23.938 -9.719 1 98.31 69 PHE B O 1
ATOM 2464 N N . SER B 1 70 ? -7.277 -23.562 -7.625 1 97.88 70 SER B N 1
ATOM 2465 C CA . SER B 1 70 ? -7.844 -24.906 -7.52 1 97.88 70 SER B CA 1
ATOM 2466 C C . SER B 1 70 ? -9.203 -24.984 -8.195 1 97.88 70 SER B C 1
ATOM 2468 O O . SER B 1 70 ? -9.742 -26.078 -8.406 1 97.88 70 SER B O 1
ATOM 2470 N N . GLU B 1 71 ? -9.719 -23.875 -8.547 1 96.88 71 GLU B N 1
ATOM 2471 C CA . GLU B 1 71 ? -11.031 -23.812 -9.18 1 96.88 71 GLU B CA 1
ATOM 2472 C C . GLU B 1 71 ? -10.922 -23.344 -10.625 1 96.88 71 GLU B C 1
ATOM 2474 O O . GLU B 1 71 ? -10.578 -22.188 -10.891 1 96.88 71 GLU B O 1
ATOM 2479 N N . SER B 1 72 ? -11.414 -24.125 -11.547 1 95 72 SER B N 1
ATOM 2480 C CA . SER B 1 72 ? -11.219 -23.859 -12.969 1 95 72 SER B CA 1
ATOM 2481 C C . SER B 1 72 ? -12.023 -22.641 -13.414 1 95 72 SER B C 1
ATOM 2483 O O . SER B 1 72 ? -11.672 -21.984 -14.398 1 95 72 SER B O 1
ATOM 2485 N N . SER B 1 73 ? -13 -22.359 -12.734 1 96.25 73 SER B N 1
ATOM 2486 C CA . SER B 1 73 ? -13.875 -21.266 -13.125 1 96.25 73 SER B CA 1
ATOM 2487 C C . SER B 1 73 ? -13.367 -19.938 -12.594 1 96.25 73 SER B C 1
ATOM 2489 O O . SER B 1 73 ? -13.938 -18.875 -12.891 1 96.25 73 SER B O 1
ATOM 2491 N N . THR B 1 74 ? -12.281 -19.984 -11.883 1 98.31 74 THR B N 1
ATOM 2492 C CA . THR B 1 74 ? -11.781 -18.75 -11.273 1 98.31 74 THR B CA 1
ATOM 2493 C C . THR B 1 74 ? -10.641 -18.172 -12.094 1 98.31 74 THR B C 1
ATOM 2495 O O . THR B 1 74 ? -9.625 -18.828 -12.32 1 98.31 74 THR B O 1
ATOM 2498 N N . GLU B 1 75 ? -10.867 -16.953 -12.531 1 98.38 75 GLU B N 1
ATOM 2499 C CA . GLU B 1 75 ? -9.805 -16.188 -13.164 1 98.38 75 GLU B CA 1
ATOM 2500 C C . GLU B 1 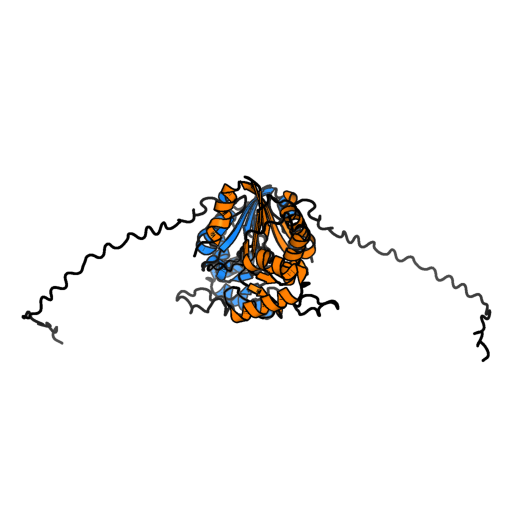75 ? -8.984 -15.414 -12.125 1 98.38 75 GLU B C 1
ATOM 2502 O O . GLU B 1 75 ? -9.539 -14.695 -11.297 1 98.38 75 GLU B O 1
ATOM 2507 N N . VAL B 1 76 ? -7.672 -15.57 -12.227 1 98.69 76 VAL B N 1
ATOM 2508 C CA . VAL B 1 76 ? -6.824 -14.961 -11.211 1 98.69 76 VAL B CA 1
ATOM 2509 C C . VAL B 1 76 ? -6.051 -13.789 -11.812 1 98.69 76 VAL B C 1
ATOM 2511 O O . VAL B 1 76 ? -5.461 -13.914 -12.891 1 98.69 76 VAL B O 1
ATOM 2514 N N . TYR B 1 77 ? -6.07 -12.656 -11.117 1 98.06 77 TYR B N 1
ATOM 2515 C CA . TYR B 1 77 ? -5.301 -11.461 -11.453 1 98.06 77 TYR B CA 1
ATOM 2516 C C . TYR B 1 77 ? -4.328 -11.109 -10.328 1 98.06 77 TYR B C 1
ATOM 2518 O O . TYR B 1 77 ? -4.688 -11.141 -9.148 1 98.06 77 TYR B O 1
ATOM 2526 N N . ILE B 1 78 ? -3.104 -10.734 -10.711 1 98.19 78 ILE B N 1
ATOM 2527 C CA . ILE B 1 78 ? -2.096 -10.312 -9.742 1 98.19 78 ILE B CA 1
ATOM 2528 C C . ILE B 1 78 ? -1.474 -8.992 -10.188 1 98.19 78 ILE B C 1
ATOM 2530 O O . ILE B 1 78 ? -0.998 -8.867 -11.32 1 98.19 78 ILE B O 1
ATOM 2534 N N . VAL B 1 79 ? -1.521 -8.047 -9.312 1 97.06 79 VAL B N 1
ATOM 2535 C CA . VAL B 1 79 ? -0.977 -6.719 -9.602 1 97.06 79 VAL B CA 1
ATOM 2536 C C . VAL B 1 79 ? -0.015 -6.301 -8.492 1 97.06 79 VAL B C 1
ATOM 2538 O O . VAL B 1 79 ? -0.407 -6.195 -7.328 1 97.06 79 VAL B O 1
ATOM 2541 N N . THR B 1 80 ? 1.211 -6.055 -8.805 1 96.62 80 THR B N 1
ATOM 2542 C CA . THR B 1 80 ? 2.232 -5.574 -7.883 1 96.62 80 THR B CA 1
ATOM 2543 C C . THR B 1 80 ? 3.371 -4.895 -8.641 1 96.62 80 THR B C 1
ATOM 2545 O O . THR B 1 80 ? 3.869 -5.43 -9.633 1 96.62 80 THR B O 1
ATOM 2548 N N . PRO B 1 81 ? 3.793 -3.764 -8.188 1 94.12 81 PRO B N 1
ATOM 2549 C CA . PRO B 1 81 ? 4.891 -3.125 -8.914 1 94.12 81 PRO B CA 1
ATOM 2550 C C . PRO B 1 81 ? 6.18 -3.939 -8.875 1 94.12 81 PRO B C 1
ATOM 2552 O O . PRO B 1 81 ? 6.938 -3.955 -9.844 1 94.12 81 PRO B O 1
ATOM 2555 N N . PHE B 1 82 ? 6.367 -4.602 -7.723 1 92.44 82 PHE B N 1
ATOM 2556 C CA . PHE B 1 82 ? 7.605 -5.348 -7.547 1 92.44 82 PHE B CA 1
ATOM 2557 C C . PHE B 1 82 ? 7.32 -6.781 -7.117 1 92.44 82 PHE B C 1
ATOM 2559 O O . PHE B 1 82 ? 6.551 -7.012 -6.184 1 92.44 82 PHE B O 1
ATOM 2566 N N . MET B 1 83 ? 7.941 -7.664 -7.824 1 93.5 83 MET B N 1
ATOM 2567 C CA . MET B 1 83 ? 7.859 -9.086 -7.508 1 93.5 83 MET B CA 1
ATOM 2568 C C . MET B 1 83 ? 9.234 -9.742 -7.574 1 93.5 83 MET B C 1
ATOM 2570 O O . MET B 1 83 ? 10.07 -9.352 -8.391 1 93.5 83 MET B O 1
ATOM 2574 N N . ASP B 1 84 ? 9.453 -10.633 -6.699 1 90.88 84 ASP B N 1
ATOM 2575 C CA . ASP B 1 84 ? 10.711 -11.367 -6.828 1 90.88 84 ASP B CA 1
ATOM 2576 C C . ASP B 1 84 ? 10.469 -12.758 -7.414 1 90.88 84 ASP B C 1
ATOM 2578 O O . ASP B 1 84 ? 9.328 -13.203 -7.531 1 90.88 84 ASP B O 1
ATOM 2582 N N . LEU B 1 85 ? 11.539 -13.406 -7.809 1 88.75 85 LEU B N 1
ATOM 2583 C CA . LEU B 1 85 ? 11.445 -14.695 -8.492 1 88.75 85 LEU B CA 1
ATOM 2584 C C . LEU B 1 85 ? 10.906 -15.766 -7.551 1 88.75 85 LEU B C 1
ATOM 2586 O O . LEU B 1 85 ? 10.266 -16.719 -7.996 1 88.75 85 LEU B O 1
ATOM 2590 N N . GLU B 1 86 ? 11.156 -15.586 -6.316 1 90 86 GLU B N 1
ATOM 2591 C CA . GLU B 1 86 ? 10.641 -16.562 -5.359 1 90 86 GLU B CA 1
ATOM 2592 C C . GLU B 1 86 ? 9.117 -16.562 -5.34 1 90 86 GLU B C 1
ATOM 2594 O O . GLU B 1 86 ? 8.492 -17.625 -5.332 1 90 86 GLU B O 1
ATOM 2599 N N . ARG B 1 87 ? 8.586 -15.438 -5.293 1 94.38 87 ARG B N 1
ATOM 2600 C CA . ARG B 1 87 ? 7.129 -15.352 -5.316 1 94.38 87 ARG B CA 1
ATOM 2601 C C . ARG B 1 87 ? 6.578 -15.797 -6.668 1 94.38 87 ARG B C 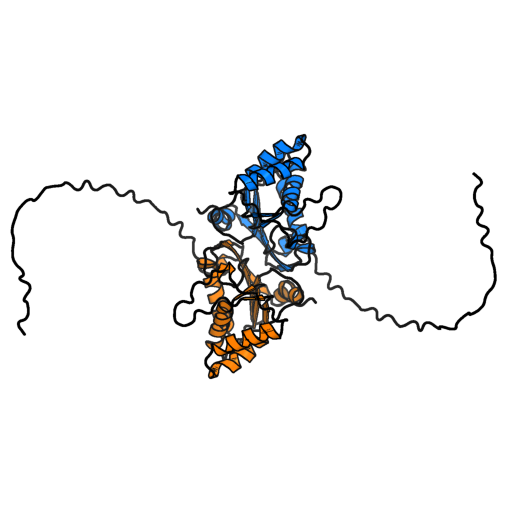1
ATOM 2603 O O . ARG B 1 87 ? 5.508 -16.406 -6.742 1 94.38 87 ARG B O 1
ATOM 2610 N N . LEU B 1 88 ? 7.27 -15.43 -7.676 1 93.81 88 LEU B N 1
ATOM 2611 C CA . LEU B 1 88 ? 6.863 -15.922 -8.984 1 93.81 88 LEU B CA 1
ATOM 2612 C C . LEU B 1 88 ? 6.898 -17.438 -9.031 1 93.81 88 LEU B C 1
ATOM 2614 O O . LEU B 1 88 ? 5.992 -18.078 -9.578 1 93.81 88 LEU B O 1
ATOM 2618 N N . TYR B 1 89 ? 7.898 -17.984 -8.492 1 92.25 89 TYR B N 1
ATOM 2619 C CA . TYR B 1 89 ? 8.023 -19.438 -8.414 1 92.25 89 TYR B CA 1
ATOM 2620 C C . TYR B 1 89 ? 6.867 -20.031 -7.625 1 92.25 89 TYR B C 1
ATOM 2622 O O . TYR B 1 89 ? 6.316 -21.062 -8.008 1 92.25 89 TYR B O 1
ATOM 2630 N N . GLU B 1 90 ? 6.551 -19.438 -6.625 1 94.12 90 GLU B N 1
ATOM 2631 C CA . GLU B 1 90 ? 5.438 -19.922 -5.809 1 94.12 90 GLU B CA 1
ATOM 2632 C C . GLU B 1 90 ? 4.133 -19.922 -6.605 1 94.12 90 GLU B C 1
ATOM 2634 O O . GLU B 1 90 ? 3.354 -20.875 -6.523 1 94.12 90 GLU B O 1
ATOM 2639 N N . ILE B 1 91 ? 3.918 -18.859 -7.289 1 96.94 91 ILE B N 1
ATOM 2640 C CA . ILE B 1 91 ? 2.742 -18.797 -8.156 1 96.94 91 ILE B CA 1
ATOM 2641 C C . ILE B 1 91 ? 2.76 -19.969 -9.133 1 96.94 91 ILE B C 1
ATOM 2643 O O . ILE B 1 91 ? 1.75 -20.656 -9.305 1 96.94 91 ILE B O 1
ATOM 2647 N N . CYS B 1 92 ? 3.902 -20.25 -9.734 1 95.56 92 CYS B N 1
ATOM 2648 C CA . CYS B 1 92 ? 4.043 -21.391 -10.633 1 95.56 92 CYS B CA 1
ATOM 2649 C C . CYS B 1 92 ? 3.717 -22.688 -9.922 1 95.56 92 CYS B C 1
ATOM 2651 O O . CYS B 1 92 ? 3.012 -23.547 -10.469 1 95.56 92 CYS B O 1
ATOM 2653 N N . PHE B 1 93 ? 4.215 -22.734 -8.789 1 94.56 93 PHE B N 1
ATOM 2654 C CA . PHE B 1 93 ? 4.016 -23.953 -8.008 1 94.56 93 PHE B CA 1
ATOM 2655 C C . PHE B 1 93 ? 2.533 -24.203 -7.746 1 94.56 93 PHE B C 1
ATOM 2657 O O . PHE B 1 93 ? 2.025 -25.297 -7.965 1 94.56 93 PHE B O 1
ATOM 2664 N N . PHE B 1 94 ? 1.832 -23.203 -7.324 1 96.44 94 PHE B N 1
ATOM 2665 C CA . PHE B 1 94 ? 0.399 -23.328 -7.082 1 96.44 94 PHE B CA 1
ATOM 2666 C C . PHE B 1 94 ? -0.332 -23.75 -8.352 1 96.44 94 PHE B C 1
ATOM 2668 O O . PHE B 1 94 ? -1.252 -24.562 -8.305 1 96.44 94 PHE B O 1
ATOM 2675 N N . MET B 1 95 ? 0.07 -23.25 -9.438 1 97.38 95 MET B N 1
ATOM 2676 C CA . MET B 1 95 ? -0.582 -23.562 -10.711 1 97.38 95 MET B CA 1
ATOM 2677 C C . MET B 1 95 ? -0.269 -24.984 -11.148 1 97.38 95 MET B C 1
ATOM 2679 O O . MET B 1 95 ? -1.15 -25.688 -11.633 1 97.38 95 MET B O 1
ATOM 2683 N N . LEU B 1 96 ? 0.945 -25.344 -10.969 1 95.75 96 LEU B N 1
ATOM 2684 C CA . LEU B 1 96 ? 1.351 -26.688 -11.352 1 95.75 96 LEU B CA 1
ATOM 2685 C C . LEU B 1 96 ? 0.617 -27.734 -10.523 1 95.75 96 LEU B C 1
ATOM 2687 O O . LEU B 1 96 ? 0.258 -28.797 -11.031 1 95.75 96 LEU B O 1
ATOM 2691 N N . GLU B 1 97 ? 0.384 -27.438 -9.289 1 95.44 97 GLU B N 1
ATOM 2692 C CA . GLU B 1 97 ? -0.372 -28.328 -8.414 1 95.44 97 GLU B CA 1
ATOM 2693 C C . GLU B 1 97 ? -1.823 -28.438 -8.867 1 95.44 97 GLU B C 1
ATOM 2695 O O . GLU B 1 97 ? -2.508 -29.406 -8.523 1 95.44 97 GLU B O 1
ATOM 2700 N N . ASN B 1 98 ? -2.242 -27.453 -9.609 1 96.38 98 ASN B N 1
ATOM 2701 C CA . ASN B 1 98 ? -3.619 -27.391 -10.094 1 96.38 98 ASN B CA 1
ATOM 2702 C C . ASN B 1 98 ? -3.678 -27.188 -11.602 1 96.38 98 ASN B C 1
ATOM 2704 O O . ASN B 1 98 ? -4.473 -26.391 -12.102 1 96.38 98 ASN B O 1
ATOM 2708 N N . GLN B 1 99 ? -2.85 -27.906 -12.32 1 93.69 99 GLN B N 1
ATOM 2709 C CA . GLN B 1 99 ? -2.58 -27.656 -13.727 1 93.69 99 GLN B CA 1
ATOM 2710 C C . GLN B 1 99 ? -3.865 -27.688 -14.555 1 93.69 99 GLN B C 1
ATOM 2712 O O . GLN B 1 99 ? -4.039 -26.891 -15.477 1 93.69 99 GLN B O 1
ATOM 2717 N N . SER B 1 100 ? -4.805 -28.516 -14.258 1 94.06 100 SER B N 1
ATOM 2718 C CA . SER B 1 100 ? -6.016 -28.672 -15.047 1 94.06 100 SER B CA 1
ATOM 2719 C C . SER B 1 100 ? -7.031 -27.578 -14.75 1 94.06 100 SER B C 1
ATOM 2721 O O . SER B 1 100 ? -7.926 -27.312 -15.555 1 94.06 100 SER B O 1
ATOM 2723 N N . ALA B 1 101 ? -6.848 -26.891 -13.641 1 96.38 101 ALA B N 1
ATOM 2724 C CA . ALA B 1 101 ? -7.867 -25.938 -13.188 1 96.38 101 ALA B CA 1
ATOM 2725 C C . ALA B 1 101 ? -7.344 -24.5 -13.227 1 96.38 101 ALA B C 1
ATOM 2727 O O . ALA B 1 101 ? -8.109 -23.562 -13.453 1 96.38 101 ALA B O 1
ATOM 2728 N N . ALA B 1 102 ? -6.086 -24.328 -13.055 1 97.38 102 ALA B N 1
ATOM 2729 C CA . ALA B 1 102 ? -5.504 -23 -12.82 1 97.38 102 ALA B CA 1
ATOM 2730 C C . ALA B 1 102 ? -5.734 -22.078 -14.016 1 97.38 102 ALA B C 1
ATOM 2732 O O . ALA B 1 102 ? -5.492 -22.469 -15.164 1 97.38 102 ALA B O 1
ATOM 2733 N N . ASN B 1 103 ? -6.227 -20.969 -13.727 1 97.56 103 ASN B N 1
ATOM 2734 C CA . ASN B 1 103 ? -6.531 -19.969 -14.75 1 97.56 103 ASN B CA 1
ATOM 2735 C C . ASN B 1 103 ? -5.984 -18.594 -14.367 1 97.56 103 ASN B C 1
ATOM 2737 O O . ASN B 1 103 ? -6.715 -17.75 -13.836 1 97.56 103 ASN B O 1
ATOM 2741 N N . LEU B 1 104 ? -4.734 -18.375 -14.672 1 98.38 104 LEU B N 1
ATOM 2742 C CA . LEU B 1 104 ? -4.09 -17.078 -14.484 1 98.38 104 LEU B CA 1
ATOM 2743 C C . LEU B 1 104 ? -4.348 -16.156 -15.672 1 98.38 104 LEU B C 1
ATOM 2745 O O . LEU B 1 104 ? -3.928 -16.469 -16.797 1 98.38 104 LEU B O 1
ATOM 2749 N N . ARG B 1 105 ? -4.961 -15.023 -15.367 1 97.31 105 ARG B N 1
ATOM 2750 C CA . ARG B 1 105 ? -5.312 -14.117 -16.453 1 97.31 105 ARG B CA 1
ATOM 2751 C C . ARG B 1 105 ? -4.191 -13.117 -16.719 1 97.31 105 ARG B C 1
ATOM 2753 O O . ARG B 1 105 ? -3.857 -12.836 -17.859 1 97.31 105 ARG B O 1
ATOM 2760 N N . ALA B 1 106 ? -3.662 -12.602 -15.656 1 96.25 106 ALA B N 1
ATOM 2761 C CA . ALA B 1 106 ? -2.611 -11.602 -15.852 1 96.25 106 ALA B CA 1
ATOM 2762 C C . ALA B 1 106 ? -1.809 -11.391 -14.578 1 96.25 106 ALA B C 1
ATOM 2764 O O . ALA B 1 106 ? -2.361 -11.43 -13.477 1 96.25 106 ALA B O 1
ATOM 2765 N N . ILE B 1 107 ? -0.562 -11.164 -14.766 1 96.44 107 ILE B N 1
ATOM 2766 C CA . ILE B 1 107 ? 0.3 -10.57 -13.75 1 96.44 107 ILE B CA 1
ATOM 2767 C C . ILE B 1 107 ? 0.815 -9.219 -14.242 1 96.44 107 ILE B C 1
ATOM 2769 O O . ILE B 1 107 ? 1.591 -9.156 -15.203 1 96.44 107 ILE B O 1
ATOM 2773 N N . TYR B 1 108 ? 0.36 -8.234 -13.609 1 95 108 TYR B N 1
ATOM 2774 C CA . TYR B 1 108 ? 0.889 -6.906 -13.891 1 95 108 TYR B CA 1
ATOM 2775 C C . TYR B 1 108 ? 2.021 -6.555 -12.938 1 95 108 TYR B C 1
ATOM 2777 O O . TYR B 1 108 ? 1.817 -6.48 -11.719 1 95 108 TYR B O 1
ATOM 2785 N N . VAL B 1 109 ? 3.184 -6.32 -13.492 1 94.12 109 VAL B N 1
ATOM 2786 C CA . VAL B 1 109 ? 4.379 -6.09 -12.688 1 94.12 109 VAL B CA 1
ATOM 2787 C C . VAL B 1 109 ? 5.301 -5.102 -13.398 1 94.12 109 VAL B C 1
ATOM 2789 O O . VAL B 1 109 ? 5.473 -5.176 -14.625 1 94.12 109 VAL B O 1
ATOM 2792 N N . ARG B 1 110 ? 5.883 -4.211 -12.617 1 90.75 110 ARG B N 1
ATOM 2793 C CA . ARG B 1 110 ? 6.816 -3.264 -13.219 1 90.75 110 ARG B CA 1
ATOM 2794 C C . ARG B 1 110 ? 8.219 -3.859 -13.305 1 90.75 110 ARG B C 1
ATOM 2796 O O . ARG B 1 110 ? 8.906 -3.695 -14.312 1 90.75 110 ARG B O 1
ATOM 2803 N N . GLU B 1 111 ? 8.578 -4.492 -12.156 1 90.38 111 GLU B N 1
ATOM 2804 C CA . GLU B 1 111 ? 9.938 -5.023 -12.055 1 90.38 111 GLU B CA 1
ATOM 2805 C C . GLU B 1 111 ? 9.945 -6.371 -11.336 1 90.38 111 GLU B C 1
ATOM 2807 O O . GLU B 1 111 ? 9.242 -6.551 -10.336 1 90.38 111 GLU B O 1
ATOM 2812 N N . ILE B 1 112 ? 10.758 -7.227 -11.883 1 89.5 112 ILE B N 1
ATOM 2813 C CA . ILE B 1 112 ? 10.984 -8.516 -11.234 1 89.5 112 ILE B CA 1
ATOM 2814 C C . ILE B 1 112 ? 12.438 -8.602 -10.773 1 89.5 112 ILE B C 1
ATOM 2816 O O . ILE B 1 112 ? 13.367 -8.383 -11.555 1 89.5 112 ILE B O 1
ATOM 2820 N N . SER B 1 113 ? 12.617 -8.773 -9.508 1 83 113 SER B N 1
ATOM 2821 C CA . SER B 1 113 ? 13.977 -8.82 -8.969 1 83 113 SER B CA 1
ATOM 2822 C C . SER B 1 113 ? 14.438 -10.258 -8.742 1 83 113 SER B C 1
ATOM 2824 O O . SER B 1 113 ? 13.617 -11.141 -8.492 1 83 113 SER B O 1
ATOM 2826 N N . ASN B 1 114 ? 15.734 -10.43 -9.062 1 66.5 114 ASN B N 1
ATOM 2827 C CA . ASN B 1 114 ? 16.359 -11.742 -8.906 1 66.5 114 ASN B CA 1
ATOM 2828 C C . ASN B 1 114 ? 16.734 -12.016 -7.457 1 66.5 114 ASN B C 1
ATOM 2830 O O . ASN B 1 114 ? 17.75 -11.523 -6.973 1 66.5 114 ASN B O 1
ATOM 2834 N N . VAL B 1 115 ? 15.945 -11.883 -6.66 1 54.47 115 VAL B N 1
ATOM 2835 C CA . VAL B 1 115 ? 16.453 -12.344 -5.371 1 54.47 115 VAL B CA 1
ATOM 2836 C C . VAL B 1 115 ? 16.781 -13.836 -5.449 1 54.47 115 VAL B C 1
ATOM 2838 O O . VAL B 1 115 ? 16.047 -14.609 -6.062 1 54.47 115 VAL B O 1
ATOM 2841 N N . ARG B 1 116 ? 18.031 -14.234 -5.328 1 46.38 116 ARG B N 1
ATOM 2842 C CA . ARG B 1 116 ? 18.516 -15.602 -5.465 1 46.38 116 ARG B CA 1
ATOM 2843 C C . ARG B 1 116 ? 17.453 -16.609 -5.051 1 46.38 116 ARG B C 1
ATOM 2845 O O . ARG B 1 116 ? 16.891 -16.531 -3.955 1 46.38 116 ARG B O 1
ATOM 2852 N N . VAL B 1 117 ? 16.781 -17.125 -6.012 1 41.44 117 VAL B N 1
ATOM 2853 C CA . VAL B 1 117 ? 16.047 -18.359 -5.75 1 41.44 117 VAL B CA 1
ATOM 2854 C C . VAL B 1 117 ? 16.859 -19.266 -4.84 1 41.44 117 VAL B C 1
ATOM 2856 O O . VAL B 1 117 ? 18.062 -19.438 -5.031 1 41.44 117 VAL B O 1
ATOM 2859 N N . PRO B 1 118 ? 16.328 -19.578 -3.654 1 37.31 118 PRO B N 1
ATOM 2860 C CA . PRO B 1 118 ? 17.094 -20.547 -2.885 1 37.31 118 PRO B CA 1
ATOM 2861 C C . PRO B 1 118 ? 17.547 -21.75 -3.725 1 37.31 118 PRO B C 1
ATOM 2863 O O . PRO B 1 118 ? 16.703 -22.406 -4.355 1 37.31 118 PRO B O 1
ATOM 2866 N N . LYS B 1 119 ? 18.578 -21.766 -4.469 1 36.06 119 LYS B N 1
ATOM 2867 C CA . LYS B 1 119 ? 18.984 -23.125 -4.785 1 36.06 119 LYS B CA 1
ATOM 2868 C C . LYS B 1 119 ? 18.812 -24.047 -3.576 1 36.06 119 LYS B C 1
ATOM 2870 O O . LYS B 1 119 ? 18.703 -23.578 -2.443 1 36.06 119 LYS B O 1
ATOM 2875 N N . LYS B 1 120 ? 19.188 -25.438 -3.609 1 38.22 120 LYS B N 1
ATOM 2876 C CA . LYS B 1 120 ? 19.156 -26.422 -2.529 1 38.22 120 LYS B CA 1
ATOM 2877 C C . LYS B 1 120 ? 19.609 -25.797 -1.211 1 38.22 120 LYS B C 1
ATOM 2879 O O . LYS B 1 120 ? 19.188 -26.234 -0.137 1 38.22 120 LYS B O 1
ATOM 2884 N N . ASN B 1 121 ? 20.969 -25.531 -1.081 1 31.55 121 ASN B N 1
ATOM 2885 C CA . ASN B 1 121 ? 21.609 -24.891 0.074 1 31.55 121 ASN B CA 1
ATOM 2886 C C . ASN B 1 121 ? 21.062 -23.484 0.31 1 31.55 121 ASN B C 1
ATOM 2888 O O . ASN B 1 121 ? 20.906 -22.719 -0.636 1 31.55 121 ASN B O 1
ATOM 2892 N N . PRO B 1 122 ? 20.531 -23.172 1.552 1 34.53 122 PRO B N 1
ATOM 2893 C CA . PRO B 1 122 ? 19.766 -21.953 1.734 1 34.53 122 PRO B CA 1
ATOM 2894 C C . PRO B 1 122 ? 20.344 -20.766 0.968 1 34.53 122 PRO B C 1
ATOM 2896 O O . PRO B 1 122 ? 21.562 -20.547 0.982 1 34.53 122 PRO B O 1
ATOM 2899 N N . PRO B 1 123 ? 19.781 -20.406 -0.043 1 33.53 123 PRO B N 1
ATOM 2900 C CA . PRO B 1 123 ? 20.328 -19.234 -0.723 1 33.53 123 PRO B CA 1
ATOM 2901 C C . PRO B 1 123 ? 20.906 -18.203 0.249 1 33.53 123 PRO B C 1
ATOM 2903 O O . PRO B 1 123 ? 20.453 -18.094 1.387 1 33.53 123 PRO B O 1
ATOM 2906 N N . LYS B 1 124 ? 22.234 -18.047 0.169 1 31.25 124 LYS B N 1
ATOM 2907 C CA . LYS B 1 124 ? 22.75 -16.922 0.941 1 31.25 124 LYS B CA 1
ATOM 2908 C C . LYS B 1 124 ? 21.781 -15.75 0.913 1 31.25 124 LYS B C 1
ATOM 2910 O O . LYS B 1 124 ? 21.188 -15.461 -0.122 1 31.25 124 LYS B O 1
ATOM 2915 N N . PHE B 1 125 ? 21.328 -15.508 2.033 1 29.73 125 PHE B N 1
ATOM 2916 C CA . PHE B 1 125 ? 20.562 -14.289 2.23 1 29.73 125 PHE B CA 1
ATOM 2917 C C . PHE B 1 125 ? 21.156 -13.141 1.421 1 29.73 125 PHE B C 1
ATOM 2919 O O . PHE B 1 125 ? 22.281 -12.727 1.662 1 29.73 125 PHE B O 1
ATOM 2926 N N . ILE B 1 126 ? 21.047 -13.133 0.216 1 34.81 126 ILE B N 1
ATOM 2927 C CA . ILE B 1 126 ? 21.438 -11.859 -0.377 1 34.81 126 ILE B CA 1
ATOM 2928 C C . ILE B 1 126 ? 20.578 -10.734 0.202 1 34.81 126 ILE B C 1
ATOM 2930 O O . ILE B 1 126 ? 19.344 -10.805 0.176 1 34.81 126 ILE B O 1
ATOM 2934 N N . PRO B 1 127 ? 21.156 -9.984 0.97 1 34.41 127 PRO B N 1
ATOM 2935 C CA . PRO B 1 127 ? 20.422 -8.875 1.584 1 34.41 127 PRO B CA 1
ATOM 2936 C C . PRO B 1 127 ? 19.5 -8.156 0.597 1 34.41 127 PRO B C 1
ATOM 2938 O O . PRO B 1 127 ? 19.859 -7.973 -0.568 1 34.41 127 PRO B O 1
ATOM 2941 N N . TYR B 1 128 ? 18.266 -7.953 0.897 1 37.59 128 TYR B N 1
ATOM 2942 C CA . TYR B 1 128 ? 17.094 -7.402 0.234 1 37.59 128 TYR B CA 1
ATOM 2943 C C . TYR B 1 128 ? 17.469 -6.219 -0.648 1 37.59 128 TYR B C 1
ATOM 2945 O O . TYR B 1 128 ? 16.938 -6.062 -1.749 1 37.59 128 TYR B O 1
ATOM 2953 N N . TRP B 1 129 ? 18.391 -5.387 -0.106 1 38.91 129 TRP B N 1
ATOM 2954 C CA . TRP B 1 129 ? 18.844 -4.16 -0.763 1 38.91 129 TRP B CA 1
ATOM 2955 C C . TRP B 1 129 ? 19.766 -4.48 -1.934 1 38.91 129 TRP B C 1
ATOM 2957 O O . TRP B 1 129 ? 20.109 -3.592 -2.715 1 38.91 129 TRP B O 1
ATOM 2967 N N . LYS B 1 130 ? 20.328 -5.57 -1.835 1 39.78 130 LYS B N 1
ATOM 2968 C CA . LYS B 1 130 ? 21.141 -6.043 -2.949 1 39.78 130 LYS B CA 1
ATOM 2969 C C . LYS B 1 130 ? 20.281 -6.641 -4.051 1 39.78 130 LYS B C 1
ATOM 2971 O O . LYS B 1 130 ? 20.672 -7.617 -4.695 1 39.78 130 LYS B O 1
ATOM 2976 N N . PHE B 1 131 ? 19 -6.602 -3.924 1 42.31 131 PHE B N 1
ATOM 2977 C CA . PHE B 1 131 ? 18.203 -7.012 -5.066 1 42.31 131 PHE B CA 1
ATOM 2978 C C . PHE B 1 131 ? 18.797 -6.488 -6.367 1 42.31 131 PHE B C 1
ATOM 2980 O O . PHE B 1 131 ? 19.078 -5.293 -6.492 1 42.31 131 PHE B O 1
ATOM 2987 N N . GLY B 1 132 ? 19.406 -7.273 -6.918 1 47.72 132 GLY B N 1
ATOM 2988 C CA . GLY B 1 132 ? 19.875 -6.914 -8.242 1 47.72 132 GLY B CA 1
ATOM 2989 C C . GLY B 1 132 ? 18.906 -6.031 -9 1 47.72 132 GLY B C 1
ATOM 2990 O O . GLY B 1 132 ? 17.797 -5.785 -8.539 1 47.72 132 GLY B O 1
ATOM 2991 N N . PRO B 1 133 ? 19.406 -5.469 -9.922 1 56.5 133 PRO B N 1
ATOM 2992 C CA . PRO B 1 133 ? 18.562 -4.59 -10.734 1 56.5 133 PRO B CA 1
ATOM 2993 C C . PRO B 1 133 ? 17.234 -5.246 -11.133 1 56.5 133 PRO B C 1
ATOM 2995 O O . PRO B 1 133 ? 17.203 -6.449 -11.398 1 56.5 133 PRO B O 1
ATOM 2998 N N . GLY B 1 134 ? 16.062 -4.66 -10.633 1 67.44 134 GLY B N 1
ATOM 2999 C CA . GLY B 1 134 ? 14.797 -5.102 -11.188 1 67.44 134 GLY B CA 1
ATOM 3000 C C . GLY B 1 134 ? 14.797 -5.156 -12.711 1 67.44 134 GLY B C 1
ATOM 3001 O O . GLY B 1 134 ? 15.469 -4.359 -13.359 1 67.44 134 GLY B O 1
ATOM 3002 N N . TYR B 1 135 ? 14.312 -6.34 -13.172 1 73.88 135 TYR B N 1
ATOM 3003 C CA . TYR B 1 135 ? 14.141 -6.531 -14.609 1 73.88 135 TYR B CA 1
ATOM 3004 C C . TYR B 1 135 ? 12.719 -6.184 -15.039 1 73.88 135 TYR B C 1
ATOM 3006 O O . TYR B 1 135 ? 11.75 -6.625 -14.414 1 73.88 135 TYR B O 1
ATOM 3014 N N . LYS B 1 136 ? 12.766 -5.375 -16.094 1 79.56 136 LYS B N 1
ATOM 3015 C CA . LYS B 1 136 ? 11.469 -4.941 -16.594 1 79.56 136 LYS B CA 1
ATOM 3016 C C . LYS B 1 136 ? 11 -5.82 -17.75 1 79.56 136 LYS B C 1
ATOM 3018 O O . LYS B 1 136 ? 11.781 -6.121 -18.656 1 79.56 136 LYS B O 1
ATOM 3023 N N . PRO B 1 137 ? 9.844 -6.164 -17.719 1 73.81 137 PRO B N 1
ATOM 3024 C CA . PRO B 1 137 ? 9.344 -7 -18.812 1 73.81 137 PRO B CA 1
ATOM 3025 C C . PRO B 1 137 ? 9.484 -6.336 -20.188 1 73.81 137 PRO B C 1
ATOM 3027 O O . PRO B 1 137 ? 9.531 -7.02 -21.203 1 73.81 137 PRO B O 1
ATOM 3030 N N . ASP B 1 138 ? 9.609 -5.004 -20.141 1 73.19 138 ASP B N 1
ATOM 3031 C CA . ASP B 1 138 ? 9.711 -4.285 -21.406 1 73.19 138 ASP B CA 1
ATOM 3032 C C . ASP B 1 138 ? 11.164 -4.121 -21.828 1 73.19 138 ASP B C 1
ATOM 3034 O O . ASP B 1 138 ? 11.453 -3.492 -22.859 1 73.19 138 ASP B O 1
ATOM 3038 N N . ASP B 1 139 ? 12.141 -4.68 -21.094 1 76.81 139 ASP B N 1
ATOM 3039 C CA . ASP B 1 139 ? 13.539 -4.836 -21.484 1 76.81 139 ASP B CA 1
ATOM 3040 C C . ASP B 1 139 ? 13.812 -6.258 -21.969 1 76.81 139 ASP B C 1
ATOM 3042 O O . ASP B 1 139 ? 14.148 -7.133 -21.172 1 76.81 139 ASP B O 1
ATOM 3046 N N . PRO B 1 140 ? 13.781 -6.367 -23.25 1 79.75 140 PRO B N 1
ATOM 3047 C CA . PRO B 1 140 ? 13.734 -7.734 -23.766 1 79.75 140 PRO B CA 1
ATOM 3048 C C . PRO B 1 140 ? 15.023 -8.508 -23.516 1 79.75 140 PRO B C 1
ATOM 3050 O O . PRO B 1 140 ? 14.992 -9.711 -23.25 1 79.75 140 PRO B O 1
ATOM 3053 N N . GLU B 1 141 ? 16.094 -7.848 -23.562 1 82.06 141 GLU B N 1
ATOM 3054 C CA . GLU B 1 141 ? 17.344 -8.586 -23.406 1 82.06 141 GLU B CA 1
ATOM 3055 C C . GLU B 1 141 ? 17.531 -9.062 -21.969 1 82.06 141 GLU B C 1
ATOM 3057 O O . GLU B 1 141 ? 17.656 -10.266 -21.719 1 82.06 141 GLU B O 1
ATOM 3062 N N . ALA B 1 142 ? 17.469 -8.062 -21.094 1 79.06 142 ALA B N 1
ATOM 3063 C CA . ALA B 1 142 ? 17.703 -8.406 -19.703 1 79.06 142 ALA B CA 1
ATOM 3064 C C . ALA B 1 142 ? 16.578 -9.281 -19.156 1 79.06 142 ALA B C 1
ATOM 3066 O O . ALA B 1 142 ? 16.828 -10.242 -18.422 1 79.06 142 ALA B O 1
ATOM 3067 N N . TYR B 1 143 ? 15.445 -8.984 -19.578 1 83.62 143 TYR B N 1
ATOM 3068 C CA . TYR B 1 143 ? 14.266 -9.734 -19.156 1 83.62 143 TYR B CA 1
ATOM 3069 C C . TYR B 1 143 ? 14.273 -11.141 -19.75 1 83.62 143 TYR B C 1
ATOM 3071 O O . TYR B 1 143 ? 13.969 -12.109 -19.062 1 83.62 143 TYR B O 1
ATOM 3079 N N . GLY B 1 144 ? 14.656 -11.227 -20.938 1 84.5 144 GLY B N 1
ATOM 3080 C CA . GLY B 1 144 ? 14.742 -12.523 -21.578 1 84.5 144 GLY B CA 1
ATOM 3081 C C . GLY B 1 144 ? 15.734 -13.461 -20.906 1 84.5 144 GLY B C 1
ATOM 3082 O O . GLY B 1 144 ? 15.438 -14.641 -20.703 1 84.5 144 GLY B O 1
ATOM 3083 N N . ALA B 1 145 ? 16.844 -12.922 -20.578 1 82.75 145 ALA B N 1
ATOM 3084 C CA . ALA B 1 145 ? 17.859 -13.719 -19.891 1 82.75 145 ALA B CA 1
ATOM 3085 C C . ALA B 1 145 ? 17.359 -14.188 -18.531 1 82.75 145 ALA B C 1
ATOM 3087 O O . ALA B 1 145 ? 17.578 -15.336 -18.141 1 82.75 145 ALA B O 1
ATOM 3088 N N . LEU B 1 146 ? 16.688 -13.281 -17.906 1 84.56 146 LEU B N 1
ATOM 3089 C CA . LEU B 1 146 ? 16.125 -13.609 -16.594 1 84.56 146 LEU B CA 1
ATOM 3090 C C . LEU B 1 146 ? 15.109 -14.742 -16.703 1 84.56 146 LEU B C 1
ATOM 3092 O O . LEU B 1 146 ? 15.141 -15.695 -15.922 1 84.56 146 LEU B O 1
ATOM 3096 N N . ILE B 1 147 ? 14.305 -14.656 -17.688 1 87.62 147 ILE B N 1
ATOM 3097 C CA .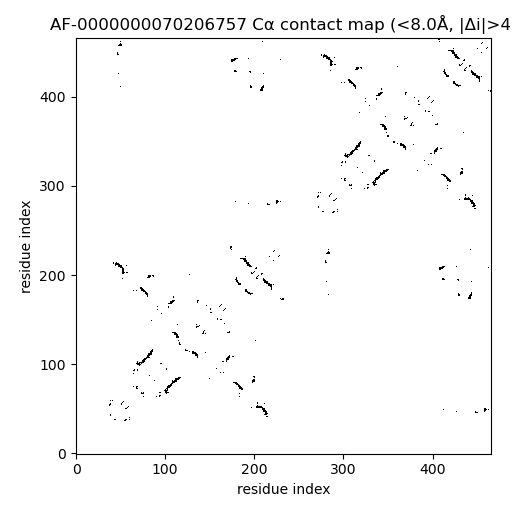 ILE B 1 147 ? 13.234 -15.625 -17.859 1 87.62 147 ILE B CA 1
ATOM 3098 C C . ILE B 1 147 ? 13.82 -16.984 -18.234 1 87.62 147 ILE B C 1
ATOM 3100 O O . ILE B 1 147 ? 13.367 -18.031 -17.766 1 87.62 147 ILE B O 1
ATOM 3104 N N . ARG B 1 148 ? 14.812 -16.969 -19.047 1 87 148 ARG B N 1
ATOM 3105 C CA . ARG B 1 148 ? 15.461 -18.234 -19.406 1 87 148 ARG B CA 1
ATOM 3106 C C . ARG B 1 148 ? 16.031 -18.922 -18.172 1 87 148 ARG B C 1
ATOM 3108 O O . ARG B 1 148 ? 15.82 -20.125 -17.984 1 87 148 ARG B O 1
ATOM 3115 N N . ALA B 1 149 ? 16.688 -18.125 -17.453 1 83.56 149 ALA B N 1
ATOM 3116 C CA . ALA B 1 149 ? 17.266 -18.672 -16.234 1 83.56 149 ALA B CA 1
ATOM 3117 C C . ALA B 1 149 ? 16.188 -19.188 -15.281 1 83.56 149 ALA B C 1
ATOM 3119 O O . ALA B 1 149 ? 16.359 -20.219 -14.625 1 83.56 149 ALA B O 1
ATOM 3120 N N . PHE B 1 150 ? 15.164 -18.453 -15.219 1 87.38 150 PHE B N 1
ATOM 3121 C CA . PHE B 1 150 ? 14.047 -18.828 -14.367 1 87.38 150 PHE B CA 1
ATOM 3122 C C . PHE B 1 150 ? 13.438 -20.156 -14.812 1 87.38 150 PHE B C 1
ATOM 3124 O O . PHE B 1 150 ? 13.188 -21.031 -13.992 1 87.38 150 PHE B O 1
ATOM 3131 N N . LEU B 1 151 ? 13.281 -20.328 -16.062 1 89.44 151 LEU B N 1
ATOM 3132 C CA . LEU B 1 151 ? 12.695 -21.547 -16.609 1 89.44 151 LEU B CA 1
ATOM 3133 C C . LEU B 1 151 ? 13.625 -22.75 -16.391 1 89.44 151 LEU B C 1
ATOM 3135 O O . LEU B 1 151 ? 13.156 -23.875 -16.203 1 89.44 151 LEU B O 1
ATOM 3139 N N . ASP B 1 152 ? 14.852 -22.484 -16.375 1 86.5 152 ASP B N 1
ATOM 3140 C CA . ASP B 1 152 ? 15.836 -23.547 -16.203 1 86.5 152 ASP B CA 1
ATOM 3141 C C . ASP B 1 152 ? 15.766 -24.141 -14.789 1 86.5 152 ASP B C 1
ATOM 3143 O O . ASP B 1 152 ? 16.266 -25.234 -14.547 1 86.5 152 ASP B O 1
ATOM 3147 N N . ALA B 1 153 ? 15.156 -23.359 -13.961 1 82.94 153 ALA B N 1
ATOM 3148 C CA . ALA B 1 153 ? 15.008 -23.844 -12.594 1 82.94 153 ALA B CA 1
ATOM 3149 C C . ALA B 1 153 ? 13.93 -24.922 -12.508 1 82.94 153 ALA B C 1
ATOM 3151 O O . ALA B 1 153 ? 13.844 -25.641 -11.508 1 82.94 153 ALA B O 1
ATOM 3152 N N . PHE B 1 154 ? 13.195 -25.109 -13.508 1 88.81 154 PHE B N 1
ATOM 3153 C CA . PHE B 1 154 ? 12.125 -26.109 -13.531 1 88.81 154 PHE B CA 1
ATOM 3154 C C . PHE B 1 154 ? 12.57 -27.359 -14.266 1 88.81 154 PHE B C 1
ATOM 3156 O O . PHE B 1 154 ? 13.406 -27.297 -15.172 1 88.81 154 PHE B O 1
ATOM 3163 N N . SER B 1 155 ? 11.984 -28.484 -13.812 1 90.81 155 SER B N 1
ATOM 3164 C CA . SER B 1 155 ? 12.133 -29.688 -14.641 1 90.81 155 SER B CA 1
ATOM 3165 C C . SER B 1 155 ? 11.641 -29.453 -16.062 1 90.81 155 SER B C 1
ATOM 3167 O O . SER B 1 155 ? 10.648 -28.734 -16.266 1 90.81 155 SER B O 1
ATOM 3169 N N . PRO B 1 156 ? 12.266 -30.062 -17 1 92.06 156 PRO B N 1
ATOM 3170 C CA . PRO B 1 156 ? 11.906 -29.859 -18.406 1 92.06 156 PRO B CA 1
ATOM 3171 C C . PRO B 1 156 ? 10.422 -30.094 -18.672 1 92.06 156 PRO B C 1
ATOM 3173 O O . PRO B 1 156 ? 9.82 -29.391 -19.484 1 92.06 156 PRO B O 1
ATOM 3176 N N . LYS B 1 157 ? 9.828 -30.984 -18.031 1 93.38 157 LYS B N 1
ATOM 3177 C CA . LYS B 1 157 ? 8.445 -31.344 -18.297 1 93.38 157 LYS B CA 1
ATOM 3178 C C . LYS B 1 157 ? 7.496 -30.219 -17.922 1 93.38 157 LYS B C 1
ATOM 3180 O O . LYS B 1 157 ? 6.363 -30.156 -18.406 1 93.38 157 LYS B O 1
ATOM 3185 N N . TYR B 1 158 ? 7.957 -29.328 -17.094 1 93.5 158 TYR B N 1
ATOM 3186 C CA . TYR B 1 158 ? 7.078 -28.266 -16.609 1 93.5 158 TYR B CA 1
ATOM 3187 C C . TYR B 1 158 ? 7.375 -26.953 -17.312 1 93.5 158 TYR B C 1
ATOM 3189 O O . TYR B 1 158 ? 6.602 -26 -17.219 1 93.5 158 TYR B O 1
ATOM 3197 N N . ARG B 1 159 ? 8.438 -26.844 -18.062 1 93 159 ARG B N 1
ATOM 3198 C CA . ARG B 1 159 ? 8.914 -25.578 -18.609 1 93 159 ARG B CA 1
ATOM 3199 C C . ARG B 1 159 ? 7.918 -25 -19.609 1 93 159 ARG B C 1
ATOM 3201 O O . ARG B 1 159 ? 7.652 -23.797 -19.594 1 93 159 ARG B O 1
ATOM 3208 N N . SER B 1 160 ? 7.41 -25.875 -20.422 1 95.62 160 SER B N 1
ATOM 3209 C CA . SER B 1 160 ? 6.453 -25.406 -21.422 1 95.62 160 SER B CA 1
ATOM 3210 C C . SER B 1 160 ? 5.195 -24.859 -20.766 1 95.62 160 SER B C 1
ATOM 3212 O O . SER B 1 160 ? 4.676 -23.812 -21.172 1 95.62 160 SER B O 1
ATOM 3214 N N . TYR B 1 161 ? 4.754 -25.516 -19.781 1 96.06 161 TYR B N 1
ATOM 3215 C CA . TYR B 1 161 ? 3.578 -25.062 -19.047 1 96.06 161 TYR B CA 1
ATOM 3216 C C . TYR B 1 161 ? 3.824 -23.703 -18.406 1 96.06 161 TYR B C 1
ATOM 3218 O O . TYR B 1 161 ? 3.012 -22.781 -18.562 1 96.06 161 TYR B O 1
ATOM 3226 N N . VAL B 1 162 ? 4.898 -23.531 -17.719 1 95.94 162 VAL B N 1
ATOM 3227 C CA . VAL B 1 162 ? 5.234 -22.297 -17.031 1 95.94 162 VAL B CA 1
ATOM 3228 C C . VAL B 1 162 ? 5.355 -21.156 -18.047 1 95.94 162 VAL B C 1
ATOM 3230 O O . VAL B 1 162 ? 4.836 -20.062 -17.812 1 95.94 162 VAL B O 1
ATOM 3233 N N . LYS B 1 163 ? 6.004 -21.422 -19.109 1 95.88 163 LYS B N 1
ATOM 3234 C CA . LYS B 1 163 ? 6.18 -20.406 -20.156 1 95.88 163 LYS B CA 1
ATOM 3235 C C . LYS B 1 163 ? 4.836 -19.953 -20.703 1 95.88 163 LYS B C 1
ATOM 3237 O O . LYS B 1 163 ? 4.578 -18.75 -20.812 1 95.88 163 LYS B O 1
ATOM 3242 N N . GLU B 1 164 ? 3.99 -20.859 -20.953 1 96.38 164 GLU B N 1
ATOM 3243 C CA . GLU B 1 164 ? 2.73 -20.578 -21.641 1 96.38 164 GLU B CA 1
ATOM 3244 C C . GLU B 1 164 ? 1.699 -20 -20.688 1 96.38 164 GLU B C 1
ATOM 3246 O O . GLU B 1 164 ? 0.919 -19.125 -21.062 1 96.38 164 GLU B O 1
ATOM 3251 N N . HIS B 1 165 ? 1.755 -20.422 -19.469 1 97 165 HIS B N 1
ATOM 3252 C CA . HIS B 1 165 ? 0.626 -20.109 -18.594 1 97 165 HIS B CA 1
ATOM 3253 C C . HIS B 1 165 ? 1.007 -19.062 -17.562 1 97 165 HIS B C 1
ATOM 3255 O O . HIS B 1 165 ? 0.134 -18.453 -16.938 1 97 165 HIS B O 1
ATOM 3261 N N . VAL B 1 166 ? 2.287 -18.828 -17.328 1 96.44 166 VAL B N 1
ATOM 3262 C CA . VAL B 1 166 ? 2.68 -17.844 -16.328 1 96.44 166 VAL B CA 1
ATOM 3263 C C . VAL B 1 166 ? 3.482 -16.719 -16.984 1 96.44 166 VAL B C 1
ATOM 3265 O O . VAL B 1 166 ? 3.074 -15.555 -16.953 1 96.44 166 VAL B O 1
ATOM 3268 N N . ILE B 1 167 ? 4.559 -17.109 -17.688 1 93.94 167 ILE B N 1
ATOM 3269 C CA . ILE B 1 167 ? 5.457 -16.109 -18.25 1 93.94 167 ILE B CA 1
ATOM 3270 C C . ILE B 1 167 ? 4.715 -15.281 -19.297 1 93.94 167 ILE B C 1
ATOM 3272 O O . ILE B 1 167 ? 4.875 -14.062 -19.375 1 93.94 167 ILE B O 1
ATOM 3276 N N . SER B 1 168 ? 3.91 -15.883 -20.094 1 94.62 168 SER B N 1
ATOM 3277 C CA . SER B 1 168 ? 3.174 -15.203 -21.156 1 94.62 168 SER B CA 1
ATOM 3278 C C . SER B 1 168 ? 2.154 -14.227 -20.578 1 94.62 168 SER B C 1
ATOM 3280 O O . SER B 1 168 ? 1.627 -13.375 -21.297 1 94.62 168 SER B O 1
ATOM 3282 N N . LYS B 1 169 ? 1.866 -14.414 -19.281 1 94.88 169 LYS B N 1
ATOM 3283 C CA . LYS B 1 169 ? 0.855 -13.578 -18.641 1 94.88 169 LYS B CA 1
ATOM 3284 C C . LYS B 1 169 ? 1.494 -12.383 -17.938 1 94.88 169 LYS B C 1
ATOM 3286 O O . LYS B 1 169 ? 0.792 -11.516 -17.406 1 94.88 169 LYS B O 1
ATOM 3291 N N . LEU B 1 170 ? 2.797 -12.312 -17.875 1 92.81 170 LEU B N 1
ATOM 3292 C CA . LEU B 1 170 ? 3.512 -11.18 -17.297 1 92.81 170 LEU B CA 1
ATOM 3293 C C . LEU B 1 170 ? 3.434 -9.961 -18.219 1 92.81 170 LEU B C 1
ATOM 3295 O O . LEU B 1 170 ? 3.814 -10.031 -19.391 1 92.81 170 LEU B O 1
ATOM 3299 N N . THR B 1 171 ? 2.918 -8.922 -17.594 1 88.69 171 THR B N 1
ATOM 3300 C CA . THR B 1 171 ? 2.738 -7.691 -18.359 1 88.69 171 THR B CA 1
ATOM 3301 C C . THR B 1 171 ? 3.201 -6.477 -17.562 1 88.69 171 THR B C 1
ATOM 3303 O O . THR B 1 171 ? 2.928 -6.383 -16.359 1 88.69 171 THR B O 1
ATOM 3306 N N . ASN B 1 172 ? 3.979 -5.641 -18.141 1 84.19 172 ASN B N 1
ATOM 3307 C CA . ASN B 1 172 ? 4.266 -4.324 -17.578 1 84.19 172 ASN B CA 1
ATOM 3308 C C . ASN B 1 172 ? 3.348 -3.252 -18.156 1 84.19 172 ASN B C 1
ATOM 3310 O O . ASN B 1 172 ? 3.494 -2.871 -19.312 1 84.19 172 ASN B O 1
ATOM 3314 N N . PRO B 1 173 ? 2.518 -2.852 -17.281 1 79.44 173 PRO B N 1
ATOM 3315 C CA . PRO B 1 173 ? 1.7 -1.764 -17.828 1 79.44 173 PRO B CA 1
ATOM 3316 C C . PRO B 1 173 ? 2.502 -0.486 -18.062 1 79.44 173 PRO B C 1
ATOM 3318 O O . PRO B 1 173 ? 3.541 -0.279 -17.438 1 79.44 173 PRO B O 1
ATOM 3321 N N . LYS B 1 174 ? 2.188 0.265 -18.969 1 72.38 174 LYS B N 1
ATOM 3322 C CA . LYS B 1 174 ? 2.896 1.494 -19.312 1 72.38 174 LYS B CA 1
ATOM 3323 C C . LYS B 1 174 ? 2.77 2.531 -18.188 1 72.38 174 LYS B C 1
ATOM 3325 O O . LYS B 1 174 ? 3.686 3.328 -17.969 1 72.38 174 LYS B O 1
ATOM 3330 N N . SER B 1 175 ? 1.766 2.375 -17.516 1 78.25 175 SER B N 1
ATOM 3331 C CA . SER B 1 175 ? 1.556 3.346 -16.438 1 78.25 175 SER B CA 1
ATOM 3332 C C . SER B 1 175 ? 2.344 2.971 -15.195 1 78.25 175 SER B C 1
ATOM 3334 O O . SER B 1 175 ? 2.465 1.79 -14.859 1 78.25 175 SER B O 1
ATOM 3336 N N . THR B 1 176 ? 2.889 4.039 -14.555 1 87.5 176 THR B N 1
ATOM 3337 C CA . THR B 1 176 ? 3.545 3.814 -13.273 1 87.5 176 THR B CA 1
ATOM 3338 C C . THR B 1 176 ? 2.514 3.557 -12.18 1 87.5 176 THR B C 1
ATOM 3340 O O . THR B 1 176 ? 1.501 4.254 -12.094 1 87.5 176 THR B O 1
ATOM 3343 N N . PHE B 1 177 ? 2.77 2.51 -11.445 1 92.12 177 PHE B N 1
ATOM 3344 C CA . PHE B 1 177 ? 1.838 2.221 -10.359 1 92.12 177 PHE B CA 1
ATOM 3345 C C . PHE B 1 177 ? 2.572 1.649 -9.156 1 92.12 177 PHE B C 1
ATOM 3347 O O . PHE B 1 177 ? 3.658 1.081 -9.297 1 92.12 177 PHE B O 1
ATOM 3354 N N . HIS B 1 178 ? 1.937 1.877 -7.973 1 95.06 178 HIS B N 1
ATOM 3355 C CA . HIS B 1 178 ? 2.43 1.305 -6.727 1 95.06 178 HIS B CA 1
ATOM 3356 C C . HIS B 1 178 ? 1.326 0.553 -5.988 1 95.06 178 HIS B C 1
ATOM 3358 O O . HIS B 1 178 ? 1.57 -0.044 -4.938 1 95.06 178 HIS B O 1
ATOM 3364 N N . GLY B 1 179 ? 0.145 0.61 -6.539 1 96.56 179 GLY B N 1
ATOM 3365 C CA . GLY B 1 179 ? -0.931 -0.193 -5.98 1 96.56 179 GLY B CA 1
ATOM 3366 C C . GLY B 1 179 ? -0.707 -1.685 -6.137 1 96.56 179 GLY B C 1
ATOM 3367 O O . GLY B 1 179 ? -0.089 -2.125 -7.109 1 96.56 179 GLY B O 1
ATOM 3368 N N . LYS B 1 180 ? -1.218 -2.484 -5.172 1 96.5 180 LYS B N 1
ATOM 3369 C CA . LYS B 1 180 ? -1.051 -3.936 -5.172 1 96.5 180 LYS B CA 1
ATOM 3370 C C . LYS B 1 180 ? -2.346 -4.641 -4.777 1 96.5 180 LYS B C 1
ATOM 3372 O O . LYS B 1 180 ? -3.01 -4.238 -3.82 1 96.5 180 LYS B O 1
ATOM 3377 N N . PHE B 1 181 ? -2.629 -5.664 -5.531 1 98.12 181 PHE B N 1
ATOM 3378 C CA . PHE B 1 181 ? -3.746 -6.52 -5.152 1 98.12 181 PHE B CA 1
ATOM 3379 C C . PHE B 1 181 ? -3.688 -7.848 -5.898 1 98.12 181 PHE B C 1
ATOM 3381 O O . PHE B 1 181 ? -2.984 -7.973 -6.902 1 98.12 181 PHE B O 1
ATOM 3388 N N . ALA B 1 182 ? -4.266 -8.82 -5.379 1 98.5 182 ALA B N 1
ATOM 3389 C CA . ALA B 1 182 ? -4.602 -10.086 -6.027 1 98.5 182 ALA B CA 1
ATOM 3390 C C . ALA B 1 182 ? -6.105 -10.328 -6.016 1 98.5 182 ALA B C 1
ATOM 3392 O O . ALA B 1 182 ? -6.789 -10 -5.043 1 98.5 182 ALA B O 1
ATOM 3393 N N . ALA B 1 183 ? -6.586 -10.938 -7.102 1 98.56 183 ALA B N 1
ATOM 3394 C CA . ALA B 1 183 ? -8.031 -11.133 -7.18 1 98.56 183 ALA B CA 1
ATOM 3395 C C . ALA B 1 183 ? -8.375 -12.469 -7.824 1 98.56 183 ALA B C 1
ATOM 3397 O O . ALA B 1 183 ? -7.672 -12.93 -8.727 1 98.56 183 ALA B O 1
ATOM 3398 N N . GLY B 1 184 ? -9.344 -13.102 -7.316 1 98.62 184 GLY B N 1
ATOM 3399 C CA . GLY B 1 184 ? -10.023 -14.219 -7.949 1 98.62 184 GLY B CA 1
ATOM 3400 C C . GLY B 1 184 ? -11.43 -13.883 -8.398 1 98.62 184 GLY B C 1
ATOM 3401 O O . GLY B 1 184 ? -12.266 -13.469 -7.598 1 98.62 184 GLY B O 1
ATOM 3402 N N . VAL B 1 185 ? -11.656 -14.023 -9.688 1 98.56 185 VAL B N 1
ATOM 3403 C CA . VAL B 1 185 ? -12.961 -13.688 -10.258 1 98.56 185 VAL B CA 1
ATOM 3404 C C . VAL B 1 185 ? -13.672 -14.969 -10.703 1 98.56 185 VAL B C 1
ATOM 3406 O O . VAL B 1 185 ? -13.156 -15.711 -11.547 1 98.56 185 VAL B O 1
ATOM 3409 N N . LYS B 1 186 ? -14.719 -15.188 -10.141 1 97.56 186 LYS B N 1
ATOM 3410 C CA . LYS B 1 186 ? -15.531 -16.359 -10.469 1 97.56 186 LYS B CA 1
ATOM 3411 C C . LYS B 1 186 ? -16.969 -15.953 -10.758 1 97.56 186 LYS B C 1
ATOM 3413 O O . LYS B 1 186 ? -17.656 -15.406 -9.883 1 97.56 186 LYS B O 1
ATOM 3418 N N . ALA B 1 187 ? -17.438 -16.344 -11.977 1 95.69 187 ALA B N 1
ATOM 3419 C CA . ALA B 1 187 ? -18.781 -15.977 -12.414 1 95.69 187 ALA B CA 1
ATOM 3420 C C . ALA B 1 187 ? -19.016 -14.477 -12.266 1 95.69 187 ALA B C 1
ATOM 3422 O O . ALA B 1 187 ? -18.297 -13.672 -12.859 1 95.69 187 ALA B O 1
ATOM 3423 N N . ASN B 1 188 ? -19.922 -14.094 -11.359 1 96.81 188 ASN B N 1
ATOM 3424 C CA . ASN B 1 188 ? -20.25 -12.672 -11.25 1 96.81 188 ASN B CA 1
ATOM 3425 C C . ASN B 1 188 ? -19.703 -12.062 -9.969 1 96.81 188 ASN B C 1
ATOM 3427 O O . ASN B 1 188 ? -20.156 -11.016 -9.523 1 96.81 188 ASN B O 1
ATOM 3431 N N . SER B 1 189 ? -18.719 -12.781 -9.453 1 97.94 189 SER B N 1
ATOM 3432 C CA . SER B 1 189 ? -18.172 -12.32 -8.18 1 97.94 189 SER B CA 1
ATOM 3433 C C . SER B 1 189 ? -16.656 -12.234 -8.219 1 97.94 189 SER B C 1
ATOM 3435 O O . SER B 1 189 ? -16 -13.047 -8.867 1 97.94 189 SER B O 1
ATOM 3437 N N . ALA B 1 190 ? -16.156 -11.258 -7.539 1 98 190 ALA B N 1
ATOM 3438 C CA . ALA B 1 190 ? -14.711 -11.086 -7.418 1 98 190 ALA B CA 1
ATOM 3439 C C . ALA B 1 190 ? -14.297 -10.945 -5.957 1 98 190 ALA B C 1
ATOM 3441 O O . ALA B 1 190 ? -14.977 -10.289 -5.168 1 98 190 ALA B O 1
ATOM 3442 N N . GLN B 1 191 ? -13.297 -11.625 -5.609 1 98.12 191 GLN B N 1
ATOM 3443 C CA . GLN B 1 191 ? -12.602 -11.469 -4.336 1 98.12 191 GLN B CA 1
ATOM 3444 C C . GLN B 1 191 ? -11.258 -10.773 -4.52 1 98.12 191 GLN B C 1
ATOM 3446 O O . GLN B 1 191 ? -10.477 -11.148 -5.395 1 98.12 191 GLN B O 1
ATOM 3451 N N . VAL B 1 192 ? -11.008 -9.742 -3.689 1 98.44 192 VAL B N 1
ATOM 3452 C CA . VAL B 1 192 ? -9.82 -8.93 -3.912 1 98.44 192 VAL B CA 1
ATOM 3453 C C . VAL B 1 192 ? -9.055 -8.766 -2.6 1 98.44 192 VAL B C 1
ATOM 3455 O O . VAL B 1 192 ? -9.617 -8.312 -1.602 1 98.44 192 VAL B O 1
ATOM 3458 N N . LEU B 1 193 ? -7.848 -9.18 -2.625 1 98.44 193 LEU B N 1
ATOM 3459 C CA . LEU B 1 193 ? -6.906 -8.891 -1.55 1 98.44 193 LEU B CA 1
ATOM 3460 C C . LEU B 1 193 ? -6.078 -7.648 -1.874 1 98.44 193 LEU B C 1
ATOM 3462 O O . LEU B 1 193 ? -5.285 -7.66 -2.816 1 98.44 193 LEU B O 1
ATOM 3466 N N . ILE B 1 194 ? -6.266 -6.594 -1.112 1 98.31 194 ILE B N 1
ATOM 3467 C CA . ILE B 1 194 ? -5.527 -5.348 -1.278 1 98.31 194 ILE B CA 1
ATOM 3468 C C . ILE B 1 194 ? -4.504 -5.203 -0.155 1 98.31 194 ILE B C 1
ATOM 3470 O O . ILE B 1 194 ? -4.82 -5.426 1.016 1 98.31 194 ILE B O 1
ATOM 3474 N N . THR B 1 195 ? -3.283 -4.82 -0.481 1 98.25 195 THR B N 1
ATOM 3475 C CA . THR B 1 195 ? -2.271 -4.699 0.564 1 98.25 195 THR B CA 1
ATOM 3476 C C . THR B 1 195 ? -1.212 -3.672 0.173 1 98.25 195 THR B C 1
ATOM 3478 O O . THR B 1 195 ? -1.104 -3.299 -0.997 1 98.25 195 THR B O 1
ATOM 3481 N N . SER B 1 196 ? -0.51 -3.234 1.183 1 97.62 196 SER B N 1
ATOM 3482 C CA . SER B 1 196 ? 0.641 -2.375 0.927 1 97.62 196 SER B CA 1
ATOM 3483 C C . SER B 1 196 ? 1.901 -3.197 0.679 1 97.62 196 SER B C 1
ATOM 3485 O O . SER B 1 196 ? 2.918 -2.664 0.23 1 97.62 196 SER B O 1
ATOM 3487 N N . ALA B 1 197 ? 1.864 -4.449 0.876 1 97.31 197 ALA B N 1
ATOM 3488 C CA . ALA B 1 197 ? 3.029 -5.316 0.709 1 97.31 197 ALA B CA 1
ATOM 3489 C C . ALA B 1 197 ? 3.27 -5.633 -0.763 1 97.31 197 ALA B C 1
ATOM 3491 O O . ALA B 1 197 ? 2.367 -6.102 -1.46 1 97.31 197 ALA B O 1
ATOM 3492 N N . ASN B 1 198 ? 4.465 -5.301 -1.178 1 95.38 198 ASN B N 1
ATOM 3493 C CA . ASN B 1 198 ? 4.855 -5.895 -2.451 1 95.38 198 ASN B CA 1
ATOM 3494 C C . ASN B 1 198 ? 4.977 -7.414 -2.346 1 95.38 198 ASN B C 1
ATOM 3496 O O . ASN B 1 198 ? 5.25 -7.945 -1.268 1 95.38 198 ASN B O 1
ATOM 3500 N N . PHE B 1 199 ? 4.754 -8.016 -3.465 1 95.62 199 PHE B N 1
ATOM 3501 C CA . PHE B 1 199 ? 4.883 -9.469 -3.451 1 95.62 199 PHE B CA 1
ATOM 3502 C C . PHE B 1 199 ? 6.344 -9.883 -3.6 1 95.62 199 PHE B C 1
ATOM 3504 O O . PHE B 1 199 ? 6.727 -10.477 -4.609 1 95.62 199 PHE B O 1
ATOM 3511 N N . GLN B 1 200 ? 7.07 -9.547 -2.535 1 92.25 200 GLN B N 1
ATOM 3512 C CA . GLN B 1 200 ? 8.508 -9.781 -2.459 1 92.25 200 GLN B CA 1
ATOM 3513 C C . GLN B 1 200 ? 8.93 -10.18 -1.046 1 92.25 200 GLN B C 1
ATOM 3515 O O . GLN B 1 200 ? 8.164 -10.008 -0.094 1 92.25 200 GLN B O 1
ATOM 3520 N N . GLY B 1 201 ? 10.078 -10.672 -1.006 1 89.19 201 GLY B N 1
ATOM 3521 C CA . GLY B 1 201 ? 10.625 -11.156 0.255 1 89.19 201 GLY B CA 1
ATOM 3522 C C . GLY B 1 201 ? 10.742 -10.07 1.306 1 89.19 201 GLY B C 1
ATOM 3523 O O . GLY B 1 201 ? 10.555 -10.328 2.496 1 89.19 201 GLY B O 1
ATOM 3524 N N . HIS B 1 202 ? 10.969 -8.891 0.909 1 86.25 202 HIS B N 1
ATOM 3525 C CA . HIS B 1 202 ? 11.086 -7.785 1.854 1 86.25 202 HIS B CA 1
ATOM 3526 C C . HIS B 1 202 ? 9.836 -7.656 2.715 1 86.25 202 HIS B C 1
ATOM 3528 O O . HIS B 1 202 ? 9.922 -7.297 3.893 1 86.25 202 HIS B O 1
ATOM 3534 N N . HIS B 1 203 ? 8.766 -7.961 2.172 1 92.69 203 HIS B N 1
ATOM 3535 C CA . HIS B 1 203 ? 7.492 -7.812 2.873 1 92.69 203 HIS B CA 1
ATOM 3536 C C . HIS B 1 203 ? 6.992 -9.156 3.396 1 92.69 203 HIS B C 1
ATOM 3538 O O . HIS B 1 203 ? 6.316 -9.211 4.426 1 92.69 203 HIS B O 1
ATOM 3544 N N . PHE B 1 204 ? 7.391 -10.258 2.75 1 93.12 204 PHE B N 1
ATOM 3545 C CA . PHE B 1 204 ? 6.777 -11.547 3.051 1 93.12 204 PHE B CA 1
ATOM 3546 C C . PHE B 1 204 ? 7.727 -12.43 3.855 1 93.12 204 PHE B C 1
ATOM 3548 O O . PHE B 1 204 ? 7.309 -13.422 4.449 1 93.12 204 PHE B O 1
ATOM 3555 N N . ASP B 1 205 ? 9.023 -12.07 3.885 1 90.69 205 ASP B N 1
ATOM 3556 C CA . ASP B 1 205 ? 9.984 -12.922 4.582 1 90.69 205 ASP B CA 1
ATOM 3557 C C . ASP B 1 205 ? 10.5 -12.25 5.848 1 90.69 205 ASP B C 1
ATOM 3559 O O . ASP B 1 205 ? 11.086 -12.906 6.715 1 90.69 205 ASP B O 1
ATOM 3563 N N . HIS B 1 206 ? 10.344 -10.938 5.945 1 87.25 206 HIS B N 1
ATOM 3564 C CA . HIS B 1 206 ? 10.844 -10.172 7.078 1 87.25 206 HIS B CA 1
ATOM 3565 C C . HIS B 1 206 ? 9.719 -9.438 7.789 1 87.25 206 HIS B C 1
ATOM 3567 O O . HIS B 1 206 ? 8.633 -9.25 7.223 1 87.25 206 HIS B O 1
ATOM 3573 N N . ASN B 1 207 ? 10.047 -9.125 9.023 1 88.06 207 ASN B N 1
ATOM 3574 C CA . ASN B 1 207 ? 9.062 -8.328 9.758 1 88.06 207 ASN B CA 1
ATOM 3575 C C . ASN B 1 207 ? 8.891 -6.945 9.141 1 88.06 207 ASN B C 1
ATOM 3577 O O . ASN B 1 207 ? 9.836 -6.156 9.102 1 88.06 207 ASN B O 1
ATOM 3581 N N . ASN B 1 208 ? 7.805 -6.785 8.617 1 92.31 208 ASN B N 1
ATOM 3582 C CA . ASN B 1 208 ? 7.371 -5.531 8.016 1 92.31 208 ASN B CA 1
ATOM 3583 C C . ASN B 1 208 ? 5.863 -5.34 8.148 1 92.31 208 ASN B C 1
ATOM 3585 O O . ASN B 1 208 ? 5.082 -6.18 7.695 1 92.31 208 ASN B O 1
ATOM 3589 N N . TYR B 1 209 ? 5.461 -4.266 8.734 1 94.19 209 TYR B N 1
ATOM 3590 C CA . TYR B 1 209 ? 4.035 -4.066 8.969 1 94.19 209 TYR B CA 1
ATOM 3591 C C . TYR B 1 209 ? 3.379 -3.365 7.785 1 94.19 209 TYR B C 1
ATOM 3593 O O . TYR B 1 209 ? 3.947 -2.428 7.223 1 94.19 209 TYR B O 1
ATOM 3601 N N . GLU B 1 210 ? 2.287 -3.906 7.41 1 96.25 210 GLU B N 1
ATOM 3602 C CA . GLU B 1 210 ? 1.591 -3.555 6.18 1 96.25 210 GLU B CA 1
ATOM 3603 C C . GLU B 1 210 ? 0.099 -3.346 6.426 1 96.25 210 GLU B C 1
ATOM 3605 O O . GLU B 1 210 ? -0.445 -3.838 7.418 1 96.25 210 GLU B O 1
ATOM 3610 N N . THR B 1 211 ? -0.521 -2.607 5.57 1 97.31 211 THR B N 1
ATOM 3611 C CA . THR B 1 211 ? -1.979 -2.586 5.535 1 97.31 211 THR B CA 1
ATOM 3612 C C . THR B 1 211 ? -2.514 -3.699 4.641 1 97.31 211 THR B C 1
ATOM 3614 O O . THR B 1 211 ? -1.883 -4.062 3.645 1 97.31 211 THR B O 1
ATOM 3617 N N . VAL B 1 212 ? -3.662 -4.207 5.031 1 97.75 212 VAL B N 1
ATOM 3618 C CA . VAL B 1 212 ? -4.301 -5.246 4.234 1 97.75 212 VAL B CA 1
ATOM 3619 C C . VAL B 1 212 ? -5.816 -5.113 4.328 1 97.75 212 VAL B C 1
ATOM 3621 O O . VAL B 1 212 ? -6.355 -4.797 5.395 1 97.75 212 VAL B O 1
ATOM 3624 N N . CYS B 1 213 ? -6.465 -5.305 3.207 1 97.38 213 CYS B N 1
ATOM 3625 C CA . CYS B 1 213 ? -7.918 -5.328 3.086 1 97.38 213 CYS B CA 1
ATOM 3626 C C . CYS B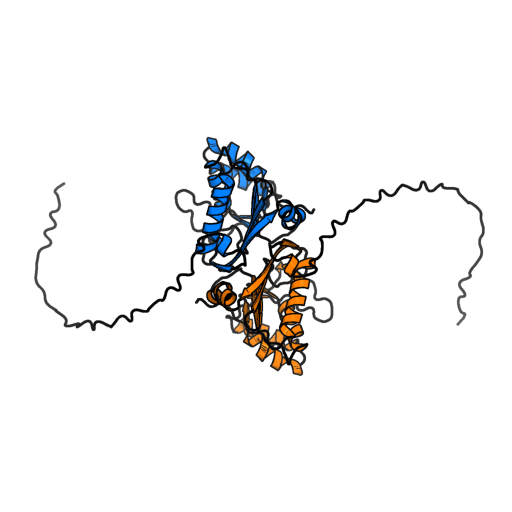 1 213 ? -8.367 -6.445 2.154 1 97.38 213 CYS B C 1
ATOM 3628 O O . CYS B 1 213 ? -7.688 -6.758 1.177 1 97.38 213 CYS B O 1
ATOM 3630 N N . TYR B 1 214 ? -9.445 -7.066 2.537 1 97.38 214 TYR B N 1
ATOM 3631 C CA . TYR B 1 214 ? -10.094 -8.07 1.702 1 97.38 214 TYR B CA 1
ATOM 3632 C C . TYR B 1 214 ? -11.523 -7.664 1.364 1 97.38 214 TYR B C 1
ATOM 3634 O O . TYR B 1 214 ? -12.305 -7.324 2.256 1 97.38 214 TYR B O 1
ATOM 3642 N N . SER B 1 215 ? -11.852 -7.676 0.062 1 96.5 215 SER B N 1
ATOM 3643 C CA . SER B 1 215 ? -13.18 -7.246 -0.36 1 96.5 215 SER B CA 1
ATOM 3644 C C . SER B 1 215 ? -13.805 -8.25 -1.327 1 96.5 215 SER B C 1
ATOM 3646 O O . SER B 1 215 ? -13.102 -8.883 -2.113 1 96.5 215 SER B O 1
ATOM 3648 N N . THR B 1 216 ? -15.094 -8.359 -1.188 1 96.62 216 THR B N 1
ATOM 3649 C CA . THR B 1 216 ? -15.898 -9.047 -2.191 1 96.62 216 THR B CA 1
ATOM 3650 C C . THR B 1 216 ? -16.781 -8.055 -2.939 1 96.62 216 THR B C 1
ATOM 3652 O O . THR B 1 216 ? -17.359 -7.148 -2.336 1 96.62 216 THR B O 1
ATOM 3655 N N . MET B 1 217 ? -16.828 -8.266 -4.27 1 96.31 217 MET B N 1
ATOM 3656 C CA . MET B 1 217 ? -17.609 -7.363 -5.109 1 96.31 217 MET B CA 1
ATOM 3657 C C . MET B 1 217 ? -18.094 -8.078 -6.371 1 96.31 217 MET B C 1
ATOM 3659 O O . MET B 1 217 ? -17.75 -9.234 -6.602 1 96.31 217 MET B O 1
ATOM 3663 N N . THR B 1 218 ? -18.922 -7.367 -7.086 1 97.56 218 THR B N 1
ATOM 3664 C CA . THR B 1 218 ? -19.328 -7.945 -8.359 1 97.56 218 THR B CA 1
ATOM 3665 C C . THR B 1 218 ? -18.188 -7.887 -9.367 1 97.56 218 THR B C 1
ATOM 3667 O O . THR B 1 218 ? -17.281 -7.055 -9.242 1 97.56 218 THR B O 1
ATOM 3670 N N . LYS B 1 219 ? -18.281 -8.734 -10.328 1 97.44 219 LYS B N 1
ATOM 3671 C CA . LYS B 1 219 ? -17.297 -8.703 -11.406 1 97.44 219 LYS B CA 1
ATOM 3672 C C . LYS B 1 219 ? -17.281 -7.34 -12.094 1 97.44 219 LYS B C 1
ATOM 3674 O O . LYS B 1 219 ? -16.219 -6.805 -12.406 1 97.44 219 LYS B O 1
ATOM 3679 N N . LEU B 1 220 ? -18.406 -6.832 -12.273 1 96.25 220 LEU B N 1
ATOM 3680 C CA . LEU B 1 220 ? -18.516 -5.535 -12.922 1 96.25 220 LEU B CA 1
ATOM 3681 C C . LEU B 1 220 ? -17.828 -4.453 -12.094 1 96.25 220 LEU B C 1
ATOM 3683 O O . LEU B 1 220 ? -17.109 -3.613 -12.641 1 96.25 220 LEU B O 1
ATOM 3687 N N . ASP B 1 221 ? -18.031 -4.5 -10.852 1 95.31 221 ASP B N 1
ATOM 3688 C CA . ASP B 1 221 ? -17.375 -3.549 -9.969 1 95.31 221 ASP B CA 1
ATOM 3689 C C . ASP B 1 221 ? -15.852 -3.732 -10.008 1 95.31 221 ASP B C 1
ATOM 3691 O O . ASP B 1 221 ? -15.102 -2.756 -10.047 1 95.31 221 ASP B O 1
ATOM 3695 N N . PHE B 1 222 ? -15.555 -4.926 -9.992 1 96.69 222 PHE B N 1
ATOM 3696 C CA . PHE B 1 222 ? -14.125 -5.211 -10.023 1 96.69 222 PHE B CA 1
ATOM 3697 C C . PHE B 1 222 ? -13.484 -4.645 -11.289 1 96.69 222 PHE B C 1
ATOM 3699 O O . PHE B 1 222 ? -12.43 -4.004 -11.219 1 96.69 222 PHE B O 1
ATOM 3706 N N . GLU B 1 223 ? -14.031 -4.891 -12.383 1 95.38 223 GLU B N 1
ATOM 3707 C CA . GLU B 1 223 ? -13.516 -4.375 -13.648 1 95.38 223 GLU B CA 1
ATOM 3708 C C . GLU B 1 223 ? -13.461 -2.852 -13.648 1 95.38 223 GLU B C 1
ATOM 3710 O O . GLU B 1 223 ? -12.453 -2.26 -14.031 1 95.38 223 GLU B O 1
ATOM 3715 N N . ASP B 1 224 ? -14.43 -2.281 -13.109 1 93.25 224 ASP B N 1
ATOM 3716 C CA . ASP B 1 224 ? -14.531 -0.826 -13.078 1 93.25 224 ASP B CA 1
ATOM 3717 C C . ASP B 1 224 ? -13.531 -0.232 -12.086 1 93.25 224 ASP B C 1
ATOM 3719 O O . ASP B 1 224 ? -12.875 0.765 -12.383 1 93.25 224 ASP B O 1
ATOM 3723 N N . ARG B 1 225 ? -13.375 -0.892 -10.992 1 94.75 225 ARG B N 1
ATOM 3724 C CA . ARG B 1 225 ? -12.648 -0.303 -9.875 1 94.75 225 ARG B CA 1
ATOM 3725 C C . ARG B 1 225 ? -11.164 -0.638 -9.938 1 94.75 225 ARG B C 1
ATOM 3727 O O . ARG B 1 225 ? -10.328 0.115 -9.438 1 94.75 225 ARG B O 1
ATOM 3734 N N . PHE B 1 226 ? -10.852 -1.689 -10.586 1 94.75 226 PHE B N 1
ATOM 3735 C CA . PHE B 1 226 ? -9.469 -2.146 -10.469 1 94.75 226 PHE B CA 1
ATOM 3736 C C . PHE B 1 226 ? -8.852 -2.359 -11.844 1 94.75 226 PHE B C 1
ATOM 3738 O O . PHE B 1 226 ? -7.723 -1.924 -12.102 1 94.75 226 PHE B O 1
ATOM 3745 N N . LEU B 1 227 ? -9.516 -2.879 -12.734 1 92.75 227 LEU B N 1
ATOM 3746 C CA . LEU B 1 227 ? -8.875 -3.357 -13.953 1 92.75 227 LEU B CA 1
ATOM 3747 C C . LEU B 1 227 ? -8.812 -2.252 -15 1 92.75 227 LEU B C 1
ATOM 3749 O O . LEU B 1 227 ? -7.82 -2.137 -15.727 1 92.75 227 LEU B O 1
ATOM 3753 N N . ASN B 1 228 ? -9.805 -1.519 -15.062 1 87.75 228 ASN B N 1
ATOM 3754 C CA . ASN B 1 228 ? -9.883 -0.526 -16.141 1 87.75 228 ASN B CA 1
ATOM 3755 C C . ASN B 1 228 ? -8.719 0.459 -16.062 1 87.75 228 ASN B C 1
ATOM 3757 O O . ASN B 1 228 ? -8.258 0.95 -17.094 1 87.75 228 ASN B O 1
ATOM 3761 N N . ASN B 1 229 ? -8.203 0.681 -14.938 1 81.75 229 ASN B N 1
ATOM 3762 C CA . ASN B 1 229 ? -7.152 1.683 -14.789 1 81.75 229 ASN B CA 1
ATOM 3763 C C . ASN B 1 229 ? -5.766 1.068 -14.961 1 81.75 229 ASN B C 1
ATOM 3765 O O . ASN B 1 229 ? -4.77 1.789 -15.078 1 81.75 229 ASN B O 1
ATOM 3769 N N . ILE B 1 230 ? -5.656 -0.176 -14.875 1 82.38 230 ILE B N 1
ATOM 3770 C CA . ILE B 1 230 ? -4.348 -0.804 -15.023 1 82.38 230 ILE B CA 1
ATOM 3771 C C . ILE B 1 230 ? -3.922 -0.767 -16.484 1 82.38 230 ILE B C 1
ATOM 3773 O O . ILE B 1 230 ? -2.734 -0.626 -16.797 1 82.38 230 ILE B O 1
ATOM 3777 N N . GLN B 1 231 ? -4.891 -0.986 -17.375 1 64.12 231 GLN B N 1
ATOM 3778 C CA . GLN B 1 231 ? -4.656 -1.125 -18.812 1 64.12 231 GLN B CA 1
ATOM 3779 C C . GLN B 1 231 ? -4.57 0.239 -19.5 1 64.12 231 GLN B C 1
ATOM 3781 O O . GLN B 1 231 ? -4.438 0.324 -20.719 1 64.12 231 GLN B O 1
ATOM 3786 N N . ILE B 1 232 ? -4.793 1.316 -18.766 1 48.34 232 ILE B N 1
ATOM 3787 C CA . ILE B 1 232 ? -4.867 2.613 -19.438 1 48.34 232 ILE B CA 1
ATOM 3788 C C . ILE B 1 232 ? -3.463 3.07 -19.828 1 48.34 232 ILE B C 1
ATOM 3790 O O . ILE B 1 232 ? -2.543 3.047 -19 1 48.34 232 ILE B O 1
ATOM 3794 N N . GLU B 1 233 ? -3.018 2.93 -21.078 1 46.31 233 GLU B N 1
ATOM 3795 C CA . GLU B 1 233 ? -1.914 3.537 -21.812 1 46.31 233 GLU B CA 1
ATOM 3796 C C . GLU B 1 233 ? -1.996 5.062 -21.766 1 46.31 233 GLU B C 1
ATOM 3798 O O . GLU B 1 233 ? -3.09 5.629 -21.766 1 46.31 233 GLU B O 1
#